Protein AF-0000000074982663 (afdb_homodimer)

Organism: Psilocybe cubensis (NCBI:txid181762)

Nearest PDB structures (foldseek):
  6h2f-assembly1_A  TM=2.227E-01  e=6.567E-01  Aeromonas hydrophila subsp. hydrophila AL09-71
  6h2f-assembly1_I  TM=1.699E-01  e=4.456E-01  Aeromonas hydrophila subsp. hydrophila AL09-71
  6h2f-assembly1_G  TM=1.799E-01  e=5.771E-01  Aeromonas hydrophila subsp. hydrophila AL09-71
  6grj-assembly1_H  TM=1.481E-01  e=6.290E-01  Aeromonas hydrophila
  6grj-assembly1_E  TM=1.460E-01  e=1.055E+00  Aeromonas hydrophila

Structure (mmCIF, N/CA/C/O backbone):
data_AF-0000000074982663-model_v1
#
loop_
_entity.id
_entity.type
_entity.pdbx_description
1 polymer 'Integral membrane protein'
#
loop_
_atom_site.group_PDB
_atom_site.id
_atom_site.type_symbol
_atom_site.label_atom_id
_atom_site.label_alt_id
_atom_site.label_comp_id
_atom_site.label_asym_id
_atom_site.label_entity_id
_atom_site.label_seq_id
_atom_site.pdbx_PDB_ins_code
_atom_site.Cartn_x
_atom_site.Cartn_y
_atom_site.Cartn_z
_atom_site.occupancy
_atom_site.B_iso_or_equiv
_atom_site.auth_seq_id
_atom_site.auth_comp_id
_atom_site.auth_asym_id
_atom_site.auth_atom_id
_atom_site.pdbx_PDB_model_num
ATOM 1 N N . MET A 1 1 ? -7.805 -28.062 -18.875 1 59.38 1 MET A N 1
ATOM 2 C CA . MET A 1 1 ? -8.445 -27.25 -17.844 1 59.38 1 MET A CA 1
ATOM 3 C C . MET A 1 1 ? -9.547 -26.391 -18.453 1 59.38 1 MET A C 1
ATOM 5 O O . MET A 1 1 ? -9.391 -25.859 -19.562 1 59.38 1 MET A O 1
ATOM 9 N N . SER A 1 2 ? -10.812 -26.562 -17.922 1 70.38 2 SER A N 1
ATOM 10 C CA . SER A 1 2 ? -11.93 -25.781 -18.438 1 70.38 2 SER A CA 1
ATOM 11 C C . SER A 1 2 ? -11.656 -24.281 -18.344 1 70.38 2 SER A C 1
ATOM 13 O O . SER A 1 2 ? -10.914 -23.844 -17.469 1 70.38 2 SER A O 1
ATOM 15 N N . SER A 1 3 ? -11.961 -23.578 -19.375 1 78.56 3 SER A N 1
ATOM 16 C CA . SER A 1 3 ? -11.789 -22.141 -19.438 1 78.56 3 SER A CA 1
ATOM 17 C C . SER A 1 3 ? -12.328 -21.453 -18.188 1 78.56 3 SER A C 1
ATOM 19 O O . SER A 1 3 ? -11.758 -20.469 -17.719 1 78.56 3 SER A O 1
ATOM 21 N N . SER A 1 4 ? -13.305 -22.109 -17.609 1 78.31 4 SER A N 1
ATOM 22 C CA . SER A 1 4 ? -13.891 -21.531 -16.406 1 78.31 4 SER A CA 1
ATOM 23 C C . SER A 1 4 ? -12.969 -21.719 -15.203 1 78.31 4 SER A C 1
ATOM 25 O O . SER A 1 4 ? -12.867 -20.844 -14.352 1 78.31 4 SER A O 1
ATOM 27 N N . THR A 1 5 ? -12.273 -22.766 -15.234 1 79.44 5 THR A N 1
ATOM 28 C CA . THR A 1 5 ? -11.359 -23.062 -14.133 1 79.44 5 THR A CA 1
ATOM 29 C C . THR A 1 5 ? -10.133 -22.156 -14.195 1 79.44 5 THR A C 1
ATOM 31 O O . THR A 1 5 ? -9.641 -21.688 -13.172 1 79.44 5 THR A O 1
ATOM 34 N N . ILE A 1 6 ? -9.797 -21.922 -15.398 1 80.81 6 ILE A N 1
ATOM 35 C CA . ILE A 1 6 ? -8.633 -21.047 -15.578 1 80.81 6 ILE A CA 1
ATOM 36 C C . ILE A 1 6 ? -8.984 -19.625 -15.148 1 80.81 6 ILE A C 1
ATOM 38 O O . ILE A 1 6 ? -8.18 -18.953 -14.508 1 80.81 6 ILE A O 1
ATOM 42 N N . ARG A 1 7 ? -10.242 -19.25 -15.492 1 83.31 7 ARG A N 1
ATOM 43 C CA . ARG A 1 7 ? -10.672 -17.906 -15.125 1 83.31 7 ARG A CA 1
ATOM 44 C C . ARG A 1 7 ? -10.82 -17.766 -13.617 1 83.31 7 ARG A C 1
ATOM 46 O O . ARG A 1 7 ? -10.508 -16.719 -13.047 1 83.31 7 ARG A O 1
ATOM 53 N N . ALA A 1 8 ? -11.211 -18.781 -13.047 1 83.5 8 ALA A N 1
ATOM 54 C CA . ALA A 1 8 ? -11.359 -18.766 -11.594 1 83.5 8 ALA A CA 1
ATOM 55 C C . ALA A 1 8 ? -10 -18.703 -10.906 1 83.5 8 ALA A C 1
ATOM 57 O O . ALA A 1 8 ? -9.836 -18.016 -9.898 1 83.5 8 ALA A O 1
ATOM 58 N N . ASN A 1 9 ? -9.102 -19.375 -11.469 1 84.94 9 ASN A N 1
ATOM 59 C CA . ASN A 1 9 ? -7.754 -19.344 -10.906 1 84.94 9 ASN A CA 1
ATOM 60 C C . ASN A 1 9 ? -7.098 -17.984 -11.094 1 84.94 9 ASN A C 1
ATOM 62 O O . ASN A 1 9 ? -6.367 -17.516 -10.211 1 84.94 9 ASN A O 1
ATOM 66 N N . LYS A 1 10 ? -7.449 -17.391 -12.188 1 85.56 10 LYS A N 1
ATOM 67 C CA . LYS A 1 10 ? -6.938 -16.047 -12.43 1 85.56 10 LYS A CA 1
ATOM 68 C C . LYS A 1 10 ? -7.527 -15.055 -11.43 1 85.56 10 LYS A C 1
ATOM 70 O O . LYS A 1 10 ? -6.816 -14.18 -10.93 1 85.56 10 LYS A O 1
ATOM 75 N N . ALA A 1 11 ? -8.727 -15.227 -11.211 1 88.19 11 ALA A N 1
ATOM 76 C CA . ALA A 1 11 ? -9.406 -14.328 -10.273 1 88.19 11 ALA A CA 1
ATOM 77 C C . ALA A 1 11 ? -8.844 -14.484 -8.867 1 88.19 11 ALA A C 1
ATOM 79 O O . ALA A 1 11 ? -8.703 -13.508 -8.133 1 88.19 11 ALA A O 1
ATOM 80 N N . CYS A 1 12 ? -8.5 -15.656 -8.57 1 87.5 12 CYS A N 1
ATOM 81 C CA . CYS A 1 12 ? -7.922 -15.906 -7.25 1 87.5 12 CYS A CA 1
ATOM 82 C C . CYS A 1 12 ? -6.539 -15.273 -7.133 1 87.5 12 CYS A C 1
ATOM 84 O O . CYS A 1 12 ? -6.195 -14.711 -6.094 1 87.5 12 CYS A O 1
ATOM 86 N N . PHE A 1 13 ? -5.84 -15.359 -8.164 1 88.06 13 PHE A N 1
ATOM 87 C CA . PHE A 1 13 ? -4.504 -14.773 -8.172 1 88.06 13 PHE A CA 1
ATOM 88 C C . PHE A 1 13 ? -4.586 -13.25 -8.117 1 88.06 13 PHE A C 1
ATOM 90 O O . PHE A 1 13 ? -3.871 -12.617 -7.336 1 88.06 13 PHE A O 1
ATOM 97 N N . GLU A 1 14 ? -5.477 -12.734 -8.891 1 89.25 14 GLU A N 1
ATOM 98 C CA .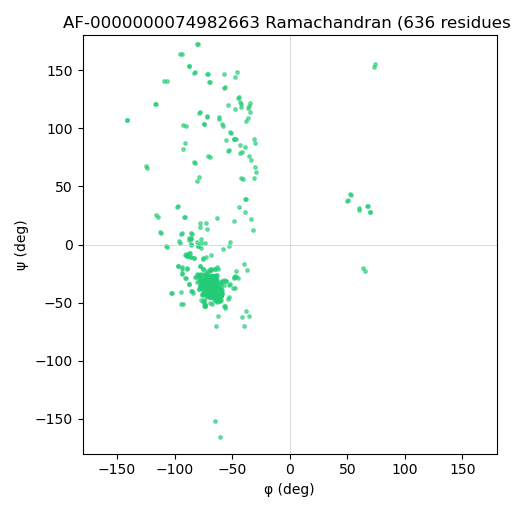 GLU A 1 14 ? -5.652 -11.289 -8.891 1 89.25 14 GLU A CA 1
ATOM 99 C C . GLU A 1 14 ? -6.18 -10.797 -7.551 1 89.25 14 GLU A C 1
ATOM 101 O O . GLU A 1 14 ? -5.832 -9.695 -7.102 1 89.25 14 GLU A O 1
ATOM 106 N N . GLY A 1 15 ? -6.973 -11.578 -6.973 1 91.06 15 GLY A N 1
ATOM 107 C CA . GLY A 1 15 ? -7.473 -11.234 -5.648 1 91.06 15 GLY A CA 1
ATOM 108 C C . GLY A 1 15 ? -6.375 -11.148 -4.602 1 91.06 15 GLY A C 1
ATOM 109 O O . GLY A 1 15 ? -6.395 -10.266 -3.744 1 91.06 15 GLY A O 1
ATOM 110 N N . LEU A 1 16 ? -5.438 -12.016 -4.723 1 91.25 16 LEU A N 1
ATOM 111 C CA . LEU A 1 16 ? -4.32 -12 -3.783 1 91.25 16 LEU A CA 1
ATOM 112 C C . LEU A 1 16 ? -3.465 -10.75 -3.971 1 91.25 16 LEU A C 1
ATOM 114 O O . LEU A 1 16 ? -3.037 -10.133 -2.994 1 91.25 16 LEU A O 1
ATOM 118 N N . VAL A 1 17 ? -3.225 -10.414 -5.164 1 92.56 17 VAL A N 1
ATOM 119 C CA . VAL A 1 17 ? -2.404 -9.242 -5.453 1 92.56 17 VAL A CA 1
ATOM 120 C C . VAL A 1 17 ? -3.111 -7.984 -4.961 1 92.56 17 VAL A C 1
ATOM 122 O O . VAL A 1 17 ? -2.479 -7.094 -4.387 1 92.56 17 VAL A O 1
ATOM 125 N N . LEU A 1 18 ? -4.367 -7.965 -5.129 1 93.12 18 LEU A N 1
ATOM 126 C CA . LEU A 1 18 ? -5.137 -6.816 -4.66 1 93.12 18 LEU A CA 1
ATOM 127 C C . LEU A 1 18 ? -5.145 -6.758 -3.135 1 93.12 18 LEU A C 1
ATOM 129 O O . LEU A 1 18 ? -5.137 -5.672 -2.553 1 93.12 18 LEU A O 1
ATOM 133 N N . GLN A 1 19 ? -5.18 -7.875 -2.566 1 95.31 19 GLN A N 1
ATOM 134 C CA . GLN A 1 19 ? -5.09 -7.934 -1.111 1 95.31 19 GLN A CA 1
ATOM 135 C C . GLN A 1 19 ? -3.744 -7.402 -0.623 1 95.31 19 GLN A C 1
ATOM 137 O O . GLN A 1 19 ? -3.684 -6.68 0.376 1 95.31 19 GLN A O 1
ATOM 142 N N . ALA A 1 20 ? -2.738 -7.762 -1.319 1 94.31 20 ALA A N 1
ATOM 143 C CA . ALA A 1 20 ? -1.412 -7.258 -0.969 1 94.31 20 ALA A CA 1
ATOM 144 C C . ALA A 1 20 ? -1.33 -5.746 -1.157 1 94.31 20 ALA A C 1
ATOM 146 O O . ALA A 1 20 ? -0.737 -5.043 -0.336 1 94.31 20 ALA A O 1
ATOM 147 N N . LEU A 1 21 ? -1.951 -5.316 -2.211 1 93.94 21 LEU A N 1
ATOM 148 C CA . LEU A 1 21 ? -2.006 -3.881 -2.467 1 93.94 21 LEU A CA 1
ATOM 149 C C . LEU A 1 21 ? -2.727 -3.154 -1.334 1 93.94 21 LEU A C 1
ATOM 151 O O . LEU A 1 21 ? -2.244 -2.133 -0.841 1 93.94 21 LEU A O 1
ATOM 155 N N . ALA A 1 22 ? -3.814 -3.703 -0.958 1 94.62 22 ALA A N 1
ATOM 156 C CA . ALA A 1 22 ? -4.609 -3.09 0.103 1 94.62 22 ALA A CA 1
ATOM 157 C C . ALA A 1 22 ? -3.857 -3.105 1.431 1 94.62 22 ALA A C 1
ATOM 159 O O . ALA A 1 22 ? -3.914 -2.141 2.195 1 94.62 22 ALA A O 1
ATOM 160 N N . TYR A 1 23 ? -3.193 -4.199 1.655 1 94.94 23 TYR A N 1
ATOM 161 C CA . TYR A 1 23 ? -2.408 -4.285 2.881 1 94.94 23 TYR A CA 1
ATOM 162 C C . TYR A 1 23 ? -1.269 -3.271 2.869 1 94.94 23 TYR A C 1
ATOM 164 O O . TYR A 1 23 ? -0.942 -2.682 3.902 1 94.94 23 TYR A O 1
ATOM 172 N N . GLY A 1 24 ? -0.625 -3.094 1.716 1 92.56 24 GLY A N 1
ATOM 173 C CA . GLY A 1 24 ? 0.398 -2.064 1.615 1 92.56 24 GLY A CA 1
ATOM 174 C C . GLY A 1 24 ? -0.121 -0.673 1.92 1 92.56 24 GLY A C 1
ATOM 175 O O . GLY A 1 24 ? 0.534 0.1 2.623 1 92.56 24 GLY A O 1
ATOM 176 N N . ALA A 1 25 ? -1.238 -0.422 1.434 1 91.88 25 ALA A N 1
ATOM 177 C CA . ALA A 1 25 ? -1.872 0.862 1.719 1 91.88 25 ALA A CA 1
ATOM 178 C C . ALA A 1 25 ? -2.201 0.994 3.203 1 91.88 25 ALA A C 1
ATOM 180 O O . ALA A 1 25 ? -2.07 2.076 3.781 1 91.88 25 ALA A O 1
ATOM 181 N N . LEU A 1 26 ? -2.596 -0.102 3.783 1 93.69 26 LEU A N 1
ATOM 182 C CA . LEU A 1 26 ? -2.945 -0.11 5.199 1 93.69 26 LEU A CA 1
ATOM 183 C C . LEU A 1 26 ? -1.72 0.165 6.062 1 93.69 26 LEU A C 1
ATOM 185 O O . LEU A 1 26 ? -1.811 0.872 7.07 1 93.69 26 LEU A O 1
ATOM 189 N N . VAL A 1 27 ? -0.642 -0.377 5.629 1 90.62 27 VAL A N 1
ATOM 190 C CA . VAL A 1 27 ? 0.592 -0.161 6.375 1 90.62 27 VAL A CA 1
ATOM 191 C C . VAL A 1 27 ? 0.956 1.322 6.355 1 90.62 27 VAL A C 1
ATOM 193 O O . VAL A 1 27 ? 1.296 1.898 7.391 1 90.62 27 VAL A O 1
ATOM 196 N N . MET A 1 28 ? 0.811 1.913 5.242 1 89.25 28 MET A N 1
ATOM 197 C CA . MET A 1 28 ? 1.126 3.334 5.121 1 89.25 28 MET A CA 1
ATOM 198 C C . MET A 1 28 ? 0.155 4.176 5.941 1 89.25 28 MET A C 1
ATOM 200 O O . MET A 1 28 ? 0.557 5.156 6.57 1 89.25 28 MET A O 1
ATOM 204 N N . LEU A 1 29 ? -1.037 3.781 5.953 1 88.75 29 LEU A N 1
ATOM 205 C CA . LEU A 1 29 ? -2.033 4.523 6.719 1 88.75 29 LEU A CA 1
ATOM 206 C C . LEU A 1 29 ? -1.766 4.398 8.219 1 88.75 29 LEU A C 1
ATOM 208 O O . LEU A 1 29 ? -1.933 5.367 8.961 1 88.75 29 LEU A O 1
ATOM 212 N N . TYR A 1 30 ? -1.376 3.256 8.617 1 90 30 TYR A N 1
ATOM 213 C CA . TYR A 1 30 ? -1.065 3.051 10.023 1 90 30 TYR A CA 1
ATOM 214 C C . TYR A 1 30 ? 0.12 3.908 10.453 1 90 30 TYR A C 1
ATOM 216 O O . TYR A 1 30 ? 0.123 4.473 11.547 1 90 30 TYR A O 1
ATOM 224 N N . ILE A 1 31 ? 1.067 3.98 9.578 1 83.25 31 ILE A N 1
ATOM 225 C CA . ILE A 1 31 ? 2.23 4.809 9.875 1 83.25 31 ILE A CA 1
ATOM 226 C C . ILE A 1 31 ? 1.809 6.273 9.977 1 83.25 31 ILE A C 1
ATOM 228 O O . ILE A 1 31 ? 2.258 6.996 10.867 1 83.25 31 ILE A O 1
ATOM 232 N N . GLN A 1 32 ? 0.963 6.688 9.164 1 82.56 32 GLN A N 1
ATOM 233 C CA . GLN A 1 32 ? 0.488 8.062 9.188 1 82.56 32 GLN A CA 1
ATOM 234 C C . GLN A 1 32 ? -0.303 8.352 10.461 1 82.56 32 GLN A C 1
ATOM 236 O O . GLN A 1 32 ? -0.144 9.414 11.07 1 82.56 32 GLN A O 1
ATOM 241 N N . ILE A 1 33 ? -1.122 7.484 10.812 1 85.25 33 ILE A N 1
ATOM 242 C CA . ILE A 1 33 ? -1.927 7.656 12.023 1 85.25 33 ILE A CA 1
ATOM 243 C C . ILE A 1 33 ? -1.016 7.73 13.242 1 85.25 33 ILE A C 1
ATOM 245 O O . ILE A 1 33 ? -1.233 8.555 14.133 1 85.25 33 ILE A O 1
ATOM 249 N N . THR A 1 34 ? -0.033 6.883 13.258 1 82.44 34 THR A N 1
ATOM 250 C CA . THR A 1 34 ? 0.898 6.875 14.375 1 82.44 34 THR A CA 1
ATOM 251 C C . THR A 1 34 ? 1.683 8.18 14.438 1 82.44 34 THR A C 1
ATOM 253 O O . THR A 1 34 ? 1.94 8.711 15.523 1 82.44 34 THR A O 1
ATOM 256 N N . GLN A 1 35 ? 1.971 8.734 13.344 1 76.06 35 GLN A N 1
ATOM 257 C CA . GLN A 1 35 ? 2.688 10.008 13.305 1 76.06 35 GLN A CA 1
ATOM 258 C C . GLN A 1 35 ? 1.818 11.141 13.828 1 76.06 35 GLN A C 1
ATOM 260 O O . GLN A 1 35 ? 2.299 12.016 14.562 1 76.06 35 GLN A O 1
ATOM 265 N N . VAL A 1 36 ? 0.633 11.125 13.461 1 76.5 36 VAL A N 1
ATOM 266 C CA . VAL A 1 36 ? -0.28 12.18 13.891 1 76.5 36 VAL A CA 1
ATOM 267 C C . VAL A 1 36 ? -0.563 12.039 15.383 1 76.5 36 VAL A C 1
ATOM 269 O O . VAL A 1 36 ? -0.645 13.031 16.109 1 76.5 36 VAL A O 1
ATOM 272 N N . LEU A 1 37 ? -0.657 10.844 15.828 1 80.44 37 LEU A N 1
ATOM 273 C CA . LEU A 1 37 ? -0.973 10.594 17.234 1 80.44 37 LEU A CA 1
ATOM 274 C C . LEU A 1 37 ? 0.21 10.953 18.125 1 80.44 37 LEU A C 1
ATOM 276 O O . LEU A 1 37 ? 0.024 11.438 19.25 1 80.44 37 LEU A O 1
ATOM 280 N N . VAL A 1 38 ? 1.355 10.703 17.625 1 73.75 38 VAL A N 1
ATOM 281 C CA . VAL A 1 38 ? 2.547 11 18.422 1 73.75 38 VAL A CA 1
ATOM 282 C C . VAL A 1 38 ? 2.744 12.508 18.5 1 73.75 38 VAL A C 1
ATOM 284 O O . VAL A 1 38 ? 3.25 13.016 19.516 1 73.75 38 VAL A O 1
ATOM 287 N N . ARG A 1 39 ? 2.297 13.266 17.578 1 68 39 ARG A N 1
ATOM 288 C CA . ARG A 1 39 ? 2.484 14.711 17.547 1 68 39 ARG A CA 1
ATOM 289 C C . ARG A 1 39 ? 1.359 15.43 18.281 1 68 39 ARG A C 1
ATOM 291 O O . ARG A 1 39 ? 1.449 16.625 18.547 1 68 39 ARG A O 1
ATOM 298 N N . ARG A 1 40 ? 0.429 14.664 18.578 1 69.38 40 ARG A N 1
ATOM 299 C CA . ARG A 1 40 ? -0.7 15.289 19.25 1 69.38 40 ARG A CA 1
ATOM 300 C C . ARG A 1 40 ? -0.393 15.523 20.719 1 69.38 40 ARG A C 1
ATOM 302 O O . ARG A 1 40 ? 0.013 14.594 21.438 1 69.38 40 ARG A O 1
ATOM 309 N N . PRO A 1 41 ? -0.304 16.734 21.078 1 62.31 41 PRO A N 1
ATOM 310 C CA . PRO A 1 41 ? 0.017 17.062 22.469 1 62.31 41 PRO A CA 1
ATOM 311 C C . PRO A 1 41 ? -1.063 16.594 23.453 1 62.31 41 PRO A C 1
ATOM 313 O O . PRO A 1 41 ? -0.751 16.188 24.562 1 62.31 41 PRO A O 1
ATOM 316 N N . LYS A 1 42 ? -2.357 16.766 23.109 1 64.19 42 LYS A N 1
ATOM 317 C CA . LYS A 1 42 ? -3.422 16.484 24.078 1 64.19 42 LYS A CA 1
ATOM 318 C C . LYS A 1 42 ? -3.877 15.031 23.984 1 64.19 42 LYS A C 1
ATOM 320 O O . LYS A 1 42 ? -4.273 14.562 22.922 1 64.19 42 LYS A O 1
ATOM 325 N N . ARG A 1 43 ? -3.42 14.172 24.938 1 68.19 43 ARG A N 1
ATOM 326 C CA . ARG A 1 43 ? -3.795 12.758 24.984 1 68.19 43 ARG A CA 1
ATOM 327 C C . ARG A 1 43 ? -5.145 12.578 25.672 1 68.19 43 ARG A C 1
ATOM 329 O O . ARG A 1 43 ? -5.207 12.352 26.891 1 68.19 43 ARG A O 1
ATOM 336 N N . ASN A 1 44 ? -6.207 13.016 25.016 1 72.44 44 ASN A N 1
ATOM 337 C CA . ASN A 1 44 ? -7.559 12.875 25.547 1 72.44 44 ASN A CA 1
ATOM 338 C C . ASN A 1 44 ? -8.102 11.469 25.312 1 72.44 44 ASN A C 1
ATOM 340 O O . ASN A 1 44 ? -7.391 10.586 24.828 1 72.44 44 ASN A O 1
ATOM 344 N N . ARG A 1 45 ? -9.273 11.172 25.891 1 72.81 45 ARG A N 1
ATOM 345 C CA . ARG A 1 45 ? -9.953 9.891 25.766 1 72.81 45 ARG A CA 1
ATOM 346 C C . ARG A 1 45 ? -10.023 9.43 24.312 1 72.81 45 ARG A C 1
ATOM 348 O O . ARG A 1 45 ? -9.859 8.25 24.031 1 72.81 45 ARG A O 1
ATOM 355 N N . MET A 1 46 ? -10.211 10.375 23.453 1 74.94 46 MET A N 1
ATOM 356 C CA . MET A 1 46 ? -10.312 10.055 22.047 1 74.94 46 MET A CA 1
ATOM 357 C C . MET A 1 46 ? -8.977 9.539 21.5 1 74.94 46 MET A C 1
ATOM 359 O O . MET A 1 46 ? -8.953 8.641 20.656 1 74.94 46 MET A O 1
ATOM 363 N N . PHE A 1 47 ? -8 9.961 22.125 1 76.81 47 PHE A N 1
ATOM 364 C CA . PHE A 1 47 ? -6.66 9.516 21.766 1 76.81 47 PHE A CA 1
ATOM 365 C C . PHE A 1 47 ? -6.492 8.023 22.031 1 76.81 47 PHE A C 1
ATOM 367 O O . PHE A 1 47 ? -6.004 7.281 21.172 1 76.81 47 PHE A O 1
ATOM 374 N N . TRP A 1 48 ? -7.008 7.625 23.094 1 79.75 48 TRP A N 1
ATOM 375 C CA . TRP A 1 48 ? -6.828 6.23 23.484 1 79.75 48 TRP A CA 1
ATOM 376 C C . TRP A 1 48 ? -7.738 5.316 22.672 1 79.75 48 TRP A C 1
ATOM 378 O O . TRP A 1 48 ? -7.363 4.184 22.359 1 79.75 48 TRP A O 1
ATOM 388 N N . LEU A 1 49 ? -8.82 5.77 22.344 1 79.25 49 LEU A N 1
ATOM 389 C CA . LEU A 1 49 ? -9.734 4.973 21.516 1 79.25 49 LEU A CA 1
ATOM 390 C C . LEU A 1 49 ? -9.156 4.762 20.125 1 79.25 49 LEU A C 1
ATOM 392 O O . LEU A 1 49 ? -9.18 3.646 19.594 1 79.25 49 LEU A O 1
ATOM 396 N N . ILE A 1 50 ? -8.609 5.859 19.625 1 82 50 ILE A N 1
ATOM 397 C CA . ILE A 1 50 ? -8.039 5.805 18.297 1 82 50 ILE A CA 1
ATOM 398 C C . ILE A 1 50 ? -6.797 4.91 18.297 1 82 50 ILE A C 1
ATOM 400 O O . ILE A 1 50 ? -6.602 4.109 17.375 1 82 50 ILE A O 1
ATOM 404 N N . THR A 1 51 ? -6.07 5.031 19.344 1 84.44 51 THR A N 1
ATOM 405 C CA . THR A 1 51 ? -4.852 4.238 19.438 1 84.44 51 THR A CA 1
ATOM 406 C C . THR A 1 51 ? -5.18 2.758 19.625 1 84.44 51 THR A C 1
ATOM 408 O O . THR A 1 51 ? -4.562 1.897 18.984 1 84.44 51 THR A O 1
ATOM 411 N N . PHE A 1 52 ? -6.152 2.514 20.391 1 83.75 52 PHE A N 1
ATOM 412 C CA . PHE A 1 52 ? -6.547 1.132 20.641 1 83.75 52 PHE A CA 1
ATOM 413 C C . PHE A 1 52 ? -7.117 0.502 19.375 1 83.75 52 PHE A C 1
ATOM 415 O O . PHE A 1 52 ? -6.77 -0.628 19.016 1 83.75 52 PHE A O 1
ATOM 422 N N . TYR A 1 53 ? -7.91 1.188 18.75 1 87.44 53 TYR A N 1
ATOM 423 C CA . TYR A 1 53 ? -8.539 0.68 17.531 1 87.44 53 TYR A CA 1
ATOM 424 C C . TYR A 1 53 ? -7.5 0.414 16.453 1 87.44 53 TYR A C 1
ATOM 426 O O . TYR A 1 53 ? -7.504 -0.648 15.82 1 87.44 53 TYR A O 1
ATOM 434 N N . SER A 1 54 ? -6.613 1.355 16.281 1 86.44 54 SER A N 1
ATOM 435 C CA . SER A 1 54 ? -5.602 1.206 15.234 1 86.44 54 SER A CA 1
ATOM 436 C C . SER A 1 54 ? -4.625 0.086 15.57 1 86.44 54 SER A C 1
ATOM 438 O O . SER A 1 54 ? -4.199 -0.66 14.688 1 86.44 54 SER A O 1
ATOM 440 N N . THR A 1 55 ? -4.312 -0.081 16.812 1 86.56 55 THR A N 1
ATOM 441 C CA . THR A 1 55 ? -3.357 -1.101 17.234 1 86.56 55 THR A CA 1
ATOM 442 C C . THR A 1 55 ? -4.012 -2.48 17.25 1 86.56 55 THR A C 1
ATOM 444 O O . THR A 1 55 ? -3.322 -3.5 17.172 1 86.56 55 THR A O 1
ATOM 447 N N . ALA A 1 56 ? -5.266 -2.523 17.266 1 89.19 56 ALA A N 1
ATOM 448 C CA . ALA A 1 56 ? -5.961 -3.807 17.203 1 89.19 56 ALA A CA 1
ATOM 449 C C . ALA A 1 56 ? -6.148 -4.254 15.758 1 89.19 56 ALA A C 1
ATOM 451 O O . ALA A 1 56 ? -5.934 -5.426 15.43 1 89.19 56 ALA A O 1
ATOM 452 N N . LEU A 1 57 ? -6.449 -3.32 14.953 1 91.5 57 LEU A N 1
ATOM 453 C CA . LEU A 1 57 ? -6.789 -3.645 13.578 1 91.5 57 LEU A CA 1
ATOM 454 C C . LEU A 1 57 ? -5.535 -3.973 12.773 1 91.5 57 LEU A C 1
ATOM 456 O O . LEU A 1 57 ? -5.555 -4.867 11.922 1 91.5 57 LEU A O 1
ATOM 460 N N . PHE A 1 58 ? -4.434 -3.379 13.039 1 91.88 58 PHE A N 1
ATOM 461 C CA . PHE A 1 58 ? -3.244 -3.521 12.211 1 91.88 58 PHE A CA 1
ATOM 462 C C . PHE A 1 58 ? -2.602 -4.891 12.414 1 91.88 58 PHE A C 1
ATOM 464 O O . PHE A 1 58 ? -2.324 -5.602 11.445 1 91.88 58 PHE A O 1
ATOM 471 N N . PRO A 1 59 ? -2.336 -5.293 13.609 1 92 59 PRO A N 1
ATOM 472 C CA . PRO A 1 59 ? -1.771 -6.633 13.773 1 92 59 PRO A CA 1
ATOM 473 C C . PRO A 1 59 ? -2.695 -7.73 13.258 1 92 59 PRO A C 1
ATOM 475 O O . PRO A 1 59 ? -2.223 -8.734 12.711 1 92 59 PRO A O 1
ATOM 478 N N . LEU A 1 60 ? -3.973 -7.543 13.484 1 94.06 60 LEU A N 1
ATOM 479 C CA . LEU A 1 60 ? -4.914 -8.523 12.969 1 94.06 60 LEU A CA 1
ATOM 480 C C . LEU A 1 60 ? -4.82 -8.617 11.445 1 94.06 60 LEU A C 1
ATOM 482 O O . LEU A 1 60 ? -4.828 -9.719 10.891 1 94.06 60 LEU A O 1
ATOM 486 N N . ALA A 1 61 ? -4.762 -7.484 10.812 1 94.31 61 ALA A N 1
ATOM 487 C CA . ALA A 1 61 ? -4.637 -7.465 9.359 1 94.31 61 ALA A CA 1
ATOM 488 C C . ALA A 1 61 ? -3.301 -8.055 8.914 1 94.31 61 ALA A C 1
ATOM 490 O O . ALA A 1 61 ? -3.223 -8.719 7.879 1 94.31 61 ALA A O 1
ATOM 491 N N . THR A 1 62 ? -2.289 -7.918 9.734 1 94.5 62 THR A N 1
ATOM 492 C CA . THR A 1 62 ? -0.97 -8.445 9.406 1 94.5 62 THR A CA 1
ATOM 493 C C . THR A 1 62 ? -0.956 -9.969 9.5 1 94.5 62 THR A C 1
ATOM 495 O O . THR A 1 62 ? -0.442 -10.648 8.609 1 94.5 62 THR A O 1
ATOM 498 N N . PHE A 1 63 ? -1.568 -10.406 10.516 1 94.5 63 PHE A N 1
ATOM 499 C CA . PHE A 1 63 ? -1.627 -11.859 10.664 1 94.5 63 PHE A CA 1
ATOM 500 C C . PHE A 1 63 ? -2.5 -12.477 9.578 1 94.5 63 PHE A C 1
ATOM 502 O O . PHE A 1 63 ? -2.209 -13.57 9.094 1 94.5 63 PHE A O 1
ATOM 509 N N . ALA A 1 64 ? -3.502 -11.82 9.289 1 95.06 64 ALA A N 1
ATOM 510 C CA . ALA A 1 64 ? -4.363 -12.312 8.211 1 95.06 64 ALA A CA 1
ATOM 511 C C . ALA A 1 64 ? -3.605 -12.367 6.891 1 95.06 64 ALA A C 1
ATOM 513 O O . ALA A 1 64 ? -3.736 -13.336 6.133 1 95.06 64 ALA A O 1
ATOM 514 N N . PHE A 1 65 ? -2.789 -11.383 6.664 1 95.31 65 PHE A N 1
ATOM 515 C CA . PHE A 1 65 ? -2.053 -11.312 5.406 1 95.31 65 PHE A CA 1
ATOM 516 C C . PHE A 1 65 ? -0.958 -12.367 5.359 1 95.31 65 PHE A C 1
ATOM 518 O O . PHE A 1 65 ? -0.787 -13.047 4.344 1 95.31 65 PHE A O 1
ATOM 525 N N . ILE A 1 66 ? -0.253 -12.531 6.445 1 93.38 66 ILE A N 1
ATOM 526 C CA . ILE A 1 66 ? 0.833 -13.5 6.496 1 93.38 66 ILE A CA 1
ATOM 527 C C . ILE A 1 66 ? 0.272 -14.914 6.336 1 93.38 66 ILE A C 1
ATOM 529 O O . ILE A 1 66 ? 0.833 -15.734 5.602 1 93.38 66 ILE A O 1
ATOM 533 N N . GLY A 1 67 ? -0.797 -15.172 7.047 1 92.19 67 GLY A N 1
ATOM 534 C CA . GLY A 1 67 ? -1.419 -16.484 6.914 1 92.19 67 GLY A CA 1
ATOM 535 C C . GLY A 1 67 ? -1.879 -16.781 5.5 1 92.19 67 GLY A C 1
ATOM 536 O O . GLY A 1 67 ? -1.646 -17.875 4.984 1 92.19 67 GLY A O 1
ATOM 537 N N . LYS A 1 68 ? -2.445 -15.82 4.852 1 92.62 68 LYS A N 1
ATOM 538 C CA . LYS A 1 68 ? -2.922 -16.016 3.484 1 92.62 68 LYS A CA 1
ATOM 539 C C . LYS A 1 68 ? -1.755 -16.141 2.51 1 92.62 68 LYS A C 1
ATOM 541 O O . LYS A 1 68 ? -1.829 -16.906 1.546 1 92.62 68 LYS A O 1
ATOM 546 N N . LEU A 1 69 ? -0.754 -15.43 2.727 1 91.31 69 LEU A N 1
ATOM 547 C CA . LEU A 1 69 ? 0.417 -15.484 1.858 1 91.31 69 LEU A CA 1
ATOM 548 C C . LEU A 1 69 ? 1.056 -16.859 1.896 1 91.31 69 LEU A C 1
ATOM 550 O O . LEU A 1 69 ? 1.361 -17.438 0.848 1 91.31 69 LEU A O 1
ATOM 554 N N . ILE A 1 70 ? 1.199 -17.391 3.088 1 90.56 70 ILE A N 1
ATOM 555 C CA . ILE A 1 70 ? 1.821 -18.703 3.24 1 90.56 70 ILE A CA 1
ATOM 556 C C . ILE A 1 70 ? 0.943 -19.766 2.592 1 90.56 70 ILE A C 1
ATOM 558 O O . ILE A 1 70 ? 1.447 -20.688 1.937 1 90.56 70 ILE A O 1
ATOM 562 N N . PHE A 1 71 ? -0.279 -19.594 2.721 1 88.12 71 PHE A N 1
ATOM 563 C CA . PHE A 1 71 ? -1.212 -20.562 2.15 1 88.12 71 PHE A CA 1
ATOM 564 C C . PHE A 1 71 ? -1.189 -20.5 0.628 1 88.12 71 PHE A C 1
ATOM 566 O O . PHE A 1 71 ? -1.141 -21.531 -0.037 1 88.12 71 PHE A O 1
ATOM 573 N N . MET A 1 72 ? -1.212 -19.344 0.095 1 86.88 72 MET A N 1
ATOM 574 C CA . MET A 1 72 ? -1.262 -19.203 -1.356 1 86.88 72 MET A CA 1
ATOM 575 C C . MET A 1 72 ? 0.084 -19.547 -1.985 1 86.88 72 MET A C 1
ATOM 577 O O . MET A 1 72 ? 0.139 -20.031 -3.119 1 86.88 72 MET A O 1
ATOM 581 N N . GLU A 1 73 ? 1.096 -19.297 -1.243 1 85.75 73 GLU A N 1
ATOM 582 C CA . GLU A 1 73 ? 2.412 -19.719 -1.719 1 85.75 73 GLU A CA 1
ATOM 583 C C . GLU A 1 73 ? 2.49 -21.234 -1.867 1 85.75 73 GLU A C 1
ATOM 585 O O . GLU A 1 73 ? 3.023 -21.734 -2.857 1 85.75 73 GLU A O 1
ATOM 590 N N . LYS A 1 74 ? 1.973 -21.922 -0.889 1 84.12 74 LYS A N 1
ATOM 591 C CA . LYS A 1 74 ? 1.961 -23.375 -0.957 1 84.12 74 LYS A CA 1
ATOM 592 C C . LYS A 1 74 ? 1.069 -23.875 -2.094 1 84.12 74 LYS A C 1
ATOM 594 O O . LYS A 1 74 ? 1.354 -24.891 -2.715 1 84.12 74 LYS A O 1
ATOM 599 N N . MET A 1 75 ? 0.119 -23.141 -2.373 1 80.75 75 MET A N 1
ATOM 600 C CA . MET A 1 75 ? -0.828 -23.531 -3.412 1 80.75 75 MET A CA 1
ATOM 601 C C . MET A 1 75 ? -0.219 -23.359 -4.801 1 80.75 75 MET A C 1
ATOM 603 O O . MET A 1 75 ? -0.294 -24.25 -5.637 1 80.75 75 MET A O 1
ATOM 607 N N . TYR A 1 76 ? 0.386 -22.234 -5.066 1 78.69 76 TYR A N 1
ATOM 608 C CA . TYR A 1 76 ? 0.844 -21.922 -6.418 1 78.69 76 TYR A CA 1
ATOM 609 C C . TYR A 1 76 ? 2.248 -22.469 -6.656 1 78.69 76 TYR A C 1
ATOM 611 O O . TYR A 1 76 ? 2.59 -22.859 -7.777 1 78.69 76 TYR A O 1
ATOM 619 N N . VAL A 1 77 ? 3.094 -22.5 -5.656 1 77.5 77 VAL A N 1
ATOM 620 C CA . VAL A 1 77 ? 4.484 -22.906 -5.848 1 77.5 77 VAL A CA 1
ATOM 621 C C . VAL A 1 77 ? 4.684 -24.328 -5.344 1 77.5 77 VAL A C 1
ATOM 623 O O . VAL A 1 77 ? 5.426 -25.109 -5.949 1 77.5 77 VAL A O 1
ATOM 626 N N . GLY A 1 78 ? 4.125 -24.672 -4.23 1 72.69 78 GLY A N 1
ATOM 627 C CA . GLY A 1 78 ? 4.371 -25.969 -3.615 1 72.69 78 GLY A CA 1
ATOM 628 C C . GLY A 1 78 ? 3.764 -27.125 -4.391 1 72.69 78 GLY A C 1
ATOM 629 O O . GLY A 1 78 ? 4.379 -28.188 -4.52 1 72.69 78 GLY A O 1
ATOM 630 N N . SER A 1 79 ? 2.574 -26.938 -4.816 1 66.94 79 SER A N 1
ATOM 631 C CA . SER A 1 79 ? 1.917 -28.062 -5.477 1 66.94 79 SER A CA 1
ATOM 632 C C . SER A 1 79 ? 1.431 -27.672 -6.867 1 66.94 79 SER A C 1
ATOM 634 O O . SER A 1 79 ? 0.224 -27.609 -7.113 1 66.94 79 SER A O 1
ATOM 636 N N . PRO A 1 80 ? 2.459 -27.422 -7.75 1 61.66 80 PRO A N 1
ATOM 637 C CA . PRO A 1 80 ? 2.021 -26.969 -9.07 1 61.66 80 PRO A CA 1
ATOM 638 C C . PRO A 1 80 ? 1.108 -27.984 -9.766 1 61.66 80 PRO A C 1
ATOM 640 O O . PRO A 1 80 ? 0.236 -27.594 -10.547 1 61.66 80 PRO A O 1
ATOM 643 N N . GLY A 1 81 ? 1.319 -29.141 -9.5 1 59.5 81 GLY A N 1
ATOM 644 C CA . GLY A 1 81 ? 0.524 -30.188 -10.141 1 59.5 81 GLY A CA 1
ATOM 645 C C . GLY A 1 81 ? -0.912 -30.219 -9.656 1 59.5 81 GLY A C 1
ATOM 646 O O . GLY A 1 81 ? -1.802 -30.688 -10.367 1 59.5 81 GLY A O 1
ATOM 647 N N . GLU A 1 82 ? -1.021 -29.828 -8.453 1 56.31 82 GLU A N 1
ATOM 648 C CA . GLU A 1 82 ? -2.359 -29.938 -7.883 1 56.31 82 GLU A CA 1
ATOM 649 C C . GLU A 1 82 ? -3.191 -28.688 -8.172 1 56.31 82 GLU A C 1
ATOM 651 O O . GLU A 1 82 ? -4.402 -28.672 -7.945 1 56.31 82 GLU A O 1
ATOM 656 N N . ILE A 1 83 ? -2.477 -27.672 -8.75 1 59.34 83 ILE A N 1
ATOM 657 C CA . ILE A 1 83 ? -3.119 -26.375 -8.883 1 59.34 83 ILE A CA 1
ATOM 658 C C . ILE A 1 83 ? -4.18 -26.422 -9.977 1 59.34 83 ILE A C 1
ATOM 660 O O . ILE A 1 83 ? -4.688 -25.391 -10.414 1 59.34 83 ILE A O 1
ATOM 664 N N . ILE A 1 84 ? -4.633 -27.484 -10.359 1 57.84 84 ILE A N 1
ATOM 665 C CA . ILE A 1 84 ? -5.617 -27.469 -11.438 1 57.84 84 ILE A CA 1
ATOM 666 C C . ILE A 1 84 ? -6.832 -26.641 -11.016 1 57.84 84 ILE A C 1
ATOM 668 O O . ILE A 1 84 ? -7.367 -25.875 -11.82 1 57.84 84 ILE A O 1
ATOM 672 N N . ASP A 1 85 ? -7.16 -26.734 -9.75 1 65.75 85 ASP A N 1
ATOM 673 C CA . ASP A 1 85 ? -8.375 -26.031 -9.359 1 65.75 85 ASP A CA 1
ATOM 674 C C . ASP A 1 85 ? -8.211 -25.391 -7.98 1 65.75 85 ASP A C 1
ATOM 676 O O . ASP A 1 85 ? -8.023 -26.078 -6.98 1 65.75 85 ASP A O 1
ATOM 680 N N . SER A 1 86 ? -8.086 -24.078 -7.957 1 72.38 86 SER A N 1
ATOM 681 C CA . SER A 1 86 ? -7.914 -23.328 -6.715 1 72.38 86 SER A CA 1
ATOM 682 C C . SER A 1 86 ? -8.992 -23.688 -5.703 1 72.38 86 SER A C 1
ATOM 684 O O . SER A 1 86 ? -8.711 -23.812 -4.508 1 72.38 86 SER A O 1
ATOM 686 N N . LYS A 1 87 ? -10.203 -23.984 -6.164 1 73.38 87 LYS A N 1
ATOM 687 C CA . LYS A 1 87 ? -11.305 -24.328 -5.262 1 73.38 87 LYS A CA 1
ATOM 688 C C . LYS A 1 87 ? -11.109 -25.703 -4.648 1 73.38 87 LYS A C 1
ATOM 690 O O . LYS A 1 87 ? -11.398 -25.922 -3.471 1 73.38 87 LYS A O 1
ATOM 695 N N . ALA A 1 88 ? -10.578 -26.531 -5.449 1 75.12 88 ALA A N 1
ATOM 696 C CA . ALA A 1 88 ? -10.328 -27.891 -4.965 1 75.12 88 ALA A CA 1
ATOM 697 C C . ALA A 1 88 ? -9.188 -27.922 -3.955 1 75.12 88 ALA A C 1
ATOM 699 O O . ALA A 1 88 ? -9.234 -28.656 -2.971 1 75.12 88 ALA A O 1
ATOM 700 N N . TYR A 1 89 ? -8.273 -27.062 -4.215 1 77.06 89 TYR A N 1
ATOM 701 C CA . TYR A 1 89 ? -7.145 -27 -3.293 1 77.06 89 TYR A CA 1
ATOM 702 C C . TYR A 1 89 ? -7.582 -26.469 -1.936 1 77.06 89 TYR A C 1
ATOM 704 O O . TYR A 1 89 ? -7.168 -26.984 -0.894 1 77.06 89 TYR A O 1
ATOM 712 N N . TYR A 1 90 ? -8.477 -25.5 -1.937 1 77.12 90 TYR A N 1
ATOM 713 C CA . TYR A 1 90 ? -8.977 -24.938 -0.692 1 77.12 90 TYR A CA 1
ATOM 714 C C . TYR A 1 90 ? -9.789 -25.953 0.087 1 77.12 90 TYR A C 1
ATOM 716 O O . TYR A 1 90 ? -9.75 -25.984 1.319 1 77.12 90 TYR A O 1
ATOM 724 N N . GLY A 1 91 ? -10.469 -26.797 -0.623 1 76.19 91 GLY A N 1
ATOM 725 C CA . GLY A 1 91 ? -11.281 -27.812 0.028 1 76.19 91 GLY A CA 1
ATOM 726 C C . GLY A 1 91 ? -10.461 -28.875 0.725 1 76.19 91 GLY A C 1
ATOM 727 O O . GLY A 1 91 ? -10.82 -29.328 1.812 1 76.19 91 GLY A O 1
ATOM 728 N N . VAL A 1 92 ? -9.281 -29.141 0.19 1 77.88 92 VAL A N 1
ATOM 729 C CA . VAL A 1 92 ? -8.461 -30.219 0.722 1 77.88 92 VAL A CA 1
ATOM 730 C C . VAL A 1 92 ? -7.535 -29.672 1.811 1 77.88 92 VAL A C 1
ATOM 732 O O . VAL A 1 92 ? -7.273 -30.359 2.805 1 77.88 92 VAL A O 1
ATOM 735 N N . HIS A 1 93 ? -7.16 -28.422 1.741 1 80.81 93 HIS A N 1
ATOM 736 C CA . HIS A 1 93 ? -6.16 -27.875 2.656 1 80.81 93 HIS A CA 1
ATOM 737 C C . HIS A 1 93 ? -6.754 -26.797 3.543 1 80.81 93 HIS A C 1
ATOM 739 O O . HIS A 1 93 ? -6.031 -25.922 4.02 1 80.81 93 HIS A O 1
ATOM 745 N N . CYS A 1 94 ? -8.008 -26.859 3.748 1 79.75 94 CYS A N 1
ATOM 746 C CA . CYS A 1 94 ? -8.688 -25.828 4.516 1 79.75 94 CYS A CA 1
ATOM 747 C C . CYS A 1 94 ? -8.281 -25.891 5.984 1 79.75 94 CYS A C 1
ATOM 749 O O . CYS A 1 94 ? -8.336 -24.875 6.691 1 79.75 94 CYS A O 1
ATOM 751 N N . GLY A 1 95 ? -7.785 -27.031 6.445 1 80.94 95 GLY A N 1
ATOM 752 C CA . GLY A 1 95 ? -7.473 -27.188 7.855 1 80.94 95 GLY A CA 1
ATOM 753 C C . GLY A 1 95 ? -6.027 -26.875 8.188 1 80.94 95 GLY A C 1
ATOM 754 O O . GLY A 1 95 ? -5.594 -27.047 9.328 1 80.94 95 GLY A O 1
ATOM 755 N N . GLU A 1 96 ? -5.309 -26.344 7.293 1 87.19 96 GLU A N 1
ATOM 756 C CA . GLU A 1 96 ? -3.918 -25.984 7.562 1 87.19 96 GLU A CA 1
ATOM 757 C C . GLU A 1 96 ? -3.83 -24.781 8.492 1 87.19 96 GLU A C 1
ATOM 759 O O . GLU A 1 96 ? -4.703 -23.906 8.469 1 87.19 96 GLU A O 1
ATOM 764 N N . TRP A 1 97 ? -2.879 -24.688 9.32 1 90 97 TRP A N 1
ATOM 765 C CA . TRP A 1 97 ? -2.744 -23.656 10.344 1 90 97 TRP A CA 1
ATOM 766 C C . TRP A 1 97 ? -2.693 -22.266 9.719 1 90 97 TRP A C 1
ATOM 768 O O . TRP A 1 97 ? -3.258 -21.312 10.258 1 90 97 TRP A O 1
ATOM 778 N N . ALA A 1 98 ? -2.027 -22.203 8.602 1 89.19 98 ALA A N 1
ATOM 779 C CA . ALA A 1 98 ? -1.891 -20.891 7.957 1 89.19 98 ALA A CA 1
ATOM 780 C C . ALA A 1 98 ? -3.244 -20.375 7.48 1 89.19 98 ALA A C 1
ATOM 782 O O . ALA A 1 98 ? -3.541 -19.188 7.617 1 89.19 98 ALA A O 1
ATOM 783 N N . ASN A 1 99 ? -4.051 -21.25 7.02 1 89.5 99 ASN A N 1
ATOM 784 C CA . ASN A 1 99 ? -5.383 -20.859 6.562 1 89.5 99 ASN A CA 1
ATOM 785 C C . ASN A 1 99 ? -6.312 -20.547 7.734 1 89.5 99 ASN A C 1
ATOM 787 O O . ASN A 1 99 ? -7.113 -19.625 7.668 1 89.5 99 ASN A O 1
ATOM 791 N N . VAL A 1 100 ? -6.164 -21.281 8.805 1 90.25 100 VAL A N 1
ATOM 792 C CA . VAL A 1 100 ? -7.023 -21.109 9.969 1 90.25 100 VAL A CA 1
ATOM 793 C C . VAL A 1 100 ? -6.75 -19.734 10.602 1 90.25 100 VAL A C 1
ATOM 795 O O . VAL A 1 100 ? -7.68 -18.984 10.906 1 90.25 100 VAL A O 1
ATOM 798 N N . ILE A 1 101 ? -5.492 -19.406 10.727 1 91.5 101 ILE A N 1
ATOM 799 C CA . ILE A 1 101 ? -5.145 -18.141 11.344 1 91.5 101 ILE A CA 1
ATOM 800 C C . ILE A 1 101 ? -5.633 -16.984 10.453 1 91.5 101 ILE A C 1
ATOM 802 O O . ILE A 1 101 ? -6.145 -15.984 10.953 1 91.5 101 ILE A O 1
ATOM 806 N N . SER A 1 102 ? -5.457 -17.172 9.242 1 92.44 102 SER A N 1
ATOM 807 C CA . SER A 1 102 ? -5.871 -16.141 8.312 1 92.44 102 SER A CA 1
ATOM 808 C C . SER A 1 102 ? -7.383 -15.945 8.328 1 92.44 102 SER A C 1
ATOM 810 O O . SER A 1 102 ? -7.871 -14.812 8.391 1 92.44 102 SER A O 1
ATOM 812 N N . GLN A 1 103 ? -8.117 -17 8.391 1 90.75 103 GLN A N 1
ATOM 813 C CA . GLN A 1 103 ? -9.57 -16.922 8.359 1 90.75 103 GLN A CA 1
ATOM 814 C C . GLN A 1 103 ? -10.117 -16.328 9.656 1 90.75 103 GLN A C 1
ATOM 816 O O . GLN A 1 103 ? -11.07 -15.555 9.641 1 90.75 103 GLN A O 1
ATOM 821 N N . VAL A 1 104 ? -9.539 -16.672 10.688 1 91.19 104 VAL A N 1
ATOM 822 C CA . VAL A 1 104 ? -9.977 -16.141 11.977 1 91.19 104 VAL A CA 1
ATOM 823 C C . VAL A 1 104 ? -9.742 -14.633 12.016 1 91.19 104 VAL A C 1
ATOM 825 O O . VAL A 1 104 ? -10.625 -13.867 12.414 1 91.19 104 VAL A O 1
ATOM 828 N N . CYS A 1 105 ? -8.609 -14.25 11.555 1 92.69 105 CYS A N 1
ATOM 829 C CA . CYS A 1 105 ? -8.281 -12.828 11.578 1 92.69 105 CYS A CA 1
ATOM 830 C C . CYS A 1 105 ? -9.133 -12.055 10.578 1 92.69 105 CYS A C 1
ATOM 832 O O . CYS A 1 105 ? -9.594 -10.945 10.875 1 92.69 105 CYS A O 1
ATOM 834 N N . ILE A 1 106 ? -9.383 -12.617 9.469 1 91.69 106 ILE A N 1
ATOM 835 C CA . ILE A 1 106 ? -10.188 -11.969 8.438 1 91.69 106 ILE A CA 1
ATOM 836 C C . ILE A 1 106 ? -11.625 -11.789 8.945 1 91.69 106 ILE A C 1
ATOM 838 O O . ILE A 1 106 ? -12.289 -10.82 8.594 1 91.69 106 ILE A O 1
ATOM 842 N N . THR A 1 107 ? -12.008 -12.672 9.797 1 90.38 107 THR A N 1
ATOM 843 C CA . THR A 1 107 ? -13.359 -12.602 10.344 1 90.38 107 THR A CA 1
ATOM 844 C C . THR A 1 107 ? -13.422 -11.602 11.5 1 90.38 107 THR A C 1
ATOM 846 O O . THR A 1 107 ? -14.445 -10.953 11.711 1 90.38 107 THR A O 1
ATOM 849 N N . MET A 1 108 ? -12.336 -11.414 12.172 1 90.81 108 MET A N 1
ATOM 850 C CA . MET A 1 108 ? -12.305 -10.523 13.328 1 90.81 108 MET A CA 1
ATOM 851 C C . MET A 1 108 ? -12.195 -9.062 12.883 1 90.81 108 MET A C 1
ATOM 853 O O . MET A 1 108 ? -12.68 -8.164 13.57 1 90.81 108 MET A O 1
ATOM 857 N N . ILE A 1 109 ? -11.664 -8.82 11.742 1 91.88 109 ILE A N 1
ATOM 858 C CA . ILE A 1 109 ? -11.438 -7.461 11.258 1 91.88 109 ILE A CA 1
ATOM 859 C C . ILE A 1 109 ? -12.781 -6.746 11.078 1 91.88 109 ILE A C 1
ATOM 861 O O . ILE A 1 109 ? -12.969 -5.641 11.594 1 91.88 109 ILE A O 1
ATOM 865 N N . PRO A 1 110 ? -13.695 -7.359 10.453 1 90.06 110 PRO A N 1
ATOM 866 C CA . PRO A 1 110 ? -14.984 -6.676 10.312 1 90.06 110 PRO A CA 1
ATOM 867 C C . PRO A 1 110 ? -15.695 -6.477 11.648 1 90.06 110 PRO A C 1
ATOM 869 O O . PRO A 1 110 ? -16.453 -5.512 11.82 1 90.06 110 PRO A O 1
ATOM 872 N N . TRP A 1 111 ? -15.445 -7.32 12.586 1 89.88 111 TRP A N 1
ATOM 873 C CA . TRP A 1 111 ? -16.047 -7.164 13.898 1 89.88 111 TRP A CA 1
ATOM 874 C C . TRP A 1 111 ? -15.578 -5.879 14.57 1 89.88 111 TRP A C 1
ATOM 876 O O . TRP A 1 111 ? -16.391 -5.098 15.078 1 89.88 111 TRP A O 1
ATOM 886 N N . ILE A 1 112 ? -14.383 -5.727 14.469 1 88.5 112 ILE A N 1
ATOM 887 C CA . ILE A 1 112 ? -13.812 -4.531 15.078 1 88.5 112 ILE A CA 1
ATOM 888 C C . ILE A 1 112 ? -14.148 -3.309 14.227 1 88.5 112 ILE A C 1
ATOM 890 O O . ILE A 1 112 ? -14.461 -2.24 14.758 1 88.5 112 ILE A O 1
ATOM 894 N N . GLY A 1 113 ? -14.086 -3.531 12.977 1 88.75 113 GLY A N 1
ATOM 895 C CA . GLY A 1 113 ? -14.375 -2.428 12.07 1 88.75 113 GLY A CA 1
ATOM 896 C C . GLY A 1 113 ? -15.797 -1.911 12.195 1 88.75 113 GLY A C 1
ATOM 897 O O . GLY A 1 113 ? -16.031 -0.702 12.141 1 88.75 113 GLY A O 1
ATOM 898 N N . ASP A 1 114 ? -16.719 -2.773 12.398 1 90.62 114 ASP A N 1
ATOM 899 C CA . ASP A 1 114 ? -18.125 -2.391 12.461 1 90.62 114 ASP A CA 1
ATOM 900 C C . ASP A 1 114 ? -18.422 -1.645 13.758 1 90.62 114 ASP A C 1
ATOM 902 O O . ASP A 1 114 ? -19.344 -0.819 13.805 1 90.62 114 ASP A O 1
ATOM 906 N N . LEU A 1 115 ? -17.656 -1.898 14.75 1 88.12 115 LEU A N 1
ATOM 907 C CA . LEU A 1 115 ? -17.844 -1.172 16 1 88.12 115 LEU A CA 1
ATOM 908 C C . LEU A 1 115 ? -17.547 0.314 15.812 1 88.12 115 LEU A C 1
ATOM 910 O O . LEU A 1 115 ? -18.234 1.161 16.406 1 88.12 115 LEU A O 1
ATOM 914 N N . LEU A 1 116 ? -16.594 0.541 15.047 1 88.31 116 LEU A N 1
ATOM 915 C CA . LEU A 1 116 ? -16.266 1.937 14.773 1 88.31 116 LEU A CA 1
ATOM 916 C C . LEU A 1 116 ? -17.391 2.625 14.016 1 88.31 116 LEU A C 1
ATOM 918 O O . LEU A 1 116 ? -17.688 3.797 14.258 1 88.31 116 LEU A O 1
ATOM 922 N N . MET A 1 117 ? -17.969 1.91 13.172 1 89.56 117 MET A N 1
ATOM 923 C CA . MET A 1 117 ? -19.047 2.498 12.375 1 89.56 117 MET A CA 1
ATOM 924 C C . MET A 1 117 ? -20.281 2.779 13.25 1 89.56 117 MET A C 1
ATOM 926 O O . MET A 1 117 ? -20.953 3.793 13.062 1 89.56 117 MET A O 1
ATOM 930 N N . LEU A 1 118 ? -20.5 1.912 14.133 1 89.69 118 LEU A N 1
ATOM 931 C CA . LEU A 1 118 ? -21.609 2.125 15.055 1 89.69 118 LEU A CA 1
ATOM 932 C C . LEU A 1 118 ? -21.344 3.312 15.969 1 89.69 118 LEU A C 1
ATOM 934 O O . LEU A 1 118 ? -22.25 4.09 16.266 1 89.69 118 LEU A O 1
ATOM 938 N N . TYR A 1 119 ? -20.125 3.445 16.344 1 86.12 119 TYR A N 1
ATOM 939 C CA . TYR A 1 119 ? -19.75 4.59 17.172 1 86.12 119 TYR A CA 1
ATOM 940 C C . TYR A 1 119 ? -19.906 5.891 16.391 1 86.12 119 TYR A C 1
ATOM 942 O O . TYR A 1 119 ? -20.406 6.887 16.922 1 86.12 119 TYR A O 1
ATOM 950 N N . ARG A 1 120 ? -19.469 5.859 15.203 1 85.75 120 ARG A N 1
ATOM 951 C CA . ARG A 1 120 ? -19.578 7.059 14.375 1 85.75 120 ARG A CA 1
ATOM 952 C C . ARG A 1 120 ? -21.031 7.438 14.148 1 85.75 120 ARG A C 1
ATOM 954 O O . ARG A 1 120 ? -21.375 8.625 14.102 1 85.75 120 ARG A O 1
ATOM 961 N N . LEU A 1 121 ? -21.812 6.449 14 1 87.56 121 LEU A N 1
ATOM 962 C CA . LEU A 1 121 ? -23.234 6.699 13.836 1 87.56 121 LEU A CA 1
ATOM 963 C C . LEU A 1 121 ? -23.828 7.379 15.062 1 87.56 121 LEU A C 1
ATOM 965 O O . LEU A 1 121 ? -24.625 8.305 14.945 1 87.56 121 LEU A O 1
ATOM 969 N N . MET A 1 122 ? -23.391 6.996 16.188 1 86.25 122 MET A N 1
ATOM 970 C CA . MET A 1 122 ? -23.859 7.59 17.438 1 86.25 122 MET A CA 1
ATOM 971 C C . MET A 1 122 ? -23.391 9.031 17.578 1 86.25 122 MET A C 1
ATOM 973 O O . MET A 1 122 ? -24.125 9.898 18.031 1 86.25 122 MET A O 1
ATOM 977 N N . VAL A 1 123 ? -22.203 9.242 17.094 1 82.06 123 VAL A N 1
ATOM 978 C CA . VAL A 1 123 ? -21.625 10.578 17.219 1 82.06 123 VAL A CA 1
ATOM 979 C C . VAL A 1 123 ? -22.281 11.523 16.234 1 82.06 123 VAL A C 1
ATOM 981 O O . VAL A 1 123 ? -22.594 12.672 16.562 1 82.06 123 VAL A O 1
ATOM 984 N N . VAL A 1 124 ? -22.5 11.078 15.062 1 82 124 VAL A N 1
ATOM 985 C CA . VAL A 1 124 ? -23.047 11.922 14.008 1 82 124 VAL A CA 1
ATOM 986 C C . VAL A 1 124 ? -24.5 12.25 14.305 1 82 124 VAL A C 1
ATOM 988 O O . VAL A 1 124 ? -24.969 13.352 14 1 82 124 VAL A O 1
ATOM 991 N N . TRP A 1 125 ? -25.25 11.273 14.883 1 83.56 125 TRP A N 1
ATOM 992 C CA . TRP A 1 125 ? -26.656 11.508 15.188 1 83.56 125 TRP A CA 1
ATOM 993 C C . TRP A 1 125 ? -26.844 11.922 16.641 1 83.56 125 TRP A C 1
ATOM 995 O O . TRP A 1 125 ? -27.891 11.664 17.234 1 83.56 125 TRP A O 1
ATOM 1005 N N . ASN A 1 126 ? -25.938 12.586 17.156 1 79.38 126 ASN A N 1
ATOM 1006 C CA . ASN A 1 126 ? -26.016 13.203 18.469 1 79.38 126 ASN A CA 1
ATOM 1007 C C . ASN A 1 126 ? -26.5 12.211 19.531 1 79.38 126 ASN A C 1
ATOM 1009 O O . ASN A 1 126 ? -27.391 12.531 20.312 1 79.38 126 ASN A O 1
ATOM 1013 N N . TYR A 1 127 ? -26.109 10.922 19.5 1 79.25 127 TYR A N 1
ATOM 1014 C CA . TYR A 1 127 ? -26.297 9.891 20.516 1 79.25 127 TYR A CA 1
ATOM 1015 C C . TYR A 1 127 ? -27.766 9.531 20.656 1 79.25 127 TYR A C 1
ATOM 1017 O O . TYR A 1 127 ? -28.266 9.367 21.766 1 79.25 127 TYR A O 1
ATOM 1025 N N . LYS A 1 128 ? -28.453 9.602 19.531 1 80.38 128 LYS A N 1
ATOM 1026 C CA . LYS A 1 128 ? -29.797 9.039 19.531 1 80.38 128 LYS A CA 1
ATOM 1027 C C . LYS A 1 128 ? -29.75 7.516 19.516 1 80.38 128 LYS A C 1
ATOM 1029 O O . LYS A 1 128 ? -29.547 6.906 18.469 1 80.38 128 LYS A O 1
ATOM 1034 N N . TRP A 1 129 ? -29.984 6.848 20.578 1 84.19 129 TRP A N 1
ATOM 1035 C CA . TRP A 1 129 ? -29.812 5.418 20.797 1 84.19 129 TRP A CA 1
ATOM 1036 C C . TRP A 1 129 ? -30.812 4.609 19.984 1 84.19 129 TRP A C 1
ATOM 1038 O O . TRP A 1 129 ? -30.578 3.439 19.688 1 84.19 129 TRP A O 1
ATOM 1048 N N . VAL A 1 130 ? -31.875 5.289 19.641 1 85.12 130 VAL A N 1
ATOM 1049 C CA . VAL A 1 130 ? -32.938 4.562 18.938 1 85.12 130 VAL A CA 1
ATOM 1050 C C . VAL A 1 130 ? -32.438 4.168 17.547 1 85.12 130 VAL A C 1
ATOM 1052 O O . VAL A 1 130 ? -32.812 3.107 17.031 1 85.12 130 VAL A O 1
ATOM 1055 N N . LEU A 1 131 ? -31.625 4.953 17 1 86.88 131 LEU A N 1
ATOM 1056 C CA . LEU A 1 131 ? -31.141 4.676 15.648 1 86.88 131 LEU A CA 1
ATOM 1057 C C . LEU A 1 131 ? -30.109 3.553 15.664 1 86.88 131 LEU A C 1
ATOM 1059 O O . LEU A 1 131 ? -29.828 2.951 14.633 1 86.88 131 LEU A O 1
ATOM 1063 N N . LEU A 1 132 ? -29.609 3.156 16.828 1 88.56 132 LEU A N 1
ATOM 1064 C CA . LEU A 1 132 ? -28.578 2.131 16.969 1 88.56 132 LEU A CA 1
ATOM 1065 C C . LEU A 1 132 ? -29.219 0.754 17.141 1 88.56 132 LEU A C 1
ATOM 1067 O O . LEU A 1 132 ? -28.547 -0.266 16.969 1 88.56 132 LEU A O 1
ATOM 1071 N N . ILE A 1 133 ? -30.484 0.693 17.312 1 88.81 133 ILE A N 1
ATOM 1072 C CA . ILE A 1 133 ? -31.141 -0.567 17.641 1 88.81 133 ILE A CA 1
ATOM 1073 C C . ILE A 1 133 ? -31.094 -1.508 16.438 1 88.81 133 ILE A C 1
ATOM 1075 O O . ILE A 1 133 ? -30.734 -2.678 16.578 1 88.81 133 ILE A O 1
ATOM 1079 N N . VAL A 1 134 ? -31.375 -1.027 15.297 1 90.12 134 VAL A N 1
ATOM 1080 C CA . VAL A 1 134 ? -31.438 -1.884 14.117 1 90.12 134 VAL A CA 1
ATOM 1081 C C . VAL A 1 134 ? -30.031 -2.279 13.695 1 90.12 134 VAL A C 1
ATOM 1083 O O . VAL A 1 134 ? -29.703 -3.467 13.602 1 90.12 134 VAL A O 1
ATOM 1086 N N . PRO A 1 135 ? -29.188 -1.293 13.516 1 90.94 135 PRO A N 1
ATOM 1087 C CA . PRO A 1 135 ? -27.812 -1.683 13.164 1 90.94 135 PRO A CA 1
ATOM 1088 C C . PRO A 1 135 ? -27.109 -2.461 14.273 1 90.94 135 PRO A C 1
ATOM 1090 O O . PRO A 1 135 ? -26.312 -3.35 13.992 1 90.94 135 PRO A O 1
ATOM 1093 N N . GLY A 1 136 ? -27.391 -2.195 15.453 1 91.38 136 GLY A N 1
ATOM 1094 C CA . GLY A 1 136 ? -26.844 -2.953 16.562 1 91.38 136 GLY A CA 1
ATOM 1095 C C . GLY A 1 136 ? -27.312 -4.395 16.594 1 91.38 136 GLY A C 1
ATOM 1096 O O . GLY A 1 136 ? -26.531 -5.305 16.891 1 91.38 136 GLY A O 1
ATOM 1097 N N . GLY A 1 137 ? -28.578 -4.562 16.312 1 92.56 137 GLY A N 1
ATOM 1098 C CA . GLY A 1 137 ? -29.109 -5.914 16.203 1 92.56 137 GLY A CA 1
ATOM 1099 C C . GLY A 1 137 ? -28.469 -6.723 15.094 1 92.56 137 GLY A C 1
ATOM 1100 O O . GLY A 1 137 ? -28.172 -7.906 15.266 1 92.56 137 GLY A O 1
ATOM 1101 N N . LEU A 1 138 ? -28.281 -6.082 13.992 1 93.62 138 LEU A N 1
ATOM 1102 C CA . LEU A 1 138 ? -27.625 -6.734 12.867 1 93.62 138 LEU A CA 1
ATOM 1103 C C . LEU A 1 138 ? -26.188 -7.109 13.211 1 93.62 138 LEU A C 1
ATOM 1105 O O . LEU A 1 138 ? -25.703 -8.172 12.812 1 93.62 138 LEU A O 1
ATOM 1109 N N . TYR A 1 139 ? -25.578 -6.266 13.938 1 93.31 139 TYR A N 1
ATOM 1110 C CA . TYR A 1 139 ? -24.203 -6.516 14.359 1 93.31 139 TYR A CA 1
ATOM 1111 C C . TYR A 1 139 ? -24.125 -7.73 15.273 1 93.31 139 TYR A C 1
ATOM 1113 O O . TYR A 1 139 ? -23.266 -8.594 15.102 1 93.31 139 TYR A O 1
ATOM 1121 N N . ILE A 1 140 ? -25.031 -7.859 16.203 1 93.12 140 ILE A N 1
ATOM 1122 C CA . ILE A 1 140 ? -25.047 -8.969 17.141 1 93.12 140 ILE A CA 1
ATOM 1123 C C . ILE A 1 140 ? -25.359 -10.273 16.406 1 93.12 140 ILE A C 1
ATOM 1125 O O . ILE A 1 140 ? -24.766 -11.312 16.688 1 93.12 140 ILE A O 1
ATOM 1129 N N . THR A 1 141 ? -26.266 -10.203 15.508 1 92.69 141 THR A N 1
ATOM 1130 C CA . THR A 1 141 ? -26.609 -11.375 14.719 1 92.69 141 THR A CA 1
ATOM 1131 C C . THR A 1 141 ? -25.406 -11.828 13.875 1 92.69 141 THR A C 1
ATOM 1133 O O . THR A 1 141 ? -25.141 -13.023 13.758 1 92.69 141 THR A O 1
ATOM 1136 N N . ARG A 1 142 ? -24.719 -10.906 13.367 1 92.12 142 ARG A N 1
ATOM 1137 C CA . ARG A 1 142 ? -23.547 -11.219 12.562 1 92.12 142 ARG A CA 1
ATOM 1138 C C . ARG A 1 142 ? -22.438 -11.828 13.422 1 92.12 142 ARG A C 1
ATOM 1140 O O . ARG A 1 142 ? -21.734 -12.734 12.984 1 92.12 142 ARG A O 1
ATOM 1147 N N . PHE A 1 143 ? -22.328 -11.336 14.586 1 90.12 143 PHE A N 1
ATOM 1148 C CA . PHE A 1 143 ? -21.344 -11.883 15.516 1 90.12 143 PHE A CA 1
ATOM 1149 C C . PHE A 1 143 ? -21.656 -13.344 15.844 1 90.12 143 PHE A C 1
ATOM 1151 O O . PHE A 1 143 ? -20.75 -14.18 15.891 1 90.12 143 PHE A O 1
ATOM 1158 N N . GLY A 1 144 ? -22.875 -13.609 15.984 1 89 144 GLY A N 1
ATOM 1159 C CA . GLY A 1 144 ? -23.297 -14.977 16.25 1 89 144 GLY A CA 1
ATOM 1160 C C . GLY A 1 144 ? -23.078 -15.898 15.055 1 89 144 GLY A C 1
ATOM 1161 O O . GLY A 1 144 ? -22.672 -17.047 15.219 1 89 144 GLY A O 1
ATOM 1162 N N . MET A 1 145 ? -23.25 -15.375 13.875 1 90.81 145 MET A N 1
ATOM 1163 C CA . MET A 1 145 ? -23.141 -16.172 12.656 1 90.81 145 MET A CA 1
ATOM 1164 C C . MET A 1 145 ? -21.688 -16.312 12.234 1 90.81 145 MET A C 1
ATOM 1166 O O . MET A 1 145 ? -21.375 -17.125 11.352 1 90.81 145 MET A O 1
ATOM 1170 N N . ALA A 1 146 ? -20.812 -15.57 12.805 1 89.25 146 ALA A N 1
ATOM 1171 C CA . ALA A 1 146 ? -19.406 -15.641 12.461 1 89.25 146 ALA A CA 1
ATOM 1172 C C . ALA A 1 146 ? -18.797 -16.969 12.898 1 89.25 146 ALA A C 1
ATOM 1174 O O . ALA A 1 146 ? -17.906 -17.5 12.227 1 89.25 146 ALA A O 1
ATOM 1175 N N . PHE A 1 147 ? -19.312 -17.594 13.898 1 87.94 147 PHE A N 1
ATOM 1176 C CA . PHE A 1 147 ? -18.766 -18.828 14.43 1 87.94 147 PHE A CA 1
ATOM 1177 C C . PHE A 1 147 ? -19.062 -20 13.5 1 87.94 147 PHE A C 1
ATOM 1179 O O . PHE A 1 147 ? -18.156 -20.703 13.062 1 87.94 147 PHE A O 1
ATOM 1186 N N . PRO A 1 148 ? -20.328 -20.172 13.156 1 88.31 148 PRO A N 1
ATOM 1187 C CA . PRO A 1 148 ? -20.594 -21.25 12.195 1 88.31 148 PRO A CA 1
ATOM 1188 C C . PRO A 1 148 ? -19.891 -21.031 10.852 1 88.31 148 PRO A C 1
ATOM 1190 O O . PRO A 1 148 ? -19.484 -21.984 10.195 1 88.31 148 PRO A O 1
ATOM 1193 N N . HIS A 1 149 ? -19.797 -19.812 10.469 1 88.31 149 HIS A N 1
ATOM 1194 C CA . HIS A 1 149 ? -19.109 -19.484 9.219 1 88.31 149 HIS A CA 1
ATOM 1195 C C . HIS A 1 149 ? -17.641 -19.875 9.273 1 88.31 149 HIS A C 1
ATOM 1197 O O . HIS A 1 149 ? -17.109 -20.484 8.336 1 88.31 149 HIS A O 1
ATOM 1203 N N . LEU A 1 150 ? -17 -19.609 10.359 1 88 150 LEU A N 1
ATOM 1204 C CA . LEU A 1 150 ? -15.594 -19.953 10.531 1 88 150 LEU A CA 1
ATOM 1205 C C . LEU A 1 150 ? -15.406 -21.453 10.578 1 88 150 LEU A C 1
ATOM 1207 O O . LEU A 1 150 ? -14.453 -21.984 10 1 88 150 LEU A O 1
ATOM 1211 N N . LEU A 1 151 ? -16.359 -22.125 11.219 1 86.31 151 LEU A N 1
ATOM 1212 C CA . LEU A 1 151 ? -16.25 -23.578 11.336 1 86.31 151 LEU A CA 1
ATOM 1213 C C . LEU A 1 151 ? -16.422 -24.25 9.977 1 86.31 151 LEU A C 1
ATOM 1215 O O . LEU A 1 151 ? -15.758 -25.25 9.695 1 86.31 151 LEU A O 1
ATOM 1219 N N . THR A 1 152 ? -17.203 -23.656 9.156 1 85.06 152 THR A N 1
ATOM 1220 C CA . THR A 1 152 ? -17.406 -24.25 7.836 1 85.06 152 THR A CA 1
ATOM 1221 C C . THR A 1 152 ? -16.219 -23.969 6.922 1 85.06 152 THR A C 1
ATOM 1223 O O . THR A 1 152 ? -15.953 -24.75 5.992 1 85.06 152 THR A O 1
ATOM 1226 N N . MET A 1 153 ? -15.523 -22.969 7.148 1 82.62 153 MET A N 1
ATOM 1227 C CA . MET A 1 153 ? -14.367 -22.609 6.332 1 82.62 153 MET A CA 1
ATOM 1228 C C . MET A 1 153 ? -13.156 -23.469 6.703 1 82.62 153 MET A C 1
ATOM 1230 O O . MET A 1 153 ? -12.297 -23.734 5.863 1 82.62 153 MET A O 1
ATOM 1234 N N . ILE A 1 154 ? -13.141 -23.891 7.941 1 81.75 154 ILE A N 1
ATOM 1235 C CA . ILE A 1 154 ? -11.992 -24.641 8.422 1 81.75 154 ILE A CA 1
ATOM 1236 C C . ILE A 1 154 ? -12.266 -26.141 8.258 1 81.75 154 ILE A C 1
ATOM 1238 O O . ILE A 1 154 ? -11.328 -26.938 8.086 1 81.75 154 ILE A O 1
ATOM 1242 N N . ARG A 1 155 ? -13.633 -26.375 8.258 1 80.5 155 ARG A N 1
ATOM 1243 C CA . ARG A 1 155 ? -13.992 -27.781 8.094 1 80.5 155 ARG A CA 1
ATOM 1244 C C . ARG A 1 155 ? -14.766 -28 6.805 1 80.5 155 ARG A C 1
ATOM 1246 O O . ARG A 1 155 ? -15.531 -27.125 6.375 1 80.5 155 ARG A O 1
ATOM 1253 N N . THR A 1 156 ? -14.305 -28.812 5.918 1 71.31 156 THR A N 1
ATOM 1254 C CA . THR A 1 156 ? -14.945 -29.062 4.637 1 71.31 156 THR A CA 1
ATOM 1255 C C . THR A 1 156 ? -16.406 -29.469 4.836 1 71.31 156 THR A C 1
ATOM 1257 O O . THR A 1 156 ? -16.688 -30.609 5.207 1 71.31 156 THR A O 1
ATOM 1260 N N . ASN A 1 157 ? -17.25 -28.391 5.059 1 72.94 157 ASN A N 1
ATOM 1261 C CA . ASN A 1 157 ? -18.688 -28.656 5.184 1 72.94 157 ASN A CA 1
ATOM 1262 C C . ASN A 1 157 ? -19.453 -28.203 3.949 1 72.94 157 ASN A C 1
ATOM 1264 O O . ASN A 1 157 ? -19.078 -27.219 3.307 1 72.94 157 ASN A O 1
ATOM 1268 N N . PRO A 1 158 ? -20.438 -29 3.549 1 75.56 158 PRO A N 1
ATOM 1269 C CA . PRO A 1 158 ? -21.234 -28.656 2.359 1 75.56 158 PRO A CA 1
ATOM 1270 C C . PRO A 1 158 ? -22.016 -27.359 2.516 1 75.56 158 PRO A C 1
ATOM 1272 O O . PRO A 1 158 ? -22.375 -26.734 1.518 1 75.56 158 PRO A O 1
ATOM 1275 N N . ASP A 1 159 ? -22.234 -26.906 3.738 1 78.94 159 ASP A N 1
ATOM 1276 C CA . ASP A 1 159 ? -23.062 -25.719 3.922 1 78.94 159 ASP A CA 1
ATOM 1277 C C . ASP A 1 159 ? -22.203 -24.453 3.941 1 78.94 159 ASP A C 1
ATOM 1279 O O . ASP A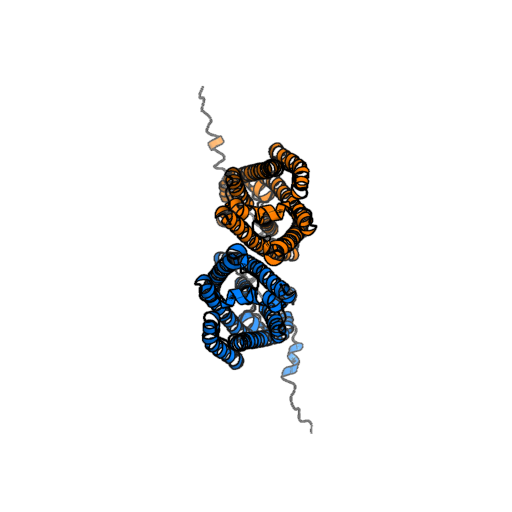 1 159 ? -22.609 -23.422 4.469 1 78.94 159 ASP A O 1
ATOM 1283 N N . LYS A 1 160 ? -21.109 -24.5 3.389 1 80.25 160 LYS A N 1
ATOM 1284 C CA . LYS A 1 160 ? -20.172 -23.375 3.398 1 80.25 160 LYS A CA 1
ATOM 1285 C C . LYS A 1 160 ? -20.734 -22.188 2.619 1 80.25 160 LYS A C 1
ATOM 1287 O O . LYS A 1 160 ? -20.609 -21.047 3.057 1 80.25 160 LYS A O 1
ATOM 1292 N N . ASP A 1 161 ? -21.422 -22.5 1.612 1 80.25 161 ASP A N 1
ATOM 1293 C CA . ASP A 1 161 ? -21.922 -21.422 0.755 1 80.25 161 ASP A CA 1
ATOM 1294 C C . ASP A 1 161 ? -23.094 -20.703 1.404 1 80.25 161 ASP A C 1
ATOM 1296 O O . ASP A 1 161 ? -23.203 -19.469 1.311 1 80.25 161 ASP A O 1
ATOM 1300 N N . LEU A 1 162 ? -23.891 -21.438 2.109 1 85.69 162 LEU A N 1
ATOM 1301 C CA . LEU A 1 162 ? -25.062 -20.844 2.75 1 85.69 162 LEU A CA 1
ATOM 1302 C C . LEU A 1 162 ? -24.641 -19.922 3.896 1 85.69 162 LEU A C 1
ATOM 1304 O O . LEU A 1 162 ? -25.078 -18.781 3.98 1 85.69 162 LEU A O 1
ATOM 1308 N N . TYR A 1 163 ? -23.828 -20.406 4.75 1 85.94 163 TYR A N 1
ATOM 1309 C CA . TYR A 1 163 ? -23.359 -19.609 5.887 1 85.94 163 TYR A CA 1
ATOM 1310 C C . TYR A 1 163 ? -22.547 -18.406 5.418 1 85.94 163 TYR A C 1
ATOM 1312 O O . TYR A 1 163 ? -22.609 -17.328 6.02 1 85.94 163 TYR A O 1
ATOM 1320 N N . GLY A 1 164 ? -21.859 -18.609 4.297 1 84.88 164 GLY A N 1
ATOM 1321 C CA . GLY A 1 164 ? -21.125 -17.5 3.734 1 84.88 164 GLY A CA 1
ATOM 1322 C C . GLY A 1 164 ? -22.016 -16.406 3.184 1 84.88 164 GLY A C 1
ATOM 1323 O O . GLY A 1 164 ? -21.766 -15.211 3.41 1 84.88 164 GLY A O 1
ATOM 1324 N N . PHE A 1 165 ? -23.031 -16.828 2.648 1 88.5 165 PHE A N 1
ATOM 1325 C CA . PHE A 1 165 ? -23.969 -15.883 2.068 1 88.5 165 PHE A CA 1
ATOM 1326 C C . PHE A 1 165 ? -24.688 -15.094 3.158 1 88.5 165 PHE A C 1
ATOM 1328 O O . PHE A 1 165 ? -24.891 -13.883 3.025 1 88.5 165 PHE A O 1
ATOM 1335 N N . ILE A 1 166 ? -24.969 -15.734 4.195 1 89.25 166 ILE A N 1
ATOM 1336 C CA . ILE A 1 166 ? -25.656 -15.078 5.297 1 89.25 166 ILE A CA 1
ATOM 1337 C C . ILE A 1 166 ? -24.719 -14.109 5.996 1 89.25 166 ILE A C 1
ATOM 1339 O O . ILE A 1 166 ? -25.078 -12.969 6.277 1 89.25 166 ILE A O 1
ATOM 1343 N N . PHE A 1 167 ? -23.531 -14.555 6.238 1 89.5 167 PHE A N 1
ATOM 1344 C CA . PHE A 1 167 ? -22.562 -13.734 6.941 1 89.5 167 PHE A CA 1
ATOM 1345 C C . PHE A 1 167 ? -22.234 -12.477 6.145 1 89.5 167 PHE A C 1
ATOM 1347 O O . PHE A 1 167 ? -22.25 -11.367 6.688 1 89.5 167 PHE A O 1
ATOM 1354 N N . TYR A 1 168 ? -22 -12.602 4.883 1 90.69 168 TYR A N 1
ATOM 1355 C CA . TYR A 1 168 ? -21.641 -11.453 4.059 1 90.69 168 TYR A CA 1
ATOM 1356 C C . TYR A 1 168 ? -22.875 -10.609 3.732 1 90.69 168 TYR A C 1
ATOM 1358 O O . TYR A 1 168 ? -22.766 -9.391 3.58 1 90.69 168 TYR A O 1
ATOM 1366 N N . GLY A 1 169 ? -23.984 -11.266 3.682 1 92 169 GLY A N 1
ATOM 1367 C CA . GLY A 1 169 ? -25.219 -10.516 3.492 1 92 169 GLY A CA 1
ATOM 1368 C C . GLY A 1 169 ? -25.547 -9.594 4.652 1 92 169 GLY A C 1
ATOM 1369 O O . GLY A 1 169 ? -25.938 -8.445 4.445 1 92 169 GLY A O 1
ATOM 1370 N N . LEU A 1 170 ? -25.328 -10.07 5.816 1 92.94 170 LEU A N 1
ATOM 1371 C CA . LEU A 1 170 ? -25.562 -9.258 7.008 1 92.94 170 LEU A CA 1
ATOM 1372 C C . LEU A 1 170 ? -24.547 -8.109 7.082 1 92.94 170 LEU A C 1
ATOM 1374 O O . LEU A 1 170 ? -24.891 -7.004 7.512 1 92.94 170 LEU A O 1
ATOM 1378 N N . CYS A 1 171 ? -23.359 -8.375 6.652 1 92.31 171 CYS A N 1
ATOM 1379 C CA . CYS A 1 171 ? -22.328 -7.344 6.66 1 92.31 171 CYS A CA 1
ATOM 1380 C C . CYS A 1 171 ? -22.672 -6.223 5.691 1 92.31 171 CYS A C 1
ATOM 1382 O O . CYS A 1 171 ? -22.562 -5.043 6.031 1 92.31 171 CYS A O 1
ATOM 1384 N N . VAL A 1 172 ? -23.125 -6.625 4.566 1 93.12 172 VAL A N 1
ATOM 1385 C CA . VAL A 1 172 ? -23.484 -5.637 3.549 1 93.12 172 VAL A CA 1
ATOM 1386 C C . VAL A 1 172 ? -24.703 -4.848 4.004 1 93.12 172 VAL A C 1
ATOM 1388 O O . VAL A 1 172 ? -24.75 -3.625 3.844 1 93.12 172 VAL A O 1
ATOM 1391 N N . GLY A 1 173 ? -25.609 -5.559 4.543 1 93.12 173 GLY A N 1
ATOM 1392 C CA . GLY A 1 173 ? -26.797 -4.883 5.047 1 93.12 173 GLY A CA 1
ATOM 1393 C C . GLY A 1 173 ? -26.484 -3.873 6.137 1 93.12 173 GLY A C 1
ATOM 1394 O O . GLY A 1 173 ? -27.016 -2.754 6.121 1 93.12 173 GLY A O 1
ATOM 1395 N N . LEU A 1 174 ? -25.672 -4.219 7.051 1 93.69 174 LEU A N 1
ATOM 1396 C CA . LEU A 1 174 ? -25.297 -3.344 8.156 1 93.69 174 LEU A CA 1
ATOM 1397 C C . LEU A 1 174 ? -24.547 -2.123 7.641 1 93.69 174 LEU A C 1
ATOM 1399 O O . LEU A 1 174 ? -24.891 -0.988 7.977 1 93.69 174 LEU A O 1
ATOM 1403 N N . ASN A 1 175 ? -23.578 -2.316 6.824 1 94.12 175 ASN A N 1
ATOM 1404 C CA . ASN A 1 175 ? -22.734 -1.229 6.359 1 94.12 175 ASN A CA 1
ATOM 1405 C C . ASN A 1 175 ? -23.469 -0.305 5.398 1 94.12 175 ASN A C 1
ATOM 1407 O O . ASN A 1 175 ? -23.281 0.912 5.43 1 94.12 175 ASN A O 1
ATOM 1411 N N . THR A 1 176 ? -24.266 -0.919 4.613 1 93.38 176 THR A N 1
ATOM 1412 C CA . THR A 1 176 ? -25.047 -0.094 3.703 1 93.38 176 THR A CA 1
ATOM 1413 C C . THR A 1 176 ? -26.031 0.774 4.473 1 93.38 176 THR A C 1
ATOM 1415 O O . THR A 1 176 ? -26.188 1.964 4.184 1 93.38 176 THR A O 1
ATOM 1418 N N . MET A 1 177 ? -26.641 0.237 5.434 1 93.69 177 MET A N 1
ATOM 1419 C CA . MET A 1 177 ? -27.594 0.976 6.25 1 93.69 177 MET A CA 1
ATOM 1420 C C . MET A 1 177 ? -26.906 2.105 7.008 1 93.69 177 MET A C 1
ATOM 1422 O O . MET A 1 177 ? -27.359 3.246 6.992 1 93.69 177 MET A O 1
ATOM 1426 N N . VAL A 1 178 ? -25.828 1.77 7.602 1 92.62 178 VAL A N 1
ATOM 1427 C CA . VAL A 1 178 ? -25.094 2.76 8.391 1 92.62 178 VAL A CA 1
ATOM 1428 C C . VAL A 1 178 ? -24.562 3.854 7.469 1 92.62 178 VAL A C 1
ATOM 1430 O O . VAL A 1 178 ? -24.609 5.039 7.805 1 92.62 178 VAL A O 1
ATOM 1433 N N . THR A 1 179 ? -24.078 3.426 6.348 1 92.38 179 THR A N 1
ATOM 1434 C CA . THR A 1 179 ? -23.531 4.383 5.387 1 92.38 179 THR A CA 1
ATOM 1435 C C . THR A 1 179 ? -24.625 5.355 4.93 1 92.38 179 THR A C 1
ATOM 1437 O O . THR A 1 179 ? -24.391 6.566 4.875 1 92.38 179 THR A O 1
ATOM 1440 N N . ILE A 1 180 ? -25.734 4.824 4.641 1 90.81 180 ILE A N 1
ATOM 1441 C CA . ILE A 1 180 ? -26.844 5.656 4.176 1 90.81 180 ILE A CA 1
ATOM 1442 C C . ILE A 1 180 ? -27.266 6.609 5.289 1 90.81 180 ILE A C 1
ATOM 1444 O O . ILE A 1 180 ? -27.5 7.797 5.047 1 90.81 180 ILE A O 1
ATOM 1448 N N . MET A 1 181 ? -27.375 6.195 6.488 1 91.31 181 MET A N 1
ATOM 1449 C CA . MET A 1 181 ? -27.797 7.016 7.621 1 91.31 181 MET A CA 1
ATOM 1450 C C . MET A 1 181 ? -26.797 8.133 7.895 1 91.31 181 MET A C 1
ATOM 1452 O O . MET A 1 181 ? -27.188 9.266 8.172 1 91.31 181 MET A O 1
ATOM 1456 N N . ILE A 1 182 ? -25.531 7.812 7.777 1 88.75 182 ILE A N 1
ATOM 1457 C CA . ILE A 1 182 ? -24.5 8.82 8.023 1 88.75 182 ILE A CA 1
ATOM 1458 C C . ILE A 1 182 ? -24.5 9.836 6.883 1 88.75 182 ILE A C 1
ATOM 1460 O O . ILE A 1 182 ? -24.422 11.047 7.125 1 88.75 182 ILE A O 1
ATOM 1464 N N . CYS A 1 183 ? -24.688 9.352 5.703 1 86.25 183 CYS A N 1
ATOM 1465 C CA . CYS A 1 183 ? -24.688 10.234 4.547 1 86.25 183 CYS A CA 1
ATOM 1466 C C . CYS A 1 183 ? -25.875 11.195 4.586 1 86.25 183 CYS A C 1
ATOM 1468 O O . CYS A 1 183 ? -25.719 12.383 4.285 1 86.25 183 CYS A O 1
ATOM 1470 N N . VAL A 1 184 ? -26.969 10.711 4.883 1 84.5 184 VAL A N 1
ATOM 1471 C CA . VAL A 1 184 ? -28.172 11.531 4.93 1 84.5 184 VAL A CA 1
ATOM 1472 C C . VAL A 1 184 ? -28.016 12.617 5.988 1 84.5 184 VAL A C 1
ATOM 1474 O O . VAL A 1 184 ? -28.359 13.781 5.75 1 84.5 184 VAL A O 1
ATOM 1477 N N . ARG A 1 185 ? -27.469 12.312 7.094 1 84.38 185 ARG A N 1
ATOM 1478 C CA . ARG A 1 185 ? -27.281 13.289 8.164 1 84.38 185 ARG A CA 1
ATOM 1479 C C . ARG A 1 185 ? -26.25 14.336 7.781 1 84.38 185 ARG A C 1
ATOM 1481 O O . ARG A 1 185 ? -26.438 15.531 8.047 1 84.38 185 ARG A O 1
ATOM 1488 N N . LEU A 1 186 ? -25.219 13.883 7.258 1 81.12 186 LEU A N 1
ATOM 1489 C CA . LEU A 1 186 ? -24.172 14.828 6.863 1 81.12 186 LEU A CA 1
ATOM 1490 C C . LEU A 1 186 ? -24.672 15.766 5.766 1 81.12 186 LEU A C 1
ATOM 1492 O O . LEU A 1 186 ? -24.312 16.938 5.738 1 81.12 186 LEU A O 1
ATOM 1496 N N . PHE A 1 187 ? -25.531 15.148 4.898 1 77.75 187 PHE A N 1
ATOM 1497 C CA . PHE A 1 187 ? -26.094 15.969 3.834 1 77.75 187 PHE A CA 1
ATOM 1498 C C . PHE A 1 187 ? -27.078 16.984 4.395 1 77.75 187 PHE A C 1
ATOM 1500 O O . PHE A 1 187 ? -27.125 18.125 3.928 1 77.75 187 PHE A O 1
ATOM 1507 N N . MET A 1 188 ? -27.734 16.672 5.363 1 78 188 MET A N 1
ATOM 1508 C CA . MET A 1 188 ? -28.688 17.578 5.996 1 78 188 MET A CA 1
ATOM 1509 C C . MET A 1 188 ? -27.969 18.672 6.766 1 78 188 MET A C 1
ATOM 1511 O O . MET A 1 188 ? -28.453 19.812 6.832 1 78 188 MET A O 1
ATOM 1515 N N . MET A 1 189 ? -26.828 18.344 7.258 1 75.69 189 MET A N 1
ATOM 1516 C CA . MET A 1 189 ? -26.094 19.297 8.086 1 75.69 189 MET A CA 1
ATOM 1517 C C . MET A 1 189 ? -25.188 20.172 7.23 1 75.69 189 MET A C 1
ATOM 1519 O O . MET A 1 189 ? -24.703 21.203 7.691 1 75.69 189 MET A O 1
ATOM 1523 N N . ARG A 1 190 ? -24.891 19.719 6.07 1 72.75 190 ARG A N 1
ATOM 1524 C CA . ARG A 1 190 ? -23.984 20.469 5.199 1 72.75 190 ARG A CA 1
ATOM 1525 C C . ARG A 1 190 ? -24.469 21.906 5.035 1 72.75 190 ARG A C 1
ATOM 1527 O O . ARG A 1 190 ? -23.672 22.844 5.117 1 72.75 190 ARG A O 1
ATOM 1534 N N . HIS A 1 191 ? -25.672 22.094 4.785 1 67.88 191 HIS A N 1
ATOM 1535 C CA . HIS A 1 191 ? -26.219 23.438 4.57 1 67.88 191 HIS A CA 1
ATOM 1536 C C . HIS A 1 191 ? -26.172 24.266 5.852 1 67.88 191 HIS A C 1
ATOM 1538 O O . HIS A 1 191 ? -25.891 25.453 5.816 1 67.88 191 HIS A O 1
ATOM 1544 N N . LYS A 1 192 ? -26.344 23.578 6.887 1 65.25 192 LYS A N 1
ATOM 1545 C CA . LYS A 1 192 ? -26.328 24.297 8.164 1 65.25 192 LYS A CA 1
ATOM 1546 C C . LYS A 1 192 ? -24.906 24.641 8.586 1 65.25 192 LYS A C 1
ATOM 1548 O O . LYS A 1 192 ? -24.672 25.719 9.156 1 65.25 192 LYS A O 1
ATOM 1553 N N . ALA A 1 193 ? -24.047 23.734 8.289 1 64.69 193 ALA A N 1
ATOM 1554 C CA . ALA A 1 193 ? -22.656 23.953 8.656 1 64.69 193 ALA A CA 1
ATOM 1555 C C . ALA A 1 193 ? -22.047 25.078 7.824 1 64.69 193 ALA A C 1
ATOM 1557 O O . ALA A 1 193 ? -21.219 25.844 8.32 1 64.69 193 ALA A O 1
ATOM 1558 N N . GLU A 1 194 ? -22.375 25.094 6.57 1 63.66 194 GLU A N 1
ATOM 1559 C CA . GLU A 1 194 ? -21.891 26.172 5.715 1 63.66 194 GLU A CA 1
ATOM 1560 C C . GLU A 1 194 ? -22.344 27.531 6.227 1 63.66 194 GLU A C 1
ATOM 1562 O O . GLU A 1 194 ? -21.609 28.516 6.137 1 63.66 194 GLU A O 1
ATOM 1567 N N . MET A 1 195 ? -23.438 27.578 6.797 1 60.41 195 MET A N 1
ATOM 1568 C CA . MET A 1 195 ? -23.984 28.828 7.32 1 60.41 195 MET A CA 1
ATOM 1569 C C . MET A 1 195 ? -23.266 29.234 8.602 1 60.41 195 MET A C 1
ATOM 1571 O O . MET A 1 195 ? -23.016 30.422 8.836 1 60.41 195 MET A O 1
ATOM 1575 N N . VAL A 1 196 ? -22.875 28.203 9.305 1 57.66 196 VAL A N 1
ATOM 1576 C CA . VAL A 1 196 ? -22.312 28.5 10.625 1 57.66 196 VAL A CA 1
ATOM 1577 C C . VAL A 1 196 ? -20.797 28.641 10.523 1 57.66 196 VAL A C 1
ATOM 1579 O O . VAL A 1 196 ? -20.219 29.531 11.133 1 57.66 196 VAL A O 1
ATOM 1582 N N . LEU A 1 197 ? -20.078 27.672 9.914 1 58.62 197 LEU A N 1
ATOM 1583 C CA . LEU A 1 197 ? -18.625 27.609 9.945 1 58.62 197 LEU A CA 1
ATOM 1584 C C . LEU A 1 197 ? -18.016 28.469 8.836 1 58.62 197 LEU A C 1
ATOM 1586 O O . LEU A 1 197 ? -16.875 28.922 8.938 1 58.62 197 LEU A O 1
ATOM 1590 N N . GLY A 1 198 ? -18.672 29.078 8.078 1 54.47 198 GLY A N 1
ATOM 1591 C CA . GLY A 1 198 ? -18.141 29.797 6.93 1 54.47 198 GLY A CA 1
ATOM 1592 C C . GLY A 1 198 ? -17.703 28.875 5.805 1 54.47 198 GLY A C 1
ATOM 1593 O O . GLY A 1 198 ? -17.469 27.688 6.023 1 54.47 198 GLY A O 1
ATOM 1594 N N . ASN A 1 199 ? -17.703 29.266 4.602 1 51.5 199 ASN A N 1
ATOM 1595 C CA . ASN A 1 199 ? -17.547 28.516 3.363 1 51.5 199 ASN A CA 1
ATOM 1596 C C . ASN A 1 199 ? -16.219 27.766 3.326 1 51.5 199 ASN A C 1
ATOM 1598 O O . ASN A 1 199 ? -16.141 26.641 2.826 1 51.5 199 ASN A O 1
ATOM 1602 N N . LEU A 1 200 ? -15.227 28.438 3.822 1 49.25 200 LEU A N 1
ATOM 1603 C CA . LEU A 1 200 ? -13.898 27.875 3.572 1 49.25 200 LEU A CA 1
ATOM 1604 C C . LEU A 1 200 ? -13.625 26.688 4.48 1 49.25 200 LEU A C 1
ATOM 1606 O O . LEU A 1 2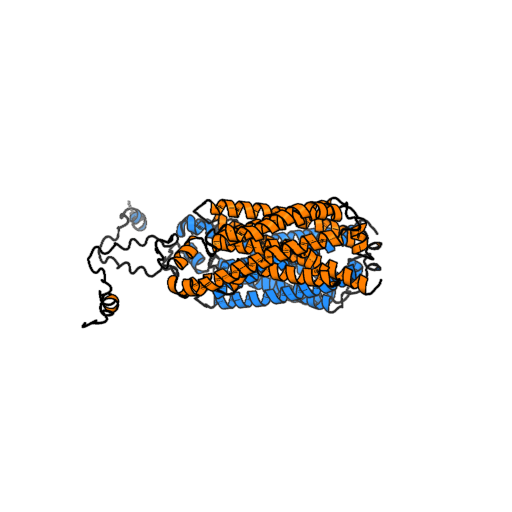00 ? -13.109 25.656 4.027 1 49.25 200 LEU A O 1
ATOM 1610 N N . GLN A 1 201 ? -13.938 26.953 5.812 1 50.59 201 GLN A N 1
ATOM 1611 C CA . GLN A 1 201 ? -13.672 25.859 6.758 1 50.59 201 GLN A CA 1
ATOM 1612 C C . GLN A 1 201 ? -14.664 24.719 6.578 1 50.59 201 GLN A C 1
ATOM 1614 O O . GLN A 1 201 ? -14.312 23.562 6.773 1 50.59 201 GLN A O 1
ATOM 1619 N N . ALA A 1 202 ? -15.758 25.109 6.016 1 52.72 202 ALA A N 1
ATOM 1620 C CA . ALA A 1 202 ? -16.828 24.141 5.781 1 52.72 202 ALA A CA 1
ATOM 1621 C C . ALA A 1 202 ? -16.484 23.203 4.625 1 52.72 202 ALA A C 1
ATOM 1623 O O . ALA A 1 202 ? -16.906 22.047 4.598 1 52.72 202 ALA A O 1
ATOM 1624 N N . SER A 1 203 ? -15.68 23.734 3.715 1 53.12 203 SER A N 1
ATOM 1625 C CA . SER A 1 203 ? -15.336 22.938 2.551 1 53.12 203 SER A CA 1
ATOM 1626 C C . SER A 1 203 ? -14.461 21.75 2.943 1 53.12 203 SER A C 1
ATOM 1628 O O . SER A 1 203 ? -14.508 20.688 2.303 1 53.12 203 SER A O 1
ATOM 1630 N N . LEU A 1 204 ? -13.75 21.922 4 1 56.16 204 LEU A N 1
ATOM 1631 C CA . LEU A 1 204 ? -12.891 20.828 4.457 1 56.16 204 LEU A CA 1
ATOM 1632 C C . LEU A 1 204 ? -13.719 19.703 5.051 1 56.16 204 LEU A C 1
ATOM 1634 O O . LEU A 1 204 ? -13.352 18.531 4.938 1 56.16 204 LEU A O 1
ATOM 1638 N N . TYR A 1 205 ? -14.844 20.203 5.613 1 53.88 205 TYR A N 1
ATOM 1639 C CA . TYR A 1 205 ? -15.711 19.234 6.266 1 53.88 205 TYR A CA 1
ATOM 1640 C C . TYR A 1 205 ? -16.797 18.734 5.312 1 53.88 205 TYR A C 1
ATOM 1642 O O . TYR A 1 205 ? -17.281 17.625 5.449 1 53.88 205 TYR A O 1
ATOM 1650 N N . ASN A 1 206 ? -16.969 19.578 4.277 1 58.47 206 ASN A N 1
ATOM 1651 C CA . ASN A 1 206 ? -18.156 19.297 3.482 1 58.47 206 ASN A CA 1
ATOM 1652 C C . ASN A 1 206 ? -17.797 18.812 2.08 1 58.47 206 ASN A C 1
ATOM 1654 O O . ASN A 1 206 ? -18.672 18.594 1.247 1 58.47 206 ASN A O 1
ATOM 1658 N N . SER A 1 207 ? -16.625 18.547 1.921 1 67.56 207 SER A N 1
ATOM 1659 C CA . SER A 1 207 ? -16.312 18.078 0.577 1 67.56 207 SER A CA 1
ATOM 1660 C C . SER A 1 207 ? -16.891 16.688 0.329 1 67.56 207 SER A C 1
ATOM 1662 O O . SER A 1 207 ? -17.062 15.906 1.267 1 67.56 207 SER A O 1
ATOM 1664 N N . CYS A 1 208 ? -17.406 16.5 -0.882 1 71.44 208 CYS A N 1
ATOM 1665 C CA . CYS A 1 208 ? -17.969 15.211 -1.297 1 71.44 208 CYS A CA 1
ATOM 1666 C C . CYS A 1 208 ? -17.031 14.07 -0.961 1 71.44 208 CYS A C 1
ATOM 1668 O O . CYS A 1 208 ? -17.469 12.992 -0.555 1 71.44 208 CYS A O 1
ATOM 1670 N N . ILE A 1 209 ? -15.789 14.398 -0.944 1 72 209 ILE A N 1
ATOM 1671 C CA . ILE A 1 209 ? -14.805 13.359 -0.68 1 72 209 ILE A CA 1
ATOM 1672 C C . ILE A 1 209 ? -14.758 13.062 0.817 1 72 209 ILE A C 1
ATOM 1674 O O . ILE A 1 209 ? -14.609 11.906 1.221 1 72 209 ILE A O 1
ATOM 1678 N N . SER A 1 210 ? -15.023 14.102 1.535 1 76.25 210 SER A N 1
ATOM 1679 C CA . SER A 1 210 ? -15.008 13.906 2.98 1 76.25 210 SER A CA 1
ATOM 1680 C C . SER A 1 210 ? -16.219 13.102 3.443 1 76.25 210 SER A C 1
ATOM 1682 O O . SER A 1 210 ? -16.094 12.211 4.289 1 76.25 210 SER A O 1
ATOM 1684 N N . ILE A 1 211 ? -17.312 13.391 2.793 1 79.06 211 ILE A N 1
ATOM 1685 C CA . ILE A 1 211 ? -18.516 12.656 3.143 1 79.06 211 ILE A CA 1
ATOM 1686 C C . ILE A 1 211 ? -18.375 11.195 2.715 1 79.06 211 ILE A C 1
ATOM 1688 O O . ILE A 1 211 ? -18.781 10.289 3.443 1 79.06 211 ILE A O 1
ATOM 1692 N N . PHE A 1 212 ? -17.797 11.047 1.605 1 83.88 212 PHE A N 1
ATOM 1693 C CA . PHE A 1 212 ? -17.594 9.711 1.067 1 83.88 212 PHE A CA 1
ATOM 1694 C C . PHE A 1 212 ? -16.688 8.891 1.979 1 83.88 212 PHE A C 1
ATOM 1696 O O . PHE A 1 212 ? -16.953 7.719 2.246 1 83.88 212 PHE A O 1
ATOM 1703 N N . VAL A 1 213 ? -15.727 9.469 2.502 1 82.06 213 VAL A N 1
ATOM 1704 C CA . VAL A 1 213 ? -14.758 8.773 3.348 1 82.06 213 VAL A CA 1
ATOM 1705 C C . VAL A 1 213 ? -15.336 8.578 4.746 1 82.06 213 VAL A C 1
ATOM 1707 O O . VAL A 1 213 ? -15.219 7.504 5.328 1 82.06 213 VAL A O 1
ATOM 1710 N N . GLU A 1 214 ? -16.062 9.578 5.223 1 82.25 214 GLU A N 1
ATOM 1711 C CA . GLU A 1 214 ? -16.562 9.539 6.59 1 82.25 214 GLU A CA 1
ATOM 1712 C C . GLU A 1 214 ? -17.75 8.57 6.719 1 82.25 214 GLU A C 1
ATOM 1714 O O . GLU A 1 214 ? -18 8.031 7.797 1 82.25 214 GLU A O 1
ATOM 1719 N N . SER A 1 215 ? -18.406 8.383 5.656 1 86.62 215 SER A N 1
ATOM 1720 C CA . SER A 1 215 ? -19.531 7.473 5.703 1 86.62 215 SER A CA 1
ATOM 1721 C C . SER A 1 215 ? -19.094 6.031 5.465 1 86.62 215 SER A C 1
ATOM 1723 O O . SER A 1 215 ? -19.875 5.098 5.676 1 86.62 215 SER A O 1
ATOM 1725 N N . GLY A 1 216 ? -17.875 5.805 5.047 1 88 216 GLY A N 1
ATOM 1726 C CA . GLY A 1 216 ? -17.438 4.461 4.707 1 88 216 GLY A CA 1
ATOM 1727 C C . GLY A 1 216 ? -18.094 3.928 3.443 1 88 216 GLY A C 1
ATOM 1728 O O . GLY A 1 216 ? -18.281 2.717 3.301 1 88 216 GLY A O 1
ATOM 1729 N N . ALA A 1 217 ? -18.453 4.805 2.562 1 90.19 217 ALA A N 1
ATOM 1730 C CA . ALA A 1 217 ? -19.156 4.441 1.34 1 90.19 217 ALA A CA 1
ATOM 1731 C C . ALA A 1 217 ? -18.297 3.557 0.445 1 90.19 217 ALA A C 1
ATOM 1733 O O . ALA A 1 217 ? -18.812 2.699 -0.275 1 90.19 217 ALA A O 1
ATOM 1734 N N . PHE A 1 218 ? -17.094 3.742 0.572 1 90.19 218 PHE A N 1
ATOM 1735 C CA . PHE A 1 218 ? -16.203 2.961 -0.275 1 90.19 218 PHE A CA 1
ATOM 1736 C C . PHE A 1 218 ? -16.359 1.471 0.001 1 90.19 218 PHE A C 1
ATOM 1738 O O . PHE A 1 218 ? -16.516 0.676 -0.927 1 90.19 218 PHE A O 1
ATOM 1745 N N . PHE A 1 219 ? -16.328 1.115 1.242 1 94.06 219 PHE A N 1
ATOM 1746 C CA . PHE A 1 219 ? -16.469 -0.296 1.585 1 94.06 219 PHE A CA 1
ATOM 1747 C C . PHE A 1 219 ? -17.875 -0.794 1.285 1 94.06 219 PHE A C 1
ATOM 1749 O O . PHE A 1 219 ? -18.047 -1.936 0.854 1 94.06 219 PHE A O 1
ATOM 1756 N N . SER A 1 220 ? -18.844 0.023 1.545 1 94.06 220 SER A N 1
ATOM 1757 C CA . SER A 1 220 ? -20.219 -0.392 1.274 1 94.06 220 SER A CA 1
ATOM 1758 C C . SER A 1 220 ? -20.422 -0.695 -0.206 1 94.06 220 SER A C 1
ATOM 1760 O O . SER A 1 220 ? -21.078 -1.676 -0.559 1 94.06 220 SER A O 1
ATOM 1762 N N . LEU A 1 221 ? -19.828 0.14 -1.008 1 93 221 LEU A N 1
ATOM 1763 C CA . LEU A 1 221 ? -19.922 -0.109 -2.443 1 93 221 LEU A CA 1
ATOM 1764 C C . LEU A 1 221 ? -19.172 -1.38 -2.82 1 93 221 LEU A C 1
ATOM 1766 O O . LEU A 1 221 ? -19.656 -2.178 -3.627 1 93 221 LEU A O 1
ATOM 1770 N N . TRP A 1 222 ? -17.984 -1.557 -2.242 1 94.44 222 TRP A N 1
ATOM 1771 C CA . TRP A 1 222 ? -17.188 -2.75 -2.492 1 94.44 222 TRP A CA 1
ATOM 1772 C C . TRP A 1 222 ? -17.938 -4.008 -2.086 1 94.44 222 TRP A C 1
ATOM 1774 O O . TRP A 1 222 ? -17.969 -4.992 -2.832 1 94.44 222 TRP A O 1
ATOM 1784 N N . SER A 1 223 ? -18.547 -3.939 -0.928 1 94.62 223 SER A N 1
ATOM 1785 C CA . SER A 1 223 ? -19.25 -5.102 -0.398 1 94.62 223 SER A CA 1
ATOM 1786 C C . SER A 1 223 ? -20.516 -5.402 -1.208 1 94.62 223 SER A C 1
ATOM 1788 O O . SER A 1 223 ? -20.859 -6.566 -1.406 1 94.62 223 SER A O 1
ATOM 1790 N N . LEU A 1 224 ? -21.125 -4.391 -1.719 1 94.19 224 LEU A N 1
ATOM 1791 C CA . LEU A 1 224 ? -22.312 -4.586 -2.549 1 94.19 224 LEU A CA 1
ATOM 1792 C C . LEU A 1 224 ? -21.938 -5.246 -3.871 1 94.19 224 LEU A C 1
ATOM 1794 O O . LEU A 1 224 ? -22.656 -6.137 -4.344 1 94.19 224 LEU A O 1
ATOM 1798 N N . VAL A 1 225 ? -20.844 -4.82 -4.43 1 93.25 225 VAL A N 1
ATOM 1799 C CA . VAL A 1 225 ? -20.375 -5.41 -5.68 1 93.25 225 VAL A CA 1
ATOM 1800 C C . VAL A 1 225 ? -20.016 -6.879 -5.453 1 93.25 225 VAL A C 1
ATOM 1802 O O . VAL A 1 225 ? -20.375 -7.742 -6.262 1 93.25 225 VAL A O 1
ATOM 1805 N N . TYR A 1 226 ? -19.391 -7.16 -4.387 1 94.56 226 TYR A N 1
ATOM 1806 C CA . TYR A 1 226 ? -19.016 -8.539 -4.074 1 94.56 226 TYR A CA 1
ATOM 1807 C C . TYR A 1 226 ? -20.25 -9.414 -3.914 1 94.56 226 TYR A C 1
ATOM 1809 O O . TYR A 1 226 ? -20.328 -10.5 -4.484 1 94.56 226 TYR A O 1
ATOM 1817 N N . LEU A 1 227 ? -21.219 -8.914 -3.141 1 93.69 227 LEU A N 1
ATOM 1818 C CA . LEU A 1 227 ? -22.422 -9.703 -2.891 1 93.69 227 LEU A CA 1
ATOM 1819 C C . LEU A 1 227 ? -23.203 -9.93 -4.18 1 93.69 227 LEU A C 1
ATOM 1821 O O . LEU A 1 227 ? -23.75 -11.008 -4.395 1 93.69 227 LEU A O 1
ATOM 1825 N N . SER A 1 228 ? -23.219 -8.898 -5.035 1 93.62 228 SER A N 1
ATOM 1826 C CA . SER A 1 228 ? -23.891 -9.039 -6.316 1 93.62 228 SER A CA 1
ATOM 1827 C C . SER A 1 228 ? -23.203 -10.07 -7.199 1 93.62 228 SER A C 1
ATOM 1829 O O . SER A 1 228 ? -23.859 -10.883 -7.848 1 93.62 228 SER A O 1
ATOM 1831 N N . LEU A 1 229 ? -21.906 -10.109 -7.18 1 92.75 229 LEU A N 1
ATOM 1832 C CA . LEU A 1 229 ? -21.156 -11.07 -7.977 1 92.75 229 LEU A CA 1
ATOM 1833 C C . LEU A 1 229 ? -21.297 -12.477 -7.402 1 92.75 229 LEU A C 1
ATOM 1835 O O . LEU A 1 229 ? -21.359 -13.453 -8.156 1 92.75 229 LEU A O 1
ATOM 1839 N N . ARG A 1 230 ? -21.297 -12.562 -6.141 1 90.94 230 ARG A N 1
ATOM 1840 C CA . ARG A 1 230 ? -21.453 -13.859 -5.492 1 90.94 230 ARG A CA 1
ATOM 1841 C C . ARG A 1 230 ? -22.844 -14.438 -5.762 1 90.94 230 ARG A C 1
ATOM 1843 O O . ARG A 1 230 ? -22.984 -15.641 -5.984 1 90.94 230 ARG A O 1
ATOM 1850 N N . ALA A 1 231 ? -23.828 -13.633 -5.723 1 90.56 231 ALA A N 1
ATOM 1851 C CA . ALA A 1 231 ? -25.203 -14.07 -5.984 1 90.56 231 ALA A CA 1
ATOM 1852 C C . ALA A 1 231 ? -25.344 -14.586 -7.414 1 90.56 231 ALA A C 1
ATOM 1854 O O . ALA A 1 231 ? -26.125 -15.508 -7.672 1 90.56 231 ALA A O 1
ATOM 1855 N N . LYS A 1 232 ? -24.484 -14.102 -8.344 1 91.44 232 LYS A N 1
ATOM 1856 C CA . LYS A 1 232 ? -24.531 -14.523 -9.742 1 91.44 232 LYS A CA 1
ATOM 1857 C C . LYS A 1 232 ? -23.531 -15.641 -10.008 1 91.44 232 LYS A C 1
ATOM 1859 O O . LYS A 1 232 ? -23.406 -16.109 -11.148 1 91.44 232 LYS A O 1
ATOM 1864 N N . ASN A 1 233 ? -22.891 -16.062 -9.062 1 86.75 233 ASN A N 1
ATOM 1865 C CA . ASN A 1 233 ? -21.875 -17.109 -9.18 1 86.75 233 ASN A CA 1
ATOM 1866 C C . ASN A 1 233 ? -20.859 -16.781 -10.258 1 86.75 233 ASN A C 1
ATOM 1868 O O . ASN A 1 233 ? -20.516 -17.641 -11.078 1 86.75 233 ASN A O 1
ATOM 1872 N N . SER A 1 234 ? -20.484 -15.57 -10.234 1 89.38 234 SER A N 1
ATOM 1873 C CA . SER A 1 234 ? -19.5 -15.133 -11.227 1 89.38 234 SER A CA 1
ATOM 1874 C C . SER A 1 234 ? -18.078 -15.477 -10.789 1 89.38 234 SER A C 1
ATOM 1876 O O . SER A 1 234 ? -17.797 -15.562 -9.594 1 89.38 234 SER A O 1
ATOM 1878 N N . TRP A 1 235 ? -17.25 -15.742 -11.742 1 85.62 235 TRP A N 1
ATOM 1879 C CA . TRP A 1 235 ? -15.852 -16.062 -11.477 1 85.62 235 TRP A CA 1
ATOM 1880 C C . TRP A 1 235 ? -15.125 -14.867 -10.875 1 85.62 235 TRP A C 1
ATOM 1882 O O . TRP A 1 235 ? -14.102 -15.023 -10.203 1 85.62 235 TRP A O 1
ATOM 1892 N N . ALA A 1 236 ? -15.648 -13.633 -11.055 1 87.12 236 ALA A N 1
ATOM 1893 C CA . ALA A 1 236 ? -14.992 -12.406 -10.625 1 87.12 236 ALA A CA 1
ATOM 1894 C C . ALA A 1 236 ? -15.195 -12.164 -9.133 1 87.12 236 ALA A C 1
ATOM 1896 O O . ALA A 1 236 ? -14.633 -11.227 -8.562 1 87.12 236 ALA A O 1
ATOM 1897 N N . GLN A 1 237 ? -15.906 -13.023 -8.477 1 89.12 237 GLN A N 1
ATOM 1898 C CA . GLN A 1 237 ? -16.203 -12.82 -7.059 1 89.12 237 GLN A CA 1
ATOM 1899 C C . GLN A 1 237 ? -14.945 -12.914 -6.211 1 89.12 237 GLN A C 1
ATOM 1901 O O . GLN A 1 237 ? -14.82 -12.227 -5.195 1 89.12 237 GLN A O 1
ATOM 1906 N N . ASP A 1 238 ? -13.914 -13.703 -6.66 1 88.19 238 ASP A N 1
ATOM 1907 C CA . ASP A 1 238 ? -12.711 -13.914 -5.863 1 88.19 238 ASP A CA 1
ATOM 1908 C C . ASP A 1 238 ? -11.805 -12.688 -5.902 1 88.19 238 ASP A C 1
ATOM 1910 O O . ASP A 1 238 ? -11.016 -12.461 -4.98 1 88.19 238 ASP A O 1
ATOM 1914 N N . ILE A 1 239 ? -11.977 -11.891 -6.875 1 90.75 239 ILE A N 1
ATOM 1915 C CA . ILE A 1 239 ? -11.195 -10.664 -6.973 1 90.75 239 ILE A CA 1
ATOM 1916 C C . ILE A 1 239 ? -11.602 -9.703 -5.863 1 90.75 239 ILE A C 1
ATOM 1918 O O . ILE A 1 239 ? -10.766 -8.977 -5.316 1 90.75 239 ILE A O 1
ATOM 1922 N N . PHE A 1 240 ? -12.852 -9.781 -5.562 1 91.88 240 PHE A N 1
ATOM 1923 C CA . PHE A 1 240 ? -13.367 -8.844 -4.574 1 91.88 240 PHE A CA 1
ATOM 1924 C C . PHE A 1 240 ? -13.414 -9.484 -3.191 1 91.88 240 PHE A C 1
ATOM 1926 O O . PHE A 1 240 ? -13.469 -8.781 -2.18 1 91.88 240 PHE A O 1
ATOM 1933 N N . PHE A 1 241 ? -13.375 -10.742 -3.15 1 90.31 241 PHE A N 1
ATOM 1934 C CA . PHE A 1 241 ? -13.5 -11.461 -1.89 1 90.31 241 PHE A CA 1
ATOM 1935 C C . PHE A 1 241 ? -12.203 -11.391 -1.092 1 90.31 241 PHE A C 1
ATOM 1937 O O . PHE A 1 241 ? -12.219 -11.086 0.104 1 90.31 241 PHE A O 1
ATOM 1944 N N . GLN A 1 242 ? -11.117 -11.555 -1.712 1 90.69 242 GLN A N 1
ATOM 1945 C CA . GLN A 1 242 ? -9.844 -11.68 -1.009 1 90.69 242 GLN A CA 1
ATOM 1946 C C . GLN A 1 242 ? -9.453 -10.367 -0.337 1 90.69 242 GLN A C 1
ATOM 1948 O O . GLN A 1 242 ? -9.07 -10.359 0.833 1 90.69 242 GLN A O 1
ATOM 1953 N N . PRO A 1 243 ? -9.594 -9.289 -1.038 1 93.19 243 PRO A N 1
ATOM 1954 C CA . PRO A 1 243 ? -9.227 -8.039 -0.374 1 93.19 243 PRO A CA 1
ATOM 1955 C C . PRO A 1 243 ? -10.367 -7.461 0.462 1 93.19 243 PRO A C 1
ATOM 1957 O O . PRO A 1 243 ? -10.25 -6.355 0.995 1 93.19 243 PRO A O 1
ATOM 1960 N N . TYR A 1 244 ? -11.461 -8.148 0.689 1 93.31 244 TYR A N 1
ATOM 1961 C CA . TYR A 1 244 ? -12.688 -7.676 1.331 1 93.31 244 TYR A CA 1
ATOM 1962 C C . TYR A 1 244 ? -12.391 -7.109 2.715 1 93.31 244 TYR A C 1
ATOM 1964 O O . TYR A 1 244 ? -12.711 -5.953 2.998 1 93.31 244 TYR A O 1
ATOM 1972 N N . SER A 1 245 ? -11.734 -7.875 3.516 1 92.69 245 SER A N 1
ATOM 1973 C CA . SER A 1 245 ? -11.477 -7.465 4.891 1 92.69 245 SER A CA 1
ATOM 1974 C C . SER A 1 245 ? -10.43 -6.355 4.949 1 92.69 245 SER A C 1
ATOM 1976 O O . SER A 1 245 ? -10.477 -5.496 5.836 1 92.69 245 SER A O 1
ATOM 1978 N N . PHE A 1 246 ? -9.547 -6.297 4.004 1 94.56 246 PHE A N 1
ATOM 1979 C CA . PHE A 1 246 ? -8.5 -5.281 3.996 1 94.56 246 PHE A CA 1
ATOM 1980 C C . PHE A 1 246 ? -9.055 -3.941 3.525 1 94.56 246 PHE A C 1
ATOM 1982 O O . PHE A 1 246 ? -8.641 -2.889 4.016 1 94.56 246 PHE A O 1
ATOM 1989 N N . ILE A 1 247 ? -9.977 -4.047 2.605 1 93.94 247 ILE A N 1
ATOM 1990 C CA . ILE A 1 247 ? -10.617 -2.818 2.152 1 93.94 247 ILE A CA 1
ATOM 1991 C C . ILE A 1 247 ? -11.469 -2.234 3.277 1 93.94 247 ILE A C 1
ATOM 1993 O O . ILE A 1 247 ? -11.531 -1.016 3.449 1 93.94 247 ILE A O 1
ATOM 1997 N N . LEU A 1 248 ? -12.086 -3.125 3.992 1 94.56 248 LEU A N 1
ATOM 1998 C CA . LEU A 1 248 ? -12.836 -2.674 5.16 1 94.56 248 LEU A CA 1
ATOM 1999 C C . LEU A 1 248 ? -11.914 -1.973 6.156 1 94.56 248 LEU A C 1
ATOM 2001 O O . LEU A 1 248 ? -12.234 -0.885 6.641 1 94.56 248 LEU A O 1
ATOM 2005 N N . ALA A 1 249 ? -10.828 -2.615 6.414 1 93.38 249 ALA A N 1
ATOM 2006 C CA . ALA A 1 249 ? -9.867 -2.045 7.355 1 93.38 249 ALA A CA 1
ATOM 2007 C C . ALA A 1 249 ? -9.328 -0.708 6.852 1 93.38 249 ALA A C 1
ATOM 2009 O O . ALA A 1 249 ? -9.148 0.23 7.629 1 93.38 249 ALA A O 1
ATOM 2010 N N . LEU A 1 250 ? -9.109 -0.678 5.594 1 92.44 250 LEU A N 1
ATOM 2011 C CA . LEU A 1 250 ? -8.609 0.546 4.98 1 92.44 250 LEU A CA 1
ATOM 2012 C C . LEU A 1 250 ? -9.609 1.688 5.152 1 92.44 250 LEU A C 1
ATOM 2014 O O . LEU A 1 250 ? -9.227 2.797 5.535 1 92.44 250 LEU A O 1
ATOM 2018 N N . THR A 1 251 ? -10.828 1.419 4.918 1 91.69 251 THR A N 1
ATOM 2019 C CA . THR A 1 251 ? -11.867 2.438 5.008 1 91.69 251 THR A CA 1
ATOM 2020 C C . THR A 1 251 ? -12.031 2.914 6.449 1 91.69 251 THR A C 1
ATOM 2022 O O . THR A 1 251 ? -12.172 4.113 6.699 1 91.69 251 THR A O 1
ATOM 2025 N N . ARG A 1 252 ? -11.938 2.037 7.316 1 92.31 252 ARG A N 1
ATOM 2026 C CA . ARG A 1 252 ? -12.078 2.398 8.727 1 92.31 252 ARG A CA 1
ATOM 2027 C C . ARG A 1 252 ? -10.867 3.189 9.211 1 92.31 252 ARG A C 1
ATOM 2029 O O . ARG A 1 252 ? -11.008 4.133 9.992 1 92.31 252 ARG A O 1
ATOM 2036 N N . MET A 1 253 ? -9.758 2.799 8.727 1 90.5 253 MET A N 1
ATOM 2037 C CA . MET A 1 253 ? -8.547 3.516 9.117 1 90.5 253 MET A CA 1
ATOM 2038 C C . MET A 1 253 ? -8.547 4.93 8.547 1 90.5 253 MET A C 1
ATOM 2040 O O . MET A 1 253 ? -8.016 5.852 9.172 1 90.5 253 MET A O 1
ATOM 2044 N N . LEU A 1 254 ? -9.086 5.066 7.445 1 88.31 254 LEU A N 1
ATOM 2045 C CA . LEU A 1 254 ? -9.195 6.402 6.867 1 88.31 254 LEU A CA 1
ATOM 2046 C C . LEU A 1 254 ? -10.078 7.301 7.73 1 88.31 254 LEU A C 1
ATOM 2048 O O . LEU A 1 254 ? -9.781 8.484 7.898 1 88.31 254 LEU A O 1
ATOM 2052 N N . ILE A 1 255 ? -11.102 6.719 8.242 1 87.44 255 ILE A N 1
ATOM 2053 C CA . ILE A 1 255 ? -11.984 7.465 9.133 1 87.44 255 ILE A CA 1
ATOM 2054 C C . ILE A 1 255 ? -11.227 7.863 10.398 1 87.44 255 ILE A C 1
ATOM 2056 O O . ILE A 1 255 ? -11.328 9 10.859 1 87.44 255 ILE A O 1
ATOM 2060 N N . ILE A 1 256 ? -10.453 6.961 10.898 1 87.56 256 ILE A N 1
ATOM 2061 C CA . ILE A 1 256 ? -9.68 7.203 12.109 1 87.56 256 ILE A CA 1
ATOM 2062 C C . ILE A 1 256 ? -8.648 8.297 11.852 1 87.56 256 ILE A C 1
ATOM 2064 O O . ILE A 1 256 ? -8.383 9.125 12.727 1 87.56 256 ILE A O 1
ATOM 2068 N N . LEU A 1 257 ? -8.102 8.289 10.742 1 84.75 257 LEU A N 1
ATOM 2069 C CA . LEU A 1 257 ? -7.117 9.312 10.406 1 84.75 257 LEU A CA 1
ATOM 2070 C C . LEU A 1 257 ? -7.754 10.695 10.406 1 84.75 257 LEU A C 1
ATOM 2072 O O . LEU A 1 257 ? -7.16 11.656 10.898 1 84.75 257 LEU A O 1
ATOM 2076 N N . ARG A 1 258 ? -8.898 10.773 9.953 1 81.62 258 ARG A N 1
ATOM 2077 C CA . ARG A 1 258 ? -9.594 12.055 9.93 1 81.62 258 ARG A CA 1
ATOM 2078 C C . ARG A 1 258 ? -9.969 12.492 11.344 1 81.62 258 ARG A C 1
ATOM 2080 O O . ARG A 1 258 ? -9.922 13.688 11.664 1 81.62 258 ARG A O 1
ATOM 2087 N N . MET A 1 259 ? -10.352 11.586 12.078 1 82.44 259 MET A N 1
ATOM 2088 C CA . MET A 1 259 ? -10.664 11.891 13.469 1 82.44 259 MET A CA 1
ATOM 2089 C C . MET A 1 259 ? -9.422 12.367 14.211 1 82.44 259 MET A C 1
ATOM 2091 O O . MET A 1 259 ? -9.5 13.273 15.047 1 82.44 259 MET A O 1
ATOM 2095 N N . ALA A 1 260 ? -8.375 11.703 13.898 1 77.12 260 ALA A N 1
ATOM 2096 C CA . ALA A 1 260 ? -7.117 12.055 14.555 1 77.12 260 ALA A CA 1
ATOM 2097 C C . ALA A 1 260 ? -6.648 13.445 14.133 1 77.12 260 ALA A C 1
ATOM 2099 O O . ALA A 1 260 ? -6.004 14.148 14.914 1 77.12 260 ALA A O 1
ATOM 2100 N N . GLN A 1 261 ? -6.934 13.836 12.938 1 75.19 261 GLN A N 1
ATOM 2101 C CA . GLN A 1 261 ? -6.547 15.148 12.445 1 75.19 261 GLN A CA 1
ATOM 2102 C C . GLN A 1 261 ? -7.586 16.203 12.812 1 75.19 261 GLN A C 1
ATOM 2104 O O . GLN A 1 261 ? -7.453 17.375 12.438 1 75.19 261 GLN A O 1
ATOM 2109 N N . ASP A 1 262 ? -8.562 15.82 13.57 1 66.12 262 ASP A N 1
ATOM 2110 C CA . ASP A 1 262 ? -9.625 16.703 14.039 1 66.12 262 ASP A CA 1
ATOM 2111 C C . ASP A 1 262 ? -10.406 17.297 12.867 1 66.12 262 ASP A C 1
ATOM 2113 O O . ASP A 1 262 ? -10.781 18.469 12.898 1 66.12 262 ASP A O 1
ATOM 2117 N N . ARG A 1 263 ? -10.438 16.531 11.859 1 66.06 263 ARG A N 1
ATOM 2118 C CA . ARG A 1 263 ? -11.164 16.984 10.68 1 66.06 263 ARG A CA 1
ATOM 2119 C C . ARG A 1 263 ? -12.484 16.234 10.523 1 66.06 263 ARG A C 1
ATOM 2121 O O . ARG A 1 263 ? -13.266 16.531 9.609 1 66.06 263 ARG A O 1
ATOM 2128 N N . ALA A 1 264 ? -12.57 15.352 11.469 1 67.06 264 ALA A N 1
ATOM 2129 C CA . ALA A 1 264 ? -13.82 14.594 11.43 1 67.06 264 ALA A CA 1
ATOM 2130 C C . ALA A 1 264 ? -14.922 15.312 12.203 1 67.06 264 ALA A C 1
ATOM 2132 O O . ALA A 1 264 ? -14.648 16.203 13.016 1 67.06 264 ALA A O 1
ATOM 2133 N N . TRP A 1 265 ? -16.094 15.055 11.82 1 64.25 265 TRP A N 1
ATOM 2134 C CA . TRP A 1 265 ? -17.234 15.633 12.508 1 64.25 265 TRP A CA 1
ATOM 2135 C C . TRP A 1 265 ? -17.281 15.188 13.969 1 64.25 265 TRP A C 1
ATOM 2137 O O . TRP A 1 265 ? -17.234 13.992 14.258 1 64.25 265 TRP A O 1
ATOM 2147 N N . THR A 1 266 ? -16.984 16.125 14.758 1 62.66 266 THR A N 1
ATOM 2148 C CA . THR A 1 266 ? -17.078 15.844 16.188 1 62.66 266 THR A CA 1
ATOM 2149 C C . THR A 1 266 ? -18.438 16.266 16.734 1 62.66 266 THR A C 1
ATOM 2151 O O . THR A 1 266 ? -19.203 16.938 16.047 1 62.66 266 THR A O 1
ATOM 2154 N N . ARG A 1 267 ? -18.766 15.773 17.906 1 66.62 267 ARG A N 1
ATOM 2155 C CA . ARG A 1 267 ? -20.031 16.109 18.562 1 66.62 267 ARG A CA 1
ATOM 2156 C C . ARG A 1 267 ? -20.188 17.609 18.703 1 66.62 267 ARG A C 1
ATOM 2158 O O . ARG A 1 267 ? -21.297 18.141 18.547 1 66.62 267 ARG A O 1
ATOM 2165 N N . GLU A 1 268 ? -19.047 18.172 18.844 1 62.72 268 GLU A N 1
ATOM 2166 C CA . GLU A 1 268 ? -19.094 19.609 19.078 1 62.72 268 GLU A CA 1
ATOM 2167 C C . GLU A 1 268 ? -19.484 20.375 17.812 1 62.72 268 GLU A C 1
ATOM 2169 O O . GLU A 1 268 ? -20.266 21.328 17.875 1 62.72 268 GLU A O 1
ATOM 2174 N N . ILE A 1 269 ? -18.984 19.828 16.766 1 64.06 269 ILE A N 1
ATOM 2175 C CA . ILE A 1 269 ? -19.266 20.5 15.492 1 64.06 269 ILE A CA 1
ATOM 2176 C C . ILE A 1 269 ? -20.719 20.266 15.102 1 64.06 269 ILE A C 1
ATOM 2178 O O . ILE A 1 269 ? -21.391 21.172 14.602 1 64.06 269 ILE A O 1
ATOM 2182 N N . ILE A 1 270 ? -21.172 19.125 15.453 1 65.56 270 ILE A N 1
ATOM 2183 C CA . ILE A 1 270 ? -22.531 18.781 15.094 1 65.56 270 ILE A CA 1
ATOM 2184 C C . ILE A 1 270 ? -23.516 19.562 15.977 1 65.56 270 ILE A C 1
ATOM 2186 O O . ILE A 1 270 ? -24.516 20.078 15.492 1 65.56 270 ILE A O 1
ATOM 2190 N N . THR A 1 271 ? -23.188 19.625 17.234 1 65.88 271 THR A N 1
ATOM 2191 C CA . THR A 1 271 ? -24.047 20.375 18.156 1 65.88 271 THR A CA 1
ATOM 2192 C C . THR A 1 271 ? -24.047 21.859 17.797 1 65.88 271 THR A C 1
ATOM 2194 O O . THR A 1 271 ? -25.094 22.516 17.891 1 65.88 271 THR A O 1
ATOM 2197 N N . ALA A 1 272 ? -22.844 22.281 17.391 1 64.5 272 ALA A N 1
ATOM 2198 C CA . ALA A 1 272 ? -22.766 23.688 16.984 1 64.5 272 ALA A CA 1
ATOM 2199 C C . ALA A 1 272 ? -23.578 23.938 15.719 1 64.5 272 ALA A C 1
ATOM 2201 O O . ALA A 1 272 ? -24.234 24.984 15.594 1 64.5 272 ALA A O 1
ATOM 2202 N N . ALA A 1 273 ? -23.469 23.078 14.922 1 63.5 273 ALA A N 1
ATOM 2203 C CA . ALA A 1 273 ? -24.203 23.219 13.672 1 63.5 273 ALA A CA 1
ATOM 2204 C C . ALA A 1 273 ? -25.719 23.109 13.906 1 63.5 273 ALA A C 1
ATOM 2206 O O . ALA A 1 273 ? -26.5 23.781 13.234 1 63.5 273 ALA A O 1
ATOM 2207 N N . ASP A 1 274 ? -25.984 22.188 14.82 1 63.56 274 ASP A N 1
ATOM 2208 C CA . ASP A 1 274 ? -27.391 22.031 15.125 1 63.56 274 ASP A CA 1
ATOM 2209 C C . ASP A 1 274 ? -27.953 23.25 15.859 1 63.56 274 ASP A C 1
ATOM 2211 O O . ASP A 1 274 ? -29.078 23.672 15.617 1 63.56 274 ASP A O 1
ATOM 2215 N N . ASN A 1 275 ? -27.047 23.734 16.891 1 59.28 275 ASN A N 1
ATOM 2216 C CA . ASN A 1 275 ? -27.516 24.844 17.703 1 59.28 275 ASN A CA 1
ATOM 2217 C C . ASN A 1 275 ? -27.188 26.188 17.062 1 59.28 275 ASN A C 1
ATOM 2219 O O . ASN A 1 275 ? -27.75 27.219 17.453 1 59.28 275 ASN A O 1
ATOM 2223 N N . GLY A 1 276 ? -26.672 26.391 15.914 1 50.44 276 GLY A N 1
ATOM 2224 C CA . GLY A 1 276 ? -26.344 27.656 15.258 1 50.44 276 GLY A CA 1
ATOM 2225 C C . GLY A 1 276 ? -25.281 28.453 15.977 1 50.44 276 GLY A C 1
ATOM 2226 O O . GLY A 1 276 ? -24.953 29.578 15.578 1 50.44 276 GLY A O 1
ATOM 2227 N N . ILE A 1 277 ? -24.891 28.328 17.344 1 44.09 277 ILE A N 1
ATOM 2228 C CA . ILE A 1 277 ? -24.047 29.188 18.156 1 44.09 277 ILE A CA 1
ATOM 2229 C C . ILE A 1 277 ? -22.594 28.703 18.094 1 44.09 277 ILE A C 1
ATOM 2231 O O . ILE A 1 277 ? -22.297 27.578 18.531 1 44.09 277 ILE A O 1
ATOM 2235 N N . LEU A 1 278 ? -21.859 28.938 17.266 1 43.31 278 LEU A N 1
ATOM 2236 C CA . LEU A 1 278 ? -20.484 28.469 17.297 1 43.31 278 LEU A CA 1
ATOM 2237 C C . LEU A 1 278 ? -19.688 29.172 18.391 1 43.31 278 LEU A C 1
ATOM 2239 O O . LEU A 1 278 ? -19.531 30.406 18.344 1 43.31 278 LEU A O 1
ATOM 2243 N N . ASP A 1 279 ? -19.766 28.938 19.734 1 34.72 279 ASP A N 1
ATOM 2244 C CA . ASP A 1 279 ? -18.734 29.516 20.578 1 34.72 279 ASP A CA 1
ATOM 2245 C C . ASP A 1 279 ? -17.328 29.234 20.031 1 34.72 279 ASP A C 1
ATOM 2247 O O . ASP A 1 279 ? -16.984 28.078 19.797 1 34.72 279 ASP A O 1
ATOM 2251 N N . TRP A 1 280 ? -16.797 30.062 19.234 1 37 280 TRP A N 1
ATOM 2252 C CA . TRP A 1 280 ? -15.477 30.125 18.625 1 37 280 TRP A CA 1
ATOM 2253 C C . TRP A 1 280 ? -14.398 29.703 19.609 1 37 280 TRP A C 1
ATOM 2255 O O . TRP A 1 280 ? -13.203 29.875 19.344 1 37 280 TRP A O 1
ATOM 2265 N N . GLU A 1 281 ? -14.586 29.641 20.906 1 32.56 281 GLU A N 1
ATOM 2266 C CA . GLU A 1 281 ? -13.375 29.266 21.641 1 32.56 281 GLU A CA 1
ATOM 2267 C C . GLU A 1 281 ? -12.758 28 21.078 1 32.56 281 GLU A C 1
ATOM 2269 O O . GLU A 1 281 ? -12.836 26.938 21.688 1 32.56 281 GLU A O 1
ATOM 2274 N N . VAL A 1 282 ? -13.336 27.594 20.156 1 34.69 282 VAL A N 1
ATOM 2275 C CA . VAL A 1 282 ? -12.75 26.344 19.656 1 34.69 282 VAL A CA 1
ATOM 2276 C C . VAL A 1 282 ? -11.227 26.469 19.656 1 34.69 282 VAL A C 1
ATOM 2278 O O . VAL A 1 282 ? -10.68 27.484 19.25 1 34.69 282 VAL A O 1
ATOM 2281 N N . SER A 1 283 ? -10.5 25.578 20.406 1 30.8 283 SER A N 1
ATOM 2282 C CA . SER A 1 283 ? -9.094 25.562 20.766 1 30.8 283 SER A CA 1
ATOM 2283 C C . SER A 1 283 ? -8.211 25.969 19.594 1 30.8 283 SER A C 1
ATOM 2285 O O . SER A 1 283 ? -8.242 25.328 18.531 1 30.8 283 SER A O 1
ATOM 2287 N N . SER A 1 284 ? -8.086 27.234 19.328 1 30.72 284 SER A N 1
ATOM 2288 C CA . SER A 1 284 ? -6.902 27.844 18.719 1 30.72 284 SER A CA 1
ATOM 2289 C C . SER A 1 284 ? -5.629 27.141 19.156 1 30.72 284 SER A C 1
ATOM 2291 O O . SER A 1 284 ? -4.992 27.516 20.141 1 30.72 284 SER A O 1
ATOM 2293 N N . VAL A 1 285 ? -5.656 25.969 19.578 1 30.62 285 VAL A N 1
ATOM 2294 C CA . VAL A 1 285 ? -4.398 25.406 20.047 1 30.62 285 VAL A CA 1
ATOM 2295 C C . VAL A 1 285 ? -3.244 25.922 19.188 1 30.62 285 VAL A C 1
ATOM 2297 O O . VAL A 1 285 ? -2.178 26.25 19.703 1 30.62 285 VAL A O 1
ATOM 2300 N N . ASN A 1 286 ? -3.086 25.75 17.953 1 27.84 286 ASN A N 1
ATOM 2301 C CA . ASN A 1 286 ? -1.789 26.25 17.516 1 27.84 286 ASN A CA 1
ATOM 2302 C C . ASN A 1 286 ? -1.784 27.766 17.406 1 27.84 286 ASN A C 1
ATOM 2304 O O . ASN A 1 286 ? -0.993 28.344 16.656 1 27.84 286 ASN A O 1
ATOM 2308 N N . SER A 1 287 ? -2.83 28.531 17.781 1 27.25 287 SER A N 1
ATOM 2309 C CA . SER A 1 287 ? -2.506 29.953 17.734 1 27.25 287 SER A CA 1
ATOM 2310 C C . SER A 1 287 ? -1.545 30.328 18.859 1 27.25 287 SER A C 1
ATOM 2312 O O . SER A 1 287 ? -1.722 29.906 20 1 27.25 287 SER A O 1
ATOM 2314 N N . LEU A 1 288 ? -0.336 30.641 18.656 1 27.83 288 LEU A N 1
ATOM 2315 C CA . LEU A 1 288 ? 0.504 31.375 19.578 1 27.83 288 LEU A CA 1
ATOM 2316 C C . LEU A 1 288 ? -0.313 32.438 20.328 1 27.83 288 LEU A C 1
ATOM 2318 O O . LEU A 1 288 ? -1.191 33.062 19.75 1 27.83 288 LEU A O 1
ATOM 2322 N N . PRO A 1 289 ? -0.419 32.406 21.641 1 29.02 289 PRO A N 1
ATOM 2323 C CA . PRO A 1 289 ? -0.975 33.438 22.5 1 29.02 289 PRO A CA 1
ATOM 2324 C C . PRO A 1 289 ? -0.574 34.844 22.062 1 29.02 289 PRO A C 1
ATOM 2326 O O . PRO A 1 289 ? 0.602 35.219 22.141 1 29.02 289 PRO A O 1
ATOM 2329 N N . THR A 1 290 ? -0.811 35.344 20.828 1 27.81 290 THR A N 1
ATOM 2330 C CA . THR A 1 290 ? -0.619 36.781 20.766 1 27.81 290 THR A CA 1
ATOM 2331 C C . THR A 1 290 ? -1.397 37.469 21.891 1 27.81 290 THR A C 1
ATOM 2333 O O . THR A 1 290 ? -2.613 37.312 22 1 27.81 290 THR A O 1
ATOM 2336 N N . ASN A 1 291 ? -0.804 37.781 23.016 1 27.16 291 ASN A N 1
ATOM 2337 C CA . ASN A 1 291 ? -1.217 38.719 24.031 1 27.16 291 ASN A CA 1
ATOM 2338 C C . ASN A 1 291 ? -1.848 39.969 23.422 1 27.16 291 ASN A C 1
ATOM 2340 O O . ASN A 1 291 ? -1.154 40.969 23.156 1 27.16 291 ASN A O 1
ATOM 2344 N N . VAL A 1 292 ? -2.68 39.844 22.328 1 30.23 292 VAL A N 1
ATOM 2345 C CA . VAL A 1 292 ? -3.371 41.094 22.047 1 30.23 292 VAL A CA 1
ATOM 2346 C C . VAL A 1 292 ? -4.184 41.531 23.266 1 30.23 292 VAL A C 1
ATOM 2348 O O . VAL A 1 292 ? -4.996 40.75 23.781 1 30.23 292 VAL A O 1
ATOM 2351 N N . SER A 1 293 ? -3.754 42.438 24.016 1 28.94 293 SER A N 1
ATOM 2352 C CA . SER A 1 293 ? -4.457 43.188 25.047 1 28.94 293 SER A CA 1
ATOM 2353 C C . SER A 1 293 ? -5.902 43.469 24.641 1 28.94 293 SER A C 1
ATOM 2355 O O . SER A 1 293 ? -6.172 43.875 23.516 1 28.94 293 SER A O 1
ATOM 2357 N N . LYS A 1 294 ? -6.848 42.812 25.281 1 34.91 294 LYS A N 1
ATOM 2358 C CA . LYS A 1 294 ? -8.273 43.125 25.25 1 34.91 294 LYS A CA 1
ATOM 2359 C C . LYS A 1 294 ? -8.523 44.625 25.047 1 34.91 294 LYS A C 1
ATOM 2361 O O . LYS A 1 294 ? -8.062 45.438 25.844 1 34.91 294 LYS A O 1
ATOM 2366 N N . PRO A 1 295 ? -8.594 45.156 23.812 1 29 295 PRO A N 1
ATOM 2367 C CA . PRO A 1 295 ? -9.039 46.531 24.031 1 29 295 PRO A CA 1
ATOM 2368 C C . PRO A 1 295 ? -10.141 46.656 25.078 1 29 295 PRO A C 1
ATOM 2370 O O . PRO A 1 295 ? -10.914 45.719 25.266 1 29 295 PRO A O 1
ATOM 2373 N N . THR A 1 296 ? -10.062 47.281 26.125 1 27.25 296 THR A N 1
ATOM 2374 C CA . THR A 1 296 ? -11.047 47.625 27.141 1 27.25 296 THR A CA 1
ATOM 2375 C C . THR A 1 296 ? -12.375 48 26.5 1 27.25 296 THR A C 1
ATOM 2377 O O . THR A 1 296 ? -13.445 47.688 27.031 1 27.25 296 THR A O 1
ATOM 2380 N N . ASP A 1 297 ? -12.391 49.188 25.828 1 23.98 297 ASP A N 1
ATOM 2381 C CA . ASP A 1 297 ? -13.625 49.938 25.828 1 23.98 297 ASP A CA 1
ATOM 2382 C C . ASP A 1 297 ? -14.734 49.188 25.094 1 23.98 297 ASP A C 1
ATOM 2384 O O . ASP A 1 297 ? -14.477 48.188 24.406 1 23.98 297 ASP A O 1
ATOM 2388 N N . GLU A 1 298 ? -15.812 50.031 24.438 1 26.45 298 GLU A N 1
ATOM 2389 C CA . GLU A 1 298 ? -17.156 50.469 24.078 1 26.45 298 GLU A CA 1
ATOM 2390 C C . GLU A 1 298 ? -17.594 49.875 22.75 1 26.45 298 GLU A C 1
ATOM 2392 O O . GLU A 1 298 ? -18.797 49.781 22.469 1 26.45 298 GLU A O 1
ATOM 2397 N N . MET A 1 299 ? -16.703 49.781 21.688 1 26.58 299 MET A N 1
ATOM 2398 C CA . MET A 1 299 ? -17.484 49.844 20.453 1 26.58 299 MET A CA 1
ATOM 2399 C C . MET A 1 299 ? -18.109 48.5 20.125 1 26.58 299 MET A C 1
ATOM 2401 O O . MET A 1 299 ? -17.422 47.594 19.656 1 26.58 299 MET A O 1
ATOM 2405 N N . THR A 1 300 ? -18.953 47.781 21.094 1 29.47 300 THR A N 1
ATOM 2406 C CA . THR A 1 300 ? -20.047 46.812 20.859 1 29.47 300 THR A CA 1
ATOM 2407 C C . THR A 1 300 ? -20.734 47.094 19.531 1 29.47 300 THR A C 1
ATOM 2409 O O . THR A 1 300 ? -21.422 48.125 19.375 1 29.47 300 THR A O 1
ATOM 2412 N N . GLN A 1 301 ? -20.031 47 18.422 1 28.14 301 GLN A N 1
ATOM 2413 C CA . GLN A 1 301 ? -20.844 47.375 17.25 1 28.14 301 GLN A CA 1
ATOM 2414 C C . GLN A 1 301 ? -22.203 46.688 17.312 1 28.14 301 GLN A C 1
ATOM 2416 O O . GLN A 1 301 ? -22.312 45.469 17.312 1 28.14 301 GLN A O 1
ATOM 2421 N N . LYS A 1 302 ? -23.266 47.375 17.969 1 29.98 302 LYS A N 1
ATOM 2422 C CA . LYS A 1 302 ? -24.719 47.25 18.047 1 29.98 302 LYS A CA 1
ATOM 2423 C C . LYS A 1 302 ? -25.312 46.875 16.688 1 29.98 302 LYS A C 1
ATOM 2425 O O . LYS A 1 302 ? -25.156 47.625 15.719 1 29.98 302 LYS A O 1
ATOM 2430 N N . LEU A 1 303 ? -25.375 45.625 16.266 1 26.88 303 LEU A N 1
ATOM 2431 C CA . LEU A 1 303 ? -26.25 45.344 15.141 1 26.88 303 LEU A CA 1
ATOM 2432 C C . LEU A 1 303 ? -27.516 46.188 15.18 1 26.88 303 LEU A C 1
ATOM 2434 O O . LEU A 1 303 ? -28.016 46.5 16.266 1 26.88 303 LEU A O 1
ATOM 2438 N N . PRO A 1 304 ? -27.891 47.094 14.258 1 24.98 304 PRO A N 1
ATOM 2439 C CA . PRO A 1 304 ? -29.062 47.938 14.359 1 24.98 304 PRO A CA 1
ATOM 2440 C C . PRO A 1 304 ? -30.312 47.188 14.789 1 24.98 304 PRO A C 1
ATOM 2442 O O . PRO A 1 304 ? -30.359 45.938 14.664 1 24.98 304 PRO A O 1
ATOM 2445 N N . ASN A 1 305 ? -31.375 47.75 15.57 1 24.94 305 ASN A N 1
ATOM 2446 C CA . ASN A 1 305 ? -32.656 47.406 16.203 1 24.94 305 ASN A CA 1
ATOM 2447 C C . ASN A 1 305 ? -33.562 46.656 15.227 1 24.94 305 ASN A C 1
ATOM 2449 O O . ASN A 1 305 ? -34.625 46.156 15.625 1 24.94 305 ASN A O 1
ATOM 2453 N N . LYS A 1 306 ? -33.469 46.844 13.891 1 28.86 306 LYS A N 1
ATOM 2454 C CA . LYS A 1 306 ? -34.625 46.562 13.07 1 28.86 306 LYS A CA 1
ATOM 2455 C C . LYS A 1 306 ? -35 45.062 13.117 1 28.86 306 LYS A C 1
ATOM 2457 O O . LYS A 1 306 ? -36.156 44.688 12.898 1 28.86 306 LYS A O 1
ATOM 2462 N N . PHE A 1 307 ? -34.094 44.156 13.188 1 28.45 307 PHE A N 1
ATOM 2463 C CA . PHE A 1 307 ? -34.656 42.812 13.109 1 28.45 307 PHE A CA 1
ATOM 2464 C C . PHE A 1 307 ? -35.219 42.375 14.469 1 28.45 307 PHE A C 1
ATOM 2466 O O . PHE A 1 307 ? -35.5 41.219 14.68 1 28.45 307 PHE A O 1
ATOM 2473 N N . ARG A 1 308 ? -35.156 43.312 15.492 1 25.62 308 ARG A N 1
ATOM 2474 C CA . ARG A 1 308 ? -35.875 43.062 16.75 1 25.62 308 ARG A CA 1
ATOM 2475 C C . ARG A 1 308 ? -37.375 43 16.516 1 25.62 308 ARG A C 1
ATOM 2477 O O . ARG A 1 308 ? -38.125 42.5 17.375 1 25.62 308 ARG A O 1
ATOM 2484 N N . GLU A 1 309 ? -38.031 43.688 15.547 1 25.97 309 GLU A N 1
ATOM 2485 C CA . GLU A 1 309 ? -39.438 43.969 15.656 1 25.97 309 GLU A CA 1
ATOM 2486 C C . GLU A 1 309 ? -40.281 42.719 15.32 1 25.97 309 GLU A C 1
ATOM 2488 O O . GLU A 1 309 ? -41.5 42.781 15.281 1 25.97 309 GLU A O 1
ATOM 2493 N N . ASP A 1 310 ? -40.125 41.5 14.922 1 25.53 310 ASP A N 1
ATOM 2494 C CA . ASP A 1 310 ? -41.312 40.656 14.914 1 25.53 310 ASP A CA 1
ATOM 2495 C C . ASP A 1 310 ? -41.875 40.5 16.328 1 25.53 310 ASP A C 1
ATOM 2497 O O . ASP A 1 310 ? -43.031 40.125 16.5 1 25.53 310 ASP A O 1
ATOM 2501 N N . SER A 1 311 ? -41.094 40.219 17.375 1 26.7 311 SER A N 1
ATOM 2502 C CA . SER A 1 311 ? -41.719 39.281 18.281 1 26.7 311 SER A CA 1
ATOM 2503 C C . SER A 1 311 ? -43 39.844 18.875 1 26.7 311 SER A C 1
ATOM 2505 O O . SER A 1 311 ? -43.938 39.094 19.172 1 26.7 311 SER A O 1
ATOM 2507 N N . LEU A 1 312 ? -43.094 40.906 19.609 1 26.42 312 LEU A N 1
ATOM 2508 C CA . LEU A 1 312 ? -44.219 41.188 20.5 1 26.42 312 LEU A CA 1
ATOM 2509 C C . LEU A 1 312 ? -45.438 41.688 19.719 1 26.42 312 LEU A C 1
ATOM 2511 O O . LEU A 1 312 ? -46.562 41.656 20.219 1 26.42 312 LEU A O 1
ATOM 2515 N N . SER A 1 313 ? -45.312 42.5 18.656 1 23.12 313 SER A N 1
ATOM 2516 C CA . SER A 1 313 ? -46.531 43.188 18.281 1 23.12 313 SER A CA 1
ATOM 2517 C C . SER A 1 313 ? -47.469 42.281 17.516 1 23.12 313 SER A C 1
ATOM 2519 O O . SER A 1 313 ? -47.781 42.562 16.344 1 23.12 313 SER A O 1
ATOM 2521 N N . SER A 1 314 ? -47.375 40.906 17.531 1 24.52 314 SER A N 1
ATOM 2522 C CA . SER A 1 314 ? -48.594 40.219 17.125 1 24.52 314 SER A CA 1
ATOM 2523 C C . SER A 1 314 ? -49.719 40.531 18.094 1 24.52 314 SER A C 1
ATOM 2525 O O . SER A 1 314 ? -50.094 39.688 18.922 1 24.52 314 SER A O 1
ATOM 2527 N N . ARG A 1 315 ? -49.688 41.625 18.828 1 26.08 315 ARG A N 1
ATOM 2528 C CA . ARG A 1 315 ? -50.844 41.844 19.688 1 26.08 315 ARG A CA 1
ATOM 2529 C C . ARG A 1 315 ? -52.125 41.781 18.891 1 26.08 315 ARG A C 1
ATOM 2531 O O . ARG A 1 315 ? -52.219 42.375 17.812 1 26.08 315 ARG A O 1
ATOM 2538 N N . SER A 1 316 ? -53.156 40.812 19.172 1 26.62 316 SER A N 1
ATOM 2539 C CA . SER A 1 316 ? -54.594 40.625 18.969 1 26.62 316 SER A CA 1
ATOM 2540 C C . SER A 1 316 ? -55.375 41.906 19.156 1 26.62 316 SER A C 1
ATOM 2542 O O . SER A 1 316 ? -55.625 42.344 20.281 1 26.62 316 SER A O 1
ATOM 2544 N N . THR A 1 317 ? -54.781 43.125 18.906 1 22.48 317 THR A N 1
ATOM 2545 C CA . THR A 1 317 ? -55.781 44.219 19 1 22.48 317 THR A CA 1
ATOM 2546 C C . THR A 1 317 ? -57.031 43.844 18.203 1 22.48 317 THR A C 1
ATOM 2548 O O . THR A 1 317 ? -56.969 43.562 17.016 1 22.48 317 THR A O 1
ATOM 2551 N N . ILE A 1 318 ? -58.125 43.719 18.953 1 26.06 318 ILE A N 1
ATOM 2552 C CA . ILE A 1 318 ? -59.531 43.594 19.359 1 26.06 318 ILE A CA 1
ATOM 2553 C C . ILE A 1 318 ? -60.375 44.656 18.672 1 26.06 318 ILE A C 1
ATOM 2555 O O . ILE A 1 318 ? -61.469 44.969 19.109 1 26.06 318 ILE A O 1
ATOM 2559 N N . SER A 1 319 ? -59.875 45.25 17.516 1 24.88 319 SER A N 1
ATOM 2560 C CA . SER A 1 319 ? -60.906 46.219 17.172 1 24.88 319 SER A CA 1
ATOM 2561 C C . SER A 1 319 ? -62.281 45.562 16.984 1 24.88 319 SER A C 1
ATOM 2563 O O . SER A 1 319 ? -62.344 44.469 16.422 1 24.88 319 SER A O 1
ATOM 2565 N N . PRO A 1 320 ? -63.438 46.375 17.391 1 30.75 320 PRO A N 1
ATOM 2566 C CA . PRO A 1 320 ? -64.875 46.125 17.531 1 30.75 320 PRO A CA 1
ATOM 2567 C C . PRO A 1 320 ? -65.562 45.656 16.234 1 30.75 320 PRO A C 1
ATOM 2569 O O . PRO A 1 320 ? -65 45.938 15.148 1 30.75 320 PRO A O 1
ATOM 2572 N N . MET B 1 1 ? 11.078 -31.859 -8.688 1 59.16 1 MET B N 1
ATOM 2573 C CA . MET B 1 1 ? 11.586 -30.5 -8.695 1 59.16 1 MET B CA 1
ATOM 2574 C C . MET B 1 1 ? 12.633 -30.297 -7.609 1 59.16 1 MET B C 1
ATOM 2576 O O . MET B 1 1 ? 12.492 -30.812 -6.5 1 59.16 1 MET B O 1
ATOM 2580 N N . SER B 1 2 ? 13.883 -29.906 -8.039 1 69.38 2 SER B N 1
ATOM 2581 C CA . SER B 1 2 ? 14.953 -29.703 -7.07 1 69.38 2 SER B CA 1
ATOM 2582 C C . SER B 1 2 ? 14.547 -28.672 -6.012 1 69.38 2 SER B C 1
ATOM 2584 O O . SER B 1 2 ? 13.734 -27.797 -6.277 1 69.38 2 SER B O 1
ATOM 2586 N N . SER B 1 3 ? 14.82 -29 -4.781 1 78.38 3 SER B N 1
ATOM 2587 C CA . SER B 1 3 ? 14.531 -28.125 -3.648 1 78.38 3 SER B CA 1
ATOM 2588 C C . SER B 1 3 ? 14.961 -26.688 -3.934 1 78.38 3 SER B C 1
ATOM 2590 O O . SER B 1 3 ? 14.289 -25.734 -3.518 1 78.38 3 SER B O 1
ATOM 2592 N N . SER B 1 4 ? 15.969 -26.594 -4.754 1 78.06 4 SER B N 1
ATOM 2593 C CA . SER B 1 4 ? 16.469 -25.25 -5.086 1 78.06 4 SER B CA 1
ATOM 2594 C C . SER B 1 4 ? 15.516 -24.547 -6.047 1 78.06 4 SER B C 1
ATOM 2596 O O . SER B 1 4 ? 15.312 -23.328 -5.938 1 78.06 4 SER B O 1
ATOM 2598 N N . THR B 1 5 ? 14.914 -25.297 -6.855 1 79.25 5 THR B N 1
ATOM 2599 C CA . THR B 1 5 ? 13.992 -24.719 -7.824 1 79.25 5 THR B CA 1
ATOM 2600 C C . THR B 1 5 ? 12.695 -24.281 -7.148 1 79.25 5 THR B C 1
ATOM 2602 O O . THR B 1 5 ? 12.125 -23.234 -7.484 1 79.25 5 THR B O 1
ATOM 2605 N N . ILE B 1 6 ? 12.383 -25.062 -6.199 1 80.62 6 ILE B N 1
ATOM 2606 C CA . ILE B 1 6 ? 11.164 -24.734 -5.465 1 80.62 6 ILE B CA 1
ATOM 2607 C C . ILE B 1 6 ? 11.383 -23.453 -4.652 1 80.62 6 ILE B C 1
ATOM 2609 O O . ILE B 1 6 ? 10.5 -22.594 -4.59 1 80.62 6 ILE B O 1
ATOM 2613 N N . ARG B 1 7 ? 12.617 -23.359 -4.09 1 83.38 7 ARG B N 1
ATOM 2614 C CA . ARG B 1 7 ? 12.922 -22.188 -3.295 1 83.38 7 ARG B CA 1
ATOM 2615 C C . ARG B 1 7 ? 13 -20.938 -4.176 1 83.38 7 ARG B C 1
ATOM 2617 O O . ARG B 1 7 ? 12.586 -19.859 -3.764 1 83.38 7 ARG B O 1
ATOM 2624 N N . ALA B 1 8 ? 13.453 -21.125 -5.301 1 83.5 8 ALA B N 1
ATOM 2625 C CA . ALA B 1 8 ? 13.539 -20 -6.23 1 83.5 8 ALA B CA 1
ATOM 2626 C C . ALA B 1 8 ? 12.156 -19.562 -6.684 1 83.5 8 ALA B C 1
ATOM 2628 O O . ALA B 1 8 ? 11.898 -18.359 -6.82 1 83.5 8 ALA B O 1
ATOM 2629 N N . ASN B 1 9 ? 11.336 -20.484 -6.844 1 84.81 9 ASN B N 1
ATOM 2630 C CA . ASN B 1 9 ? 9.969 -20.156 -7.238 1 84.81 9 ASN B CA 1
ATOM 2631 C C . ASN B 1 9 ? 9.211 -19.469 -6.109 1 84.81 9 ASN B C 1
ATOM 2633 O O . ASN B 1 9 ? 8.414 -18.562 -6.355 1 84.81 9 ASN B O 1
ATOM 2637 N N . LYS B 1 10 ? 9.562 -19.891 -4.945 1 85.25 10 LYS B N 1
ATOM 2638 C CA . LYS B 1 10 ? 8.953 -19.25 -3.787 1 85.25 10 LYS B CA 1
ATOM 2639 C C . LYS B 1 10 ? 9.422 -17.797 -3.658 1 85.25 10 LYS B C 1
ATOM 2641 O O . LYS B 1 10 ? 8.625 -16.906 -3.35 1 85.25 10 LYS B O 1
ATOM 2646 N N . ALA B 1 11 ? 10.625 -17.656 -3.889 1 88.19 11 ALA B N 1
ATOM 2647 C CA . ALA B 1 11 ? 11.188 -16.312 -3.793 1 88.19 11 ALA B CA 1
ATOM 2648 C C . ALA B 1 11 ? 10.586 -15.383 -4.852 1 88.19 11 ALA B C 1
ATOM 2650 O O . ALA B 1 11 ? 10.328 -14.211 -4.586 1 88.19 11 ALA B O 1
ATOM 2651 N N . CYS B 1 12 ? 10.328 -15.938 -5.945 1 87.5 12 CYS B N 1
ATOM 2652 C CA . CYS B 1 12 ? 9.719 -15.156 -7.012 1 87.5 12 CYS B CA 1
ATOM 2653 C C . CYS B 1 12 ? 8.289 -14.773 -6.66 1 87.5 12 CYS B C 1
ATOM 2655 O O . CYS B 1 12 ? 7.859 -13.648 -6.926 1 87.5 12 CYS B O 1
ATOM 2657 N N . PHE B 1 13 ? 7.637 -15.664 -6.082 1 88 13 PHE B N 1
ATOM 2658 C CA . PHE B 1 13 ? 6.262 -15.398 -5.68 1 88 13 PHE B CA 1
ATOM 2659 C C . PHE B 1 13 ? 6.215 -14.367 -4.559 1 88 13 PHE B C 1
ATOM 2661 O O . PHE B 1 13 ? 5.422 -13.422 -4.605 1 88 13 PHE B O 1
ATOM 2668 N N . GLU B 1 14 ? 7.09 -14.555 -3.635 1 89.12 14 GLU B N 1
ATOM 2669 C CA . GLU B 1 14 ? 7.148 -13.602 -2.531 1 89.12 14 GLU B CA 1
ATOM 2670 C C . GLU B 1 14 ? 7.582 -12.219 -3.016 1 89.12 14 GLU B C 1
ATOM 2672 O O . GLU B 1 14 ? 7.133 -11.203 -2.49 1 89.12 14 GLU B O 1
ATOM 2677 N N . GLY B 1 15 ? 8.414 -12.227 -3.947 1 90.88 15 GLY B N 1
ATOM 2678 C CA . GLY B 1 15 ? 8.828 -10.961 -4.535 1 90.88 15 GLY B CA 1
ATOM 2679 C C . GLY B 1 15 ? 7.691 -10.211 -5.195 1 90.88 15 GLY B C 1
ATOM 2680 O O . GLY B 1 15 ? 7.605 -8.984 -5.09 1 90.88 15 GLY B O 1
ATOM 2681 N N . LEU B 1 16 ? 6.82 -10.93 -5.805 1 91.06 16 LEU B N 1
ATOM 2682 C CA . LEU B 1 16 ? 5.672 -10.305 -6.449 1 91.06 16 LEU B CA 1
ATOM 2683 C C . LEU B 1 16 ? 4.727 -9.703 -5.414 1 91.06 16 LEU B C 1
ATOM 2685 O O . LEU B 1 16 ? 4.211 -8.602 -5.602 1 91.06 16 LEU B O 1
ATOM 2689 N N . VAL B 1 17 ? 4.512 -10.406 -4.395 1 92.56 17 VAL B N 1
ATOM 2690 C CA . VAL B 1 17 ? 3.611 -9.93 -3.35 1 92.56 17 VAL B CA 1
ATOM 2691 C C . VAL B 1 17 ? 4.195 -8.68 -2.691 1 92.56 17 VAL B C 1
ATOM 2693 O O . VAL B 1 17 ? 3.473 -7.719 -2.416 1 92.56 17 VAL B O 1
ATOM 2696 N N . LEU B 1 18 ? 5.449 -8.703 -2.518 1 93.12 18 LEU B N 1
ATOM 2697 C CA . LEU B 1 18 ? 6.105 -7.539 -1.929 1 93.12 18 LEU B CA 1
ATOM 2698 C C . LEU B 1 18 ? 6.051 -6.344 -2.877 1 93.12 18 LEU B C 1
ATOM 2700 O O . LEU B 1 18 ? 5.938 -5.199 -2.434 1 93.12 18 LEU B O 1
ATOM 2704 N N . GLN B 1 19 ? 6.164 -6.633 -4.094 1 95.12 19 GLN B N 1
ATOM 2705 C CA . GLN B 1 19 ? 6.023 -5.582 -5.094 1 95.12 19 GLN B CA 1
ATOM 2706 C C . GLN B 1 19 ? 4.625 -4.973 -5.055 1 95.12 19 GLN B C 1
ATOM 2708 O O . GLN B 1 19 ? 4.469 -3.754 -5.164 1 95.12 19 GLN B O 1
ATOM 2713 N N . ALA B 1 20 ? 3.674 -5.809 -4.902 1 94.19 20 ALA B N 1
ATOM 2714 C CA . ALA B 1 20 ? 2.301 -5.324 -4.801 1 94.19 20 ALA B CA 1
ATOM 2715 C C . ALA B 1 20 ? 2.105 -4.492 -3.537 1 94.19 20 ALA B C 1
ATOM 2717 O O . ALA B 1 20 ? 1.43 -3.459 -3.564 1 94.19 20 ALA B O 1
ATOM 2718 N N . LEU B 1 21 ? 2.73 -4.953 -2.488 1 94 21 LEU B N 1
ATOM 2719 C CA . LEU B 1 21 ? 2.686 -4.207 -1.236 1 94 21 LEU B CA 1
ATOM 2720 C C . LEU B 1 21 ? 3.305 -2.824 -1.403 1 94 21 LEU B C 1
ATOM 2722 O O . LEU B 1 21 ? 2.729 -1.824 -0.97 1 94 21 LEU B O 1
ATOM 2726 N N . ALA B 1 22 ? 4.422 -2.82 -2.018 1 94.56 22 ALA B N 1
ATOM 2727 C CA . ALA B 1 22 ? 5.129 -1.559 -2.223 1 94.56 22 ALA B CA 1
ATOM 2728 C C . ALA B 1 22 ? 4.332 -0.625 -3.131 1 94.56 22 ALA B C 1
ATOM 2730 O O . ALA B 1 22 ? 4.285 0.585 -2.898 1 94.56 22 ALA B O 1
ATOM 2731 N N . TYR B 1 23 ? 3.734 -1.201 -4.133 1 94.94 23 TYR B N 1
ATOM 2732 C CA . TYR B 1 23 ? 2.916 -0.39 -5.027 1 94.94 23 TYR B CA 1
ATOM 2733 C C . TYR B 1 23 ? 1.7 0.169 -4.301 1 94.94 23 TYR B C 1
ATOM 2735 O O . TYR B 1 23 ? 1.295 1.309 -4.539 1 94.94 23 TYR B O 1
ATOM 2743 N N . GLY B 1 24 ? 1.086 -0.632 -3.438 1 92.56 24 GLY B N 1
ATOM 2744 C CA . GLY B 1 24 ? -0.011 -0.118 -2.633 1 92.56 24 GLY B CA 1
ATOM 2745 C C . GLY B 1 24 ? 0.388 1.059 -1.762 1 92.56 24 GLY B C 1
ATOM 2746 O O . GLY B 1 24 ? -0.349 2.043 -1.663 1 92.56 24 GLY B O 1
ATOM 2747 N N . ALA B 1 25 ? 1.493 0.934 -1.204 1 92 25 ALA B N 1
ATOM 2748 C CA . ALA B 1 25 ? 2.014 2.033 -0.397 1 92 25 ALA B CA 1
ATOM 2749 C C . ALA B 1 25 ? 2.281 3.266 -1.256 1 92 25 ALA B C 1
ATOM 2751 O O . ALA B 1 25 ? 2.045 4.395 -0.822 1 92 25 ALA B O 1
ATOM 2752 N N . LEU B 1 26 ? 2.748 3.014 -2.443 1 93.75 26 LEU B N 1
ATOM 2753 C CA . LEU B 1 26 ? 3.047 4.109 -3.363 1 93.75 26 LEU B CA 1
ATOM 2754 C C . LEU B 1 26 ? 1.771 4.84 -3.766 1 93.75 26 LEU B C 1
ATOM 2756 O O . LEU B 1 26 ? 1.768 6.07 -3.881 1 93.75 26 LEU B O 1
ATOM 2760 N N . VAL B 1 27 ? 0.754 4.078 -3.938 1 90.75 27 VAL B N 1
ATOM 2761 C CA . VAL B 1 27 ? -0.521 4.684 -4.309 1 90.75 27 VAL B CA 1
ATOM 2762 C C . VAL B 1 27 ? -1.002 5.598 -3.184 1 90.75 27 VAL B C 1
ATOM 2764 O O . VAL B 1 27 ? -1.43 6.727 -3.434 1 90.75 27 VAL B O 1
ATOM 2767 N N . MET B 1 28 ? -0.858 5.152 -1.999 1 89.19 28 MET B N 1
ATOM 2768 C CA . MET B 1 28 ? -1.281 5.957 -0.855 1 89.19 28 MET B CA 1
ATOM 2769 C C . MET B 1 28 ? -0.416 7.203 -0.717 1 89.19 28 MET B C 1
ATOM 2771 O O . MET B 1 28 ? -0.921 8.281 -0.401 1 89.19 28 MET B O 1
ATOM 2775 N N . LEU B 1 29 ? 0.796 7.059 -0.978 1 88.81 29 LEU B N 1
ATOM 2776 C CA . LEU B 1 29 ? 1.696 8.203 -0.884 1 88.81 29 LEU B CA 1
ATOM 2777 C C . LEU B 1 29 ? 1.381 9.227 -1.965 1 88.81 29 LEU B C 1
ATOM 2779 O O . LEU B 1 29 ? 1.435 10.438 -1.714 1 88.81 29 LEU B O 1
ATOM 2783 N N . TYR B 1 30 ? 1.076 8.758 -3.111 1 90.12 30 TYR B N 1
ATOM 2784 C CA . TYR B 1 30 ? 0.729 9.664 -4.199 1 90.12 30 TYR B CA 1
ATOM 2785 C C . TYR B 1 30 ? -0.538 10.445 -3.875 1 90.12 30 TYR B C 1
ATOM 2787 O O . TYR B 1 30 ? -0.63 11.641 -4.168 1 90.12 30 TYR B O 1
ATOM 2795 N N . ILE B 1 31 ? -1.452 9.758 -3.275 1 83.12 31 ILE B N 1
ATOM 2796 C CA . ILE B 1 31 ? -2.689 10.422 -2.893 1 83.12 31 ILE B CA 1
ATOM 2797 C C . ILE B 1 31 ? -2.396 11.484 -1.833 1 83.12 31 ILE B C 1
ATOM 2799 O O . ILE B 1 31 ? -2.934 12.594 -1.889 1 83.12 31 ILE B O 1
ATOM 2803 N N . GLN B 1 32 ? -1.561 11.195 -0.956 1 82.75 32 GLN B N 1
ATOM 2804 C CA . GLN B 1 32 ? -1.202 12.148 0.088 1 82.75 32 GLN B CA 1
ATOM 2805 C C . GLN B 1 32 ? -0.485 13.359 -0.498 1 82.75 32 GLN B C 1
ATOM 2807 O O . GLN B 1 32 ? -0.751 14.5 -0.102 1 82.75 32 GLN B O 1
ATOM 2812 N N . ILE B 1 33 ? 0.389 13.141 -1.363 1 85.25 33 ILE B N 1
ATOM 2813 C CA . ILE B 1 33 ? 1.132 14.227 -1.991 1 85.25 33 ILE B CA 1
ATOM 2814 C C . ILE B 1 33 ? 0.173 15.125 -2.766 1 85.25 33 ILE B C 1
ATOM 2816 O O . ILE B 1 33 ? 0.287 16.359 -2.715 1 85.25 33 ILE B O 1
ATOM 2820 N N . THR B 1 34 ? -0.739 14.5 -3.453 1 82.62 34 THR B N 1
ATOM 2821 C CA . THR B 1 34 ? -1.707 15.273 -4.23 1 82.62 34 THR B CA 1
ATOM 2822 C C . THR B 1 34 ? -2.598 16.109 -3.314 1 82.62 34 THR B C 1
ATOM 2824 O O . THR B 1 34 ? -2.939 17.234 -3.641 1 82.62 34 THR B O 1
ATOM 2827 N N . GLN B 1 35 ? -2.881 15.609 -2.186 1 76.12 35 GLN B N 1
ATOM 2828 C CA . GLN B 1 35 ? -3.699 16.344 -1.229 1 76.12 35 GLN B CA 1
ATOM 2829 C C . GLN B 1 35 ? -2.945 17.547 -0.678 1 76.12 35 GLN B C 1
ATOM 2831 O O . GLN B 1 35 ? -3.52 18.625 -0.517 1 76.12 35 GLN B O 1
ATOM 2836 N N . VAL B 1 36 ? -1.76 17.359 -0.401 1 76.69 36 VAL B N 1
ATOM 2837 C CA . VAL B 1 36 ? -0.953 18.453 0.148 1 76.69 36 VAL B CA 1
ATOM 2838 C C . VAL B 1 36 ? -0.713 19.5 -0.924 1 76.69 36 VAL B C 1
ATOM 2840 O O . VAL B 1 36 ? -0.744 20.703 -0.638 1 76.69 36 VAL B O 1
ATOM 2843 N N . LEU B 1 37 ? -0.528 19.062 -2.117 1 80.56 37 LEU B N 1
ATOM 2844 C CA . LEU B 1 37 ? -0.245 20 -3.207 1 80.56 37 LEU B CA 1
ATOM 2845 C C . LEU B 1 37 ? -1.485 20.797 -3.57 1 80.56 37 LEU B C 1
ATOM 2847 O O . LEU B 1 37 ? -1.382 21.984 -3.932 1 80.56 37 LEU B O 1
ATOM 2851 N N . VAL B 1 38 ? -2.59 20.172 -3.486 1 73.75 38 VAL B N 1
ATOM 2852 C CA 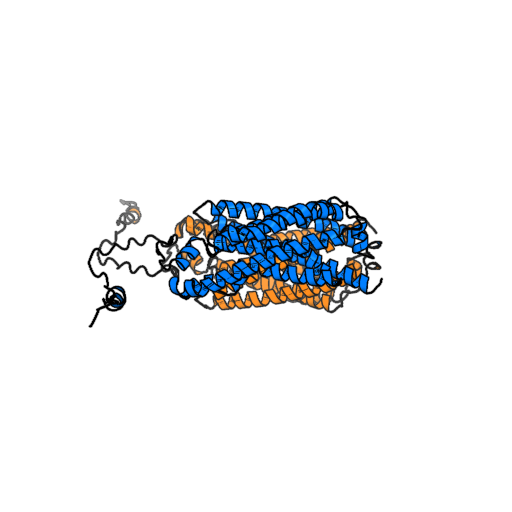. VAL B 1 38 ? -3.83 20.859 -3.822 1 73.75 38 VAL B CA 1
ATOM 2853 C C . VAL B 1 38 ? -4.152 21.891 -2.75 1 73.75 38 VAL B C 1
ATOM 2855 O O . VAL B 1 38 ? -4.738 22.938 -3.043 1 73.75 38 VAL B O 1
ATOM 2858 N N . ARG B 1 39 ? -3.74 21.734 -1.554 1 68.06 39 ARG B N 1
ATOM 2859 C CA . ARG B 1 39 ? -4.047 22.641 -0.445 1 68.06 39 ARG B CA 1
ATOM 2860 C C . ARG B 1 39 ? -3.01 23.75 -0.336 1 68.06 39 ARG B C 1
ATOM 2862 O O . ARG B 1 39 ? -3.201 24.719 0.41 1 68.06 39 ARG B O 1
ATOM 2869 N N . ARG B 1 40 ? -2.041 23.547 -1.069 1 69.44 40 ARG B N 1
ATOM 2870 C CA . ARG B 1 40 ? -0.987 24.547 -0.985 1 69.44 40 ARG B CA 1
ATOM 2871 C C . ARG B 1 40 ? -1.366 25.812 -1.764 1 69.44 40 ARG B C 1
ATOM 2873 O O . ARG B 1 40 ? -1.742 25.719 -2.936 1 69.44 40 ARG B O 1
ATOM 2880 N N . PRO B 1 41 ? -1.533 26.859 -1.05 1 62.34 41 PRO B N 1
ATOM 2881 C CA . PRO B 1 41 ? -1.935 28.109 -1.702 1 62.34 41 PRO B CA 1
ATOM 2882 C C . PRO B 1 41 ? -0.877 28.641 -2.67 1 62.34 41 PRO B C 1
ATOM 2884 O O . PRO B 1 41 ? -1.216 29.203 -3.713 1 62.34 41 PRO B O 1
ATOM 2887 N N . LYS B 1 42 ? 0.403 28.562 -2.314 1 64.25 42 LYS B N 1
ATOM 2888 C CA . LYS B 1 42 ? 1.437 29.188 -3.123 1 64.25 42 LYS B CA 1
ATOM 2889 C C . LYS B 1 42 ? 2.018 28.219 -4.145 1 64.25 42 LYS B C 1
ATOM 2891 O O . LYS B 1 42 ? 2.5 27.141 -3.777 1 64.25 42 LYS B O 1
ATOM 2896 N N . ARG B 1 43 ? 1.611 28.344 -5.434 1 68.62 43 ARG B N 1
ATOM 2897 C CA . ARG B 1 43 ? 2.102 27.5 -6.516 1 68.62 43 ARG B CA 1
ATOM 2898 C C . ARG B 1 43 ? 3.434 28.016 -7.051 1 68.62 43 ARG B C 1
ATOM 2900 O O . ARG B 1 43 ? 3.463 28.812 -7.988 1 68.62 43 ARG B O 1
ATOM 2907 N N . ASN B 1 44 ? 4.488 27.875 -6.27 1 72.69 44 ASN B N 1
ATOM 2908 C CA . ASN B 1 44 ? 5.828 28.297 -6.672 1 72.69 44 ASN B CA 1
ATOM 2909 C C . ASN B 1 44 ? 6.492 27.25 -7.574 1 72.69 44 ASN B C 1
ATOM 2911 O O . ASN B 1 44 ? 5.863 26.266 -7.957 1 72.69 44 ASN B O 1
ATOM 2915 N N . ARG B 1 45 ? 7.668 27.578 -8.133 1 73.38 45 ARG B N 1
ATOM 2916 C CA . ARG B 1 45 ? 8.445 26.719 -9.008 1 73.38 45 ARG B CA 1
ATOM 2917 C C . ARG B 1 45 ? 8.609 25.328 -8.406 1 73.38 45 ARG B C 1
ATOM 2919 O O . ARG B 1 45 ? 8.539 24.328 -9.117 1 73.38 45 ARG B O 1
ATOM 2926 N N . MET B 1 46 ? 8.766 25.328 -7.125 1 74.94 46 MET B N 1
ATOM 2927 C CA . MET B 1 46 ? 8.945 24.047 -6.441 1 74.94 46 MET B CA 1
ATOM 2928 C C . MET B 1 46 ? 7.676 23.203 -6.523 1 74.94 46 MET B C 1
ATOM 2930 O O . MET B 1 46 ? 7.746 21.984 -6.656 1 74.94 46 MET B O 1
ATOM 2934 N N . PHE B 1 47 ? 6.637 23.859 -6.633 1 77.25 47 PHE B N 1
ATOM 2935 C CA . PHE B 1 47 ? 5.348 23.188 -6.77 1 77.25 47 PHE B CA 1
ATOM 2936 C C . PHE B 1 47 ? 5.281 22.406 -8.078 1 77.25 47 PHE B C 1
ATOM 2938 O O . PHE B 1 47 ? 4.879 21.25 -8.094 1 77.25 47 PHE B O 1
ATOM 2945 N N . TRP B 1 48 ? 5.781 23 -9.062 1 79.88 48 TRP B N 1
ATOM 2946 C CA . TRP B 1 48 ? 5.691 22.391 -10.375 1 79.88 48 TRP B CA 1
ATOM 2947 C C . TRP B 1 48 ? 6.699 21.25 -10.516 1 79.88 48 TRP B C 1
ATOM 2949 O O . TRP B 1 48 ? 6.426 20.234 -11.164 1 79.88 48 TRP B O 1
ATOM 2959 N N . LEU B 1 49 ? 7.77 21.375 -9.906 1 79.69 49 LEU B N 1
ATOM 2960 C CA . LEU B 1 49 ? 8.766 20.312 -9.953 1 79.69 49 LEU B CA 1
ATOM 2961 C C . LEU B 1 49 ? 8.273 19.078 -9.219 1 79.69 49 LEU B C 1
ATOM 2963 O O . LEU B 1 49 ? 8.398 17.953 -9.719 1 79.69 49 LEU B O 1
ATOM 2967 N N . ILE B 1 50 ? 7.648 19.375 -8.094 1 82.56 50 ILE B N 1
ATOM 2968 C CA . ILE B 1 50 ? 7.141 18.266 -7.277 1 82.56 50 ILE B CA 1
ATOM 2969 C C . ILE B 1 50 ? 5.977 17.594 -8 1 82.56 50 ILE B C 1
ATOM 2971 O O . ILE B 1 50 ? 5.883 16.359 -8.016 1 82.56 50 ILE B O 1
ATOM 2975 N N . THR B 1 51 ? 5.191 18.406 -8.617 1 84.69 51 THR B N 1
ATOM 2976 C CA . THR B 1 51 ? 4.031 17.875 -9.32 1 84.69 51 THR B CA 1
ATOM 2977 C C . THR B 1 51 ? 4.469 17.078 -10.547 1 84.69 51 THR B C 1
ATOM 2979 O O . THR B 1 51 ? 3.951 15.984 -10.797 1 84.69 51 THR B O 1
ATOM 2982 N N . PHE B 1 52 ? 5.426 17.578 -11.211 1 84.06 52 PHE B N 1
ATOM 2983 C CA . PHE B 1 52 ? 5.918 16.906 -12.406 1 84.06 52 PHE B CA 1
ATOM 2984 C C . PHE B 1 52 ? 6.594 15.586 -12.039 1 84.06 52 PHE B C 1
ATOM 2986 O O . PHE B 1 52 ? 6.352 14.562 -12.672 1 84.06 52 PHE B O 1
ATOM 2993 N N . TYR B 1 53 ? 7.348 15.625 -11.086 1 87.81 53 TYR B N 1
ATOM 2994 C CA . TYR B 1 53 ? 8.07 14.43 -10.656 1 87.81 53 TYR B CA 1
ATOM 2995 C C . TYR B 1 53 ? 7.098 13.352 -10.18 1 87.81 53 TYR B C 1
ATOM 2997 O O . TYR B 1 53 ? 7.219 12.188 -10.578 1 87.81 53 TYR B O 1
ATOM 3005 N N . SER B 1 54 ? 6.16 13.75 -9.391 1 86.88 54 SER B N 1
ATOM 3006 C CA . SER B 1 54 ? 5.211 12.773 -8.852 1 86.88 54 SER B CA 1
ATOM 3007 C C . SER B 1 54 ? 4.312 12.219 -9.953 1 86.88 54 SER B C 1
ATOM 3009 O O . SER B 1 54 ? 3.994 11.031 -9.961 1 86.88 54 SER B O 1
ATOM 3011 N N . THR B 1 55 ? 3.943 13.023 -10.891 1 87.06 55 THR B N 1
ATOM 3012 C CA . THR B 1 55 ? 3.057 12.594 -11.961 1 87.06 55 THR B CA 1
ATOM 3013 C C . THR B 1 55 ? 3.818 11.773 -13 1 87.06 55 THR B C 1
ATOM 3015 O O . THR B 1 55 ? 3.217 11.008 -13.758 1 87.06 55 THR B O 1
ATOM 3018 N N . ALA B 1 56 ? 5.074 11.883 -13.008 1 89.31 56 ALA B N 1
ATOM 3019 C CA . ALA B 1 56 ? 5.871 11.055 -13.906 1 89.31 56 ALA B CA 1
ATOM 3020 C C . ALA B 1 56 ? 6.156 9.688 -13.297 1 89.31 56 ALA B C 1
ATOM 3022 O O . ALA B 1 56 ? 6.043 8.664 -13.977 1 89.31 56 ALA B O 1
ATOM 3023 N N . LEU B 1 57 ? 6.41 9.719 -12.07 1 91.38 57 LEU B N 1
ATOM 3024 C CA . LEU B 1 57 ? 6.828 8.492 -11.398 1 91.38 57 LEU B CA 1
ATOM 3025 C C . LEU B 1 57 ? 5.641 7.562 -11.164 1 91.38 57 LEU B C 1
ATOM 3027 O O . LEU B 1 57 ? 5.762 6.344 -11.289 1 91.38 57 LEU B O 1
ATOM 3031 N N . PHE B 1 58 ? 4.484 8.07 -10.922 1 91.81 58 PHE B N 1
ATOM 3032 C CA . PHE B 1 58 ? 3.344 7.25 -10.531 1 91.81 58 PHE B CA 1
ATOM 3033 C C . PHE B 1 58 ? 2.809 6.465 -11.719 1 91.81 58 PHE B C 1
ATOM 3035 O O . PHE B 1 58 ? 2.625 5.246 -11.633 1 91.81 58 PHE B O 1
ATOM 3042 N N . PRO B 1 59 ? 2.535 7.09 -12.82 1 92.06 59 PRO B N 1
ATOM 3043 C CA . PRO B 1 59 ? 2.072 6.301 -13.961 1 92.06 59 PRO B CA 1
ATOM 3044 C C . PRO B 1 59 ? 3.098 5.262 -14.414 1 92.06 59 PRO B C 1
ATOM 3046 O O . PRO B 1 59 ? 2.725 4.168 -14.844 1 92.06 59 PRO B O 1
ATOM 3049 N N . LEU B 1 60 ? 4.348 5.656 -14.375 1 93.94 60 LEU B N 1
ATOM 3050 C CA . LEU B 1 60 ? 5.383 4.699 -14.742 1 93.94 60 LEU B CA 1
ATOM 3051 C C . LEU B 1 60 ? 5.352 3.482 -13.828 1 93.94 60 LEU B C 1
ATOM 3053 O O . LEU B 1 60 ? 5.469 2.346 -14.289 1 93.94 60 LEU B O 1
ATOM 3057 N N . ALA B 1 61 ? 5.219 3.736 -12.555 1 94.25 61 ALA B N 1
ATOM 3058 C CA . ALA B 1 61 ? 5.145 2.643 -11.594 1 94.25 61 ALA B CA 1
ATOM 3059 C C . ALA B 1 61 ? 3.879 1.814 -11.805 1 94.25 61 ALA B C 1
ATOM 3061 O O . ALA B 1 61 ? 3.891 0.594 -11.625 1 94.25 61 ALA B O 1
ATOM 3062 N N . THR B 1 62 ? 2.834 2.455 -12.281 1 94.5 62 THR B N 1
ATOM 3063 C CA . THR B 1 62 ? 1.574 1.756 -12.516 1 94.5 62 THR B CA 1
ATOM 3064 C C . THR B 1 62 ? 1.682 0.841 -13.727 1 94.5 62 THR B C 1
ATOM 3066 O O . THR B 1 62 ? 1.256 -0.315 -13.688 1 94.5 62 THR B O 1
ATOM 3069 N N . PHE B 1 63 ? 2.293 1.362 -14.688 1 94.38 63 PHE B N 1
ATOM 3070 C CA . PHE B 1 63 ? 2.467 0.542 -15.883 1 94.38 63 PHE B CA 1
ATOM 3071 C C . PHE B 1 63 ? 3.424 -0.612 -15.609 1 94.38 63 PHE B C 1
ATOM 3073 O O . PHE B 1 63 ? 3.242 -1.713 -16.141 1 94.38 63 PHE B O 1
ATOM 3080 N N . ALA B 1 64 ? 4.375 -0.334 -14.891 1 95.12 64 ALA B N 1
ATOM 3081 C CA . ALA B 1 64 ? 5.309 -1.397 -14.531 1 95.12 64 ALA B CA 1
ATOM 3082 C C . ALA B 1 64 ? 4.605 -2.496 -13.734 1 95.12 64 ALA B C 1
ATOM 3084 O O . ALA B 1 64 ? 4.84 -3.684 -13.969 1 95.12 64 ALA B O 1
ATOM 3085 N N . PHE B 1 65 ? 3.729 -2.088 -12.867 1 95.25 65 PHE B N 1
ATOM 3086 C CA . PHE B 1 65 ? 3.035 -3.051 -12.016 1 95.25 65 PHE B CA 1
ATOM 3087 C C . PHE B 1 65 ? 2.029 -3.859 -12.828 1 95.25 65 PHE B C 1
ATOM 3089 O O . PHE B 1 65 ? 1.951 -5.082 -12.688 1 95.25 65 PHE B O 1
ATOM 3096 N N . ILE B 1 66 ? 1.293 -3.193 -13.672 1 93.31 66 ILE B N 1
ATOM 3097 C CA . ILE B 1 66 ? 0.283 -3.871 -14.477 1 93.31 66 ILE B CA 1
ATOM 3098 C C . ILE B 1 66 ? 0.958 -4.863 -15.422 1 93.31 66 ILE B C 1
ATOM 3100 O O . ILE B 1 66 ? 0.491 -5.996 -15.578 1 93.31 66 ILE B O 1
ATOM 3104 N N . GLY B 1 67 ? 2.016 -4.414 -16.047 1 92.19 67 GLY B N 1
ATOM 3105 C CA . GLY B 1 67 ? 2.742 -5.316 -16.922 1 92.19 67 GLY B CA 1
ATOM 3106 C C . GLY B 1 67 ? 3.277 -6.543 -16.219 1 92.19 67 GLY B C 1
ATOM 3107 O O . GLY B 1 67 ? 3.154 -7.664 -16.719 1 92.19 67 GLY B O 1
ATOM 3108 N N . LYS B 1 68 ? 3.793 -6.367 -15.055 1 92.56 68 LYS B N 1
ATOM 3109 C CA . LYS B 1 68 ? 4.332 -7.488 -14.289 1 92.56 68 LYS B CA 1
ATOM 3110 C C . LYS B 1 68 ? 3.219 -8.406 -13.797 1 92.56 68 LYS B C 1
ATOM 3112 O O . LYS B 1 68 ? 3.389 -9.625 -13.742 1 92.56 68 LYS B O 1
ATOM 3117 N N . LEU B 1 69 ? 2.156 -7.855 -13.43 1 91.25 69 LEU B N 1
ATOM 3118 C CA . LEU B 1 69 ? 1.027 -8.641 -12.953 1 91.25 69 LEU B CA 1
ATOM 3119 C C . LEU B 1 69 ? 0.499 -9.562 -14.047 1 91.25 69 LEU B C 1
ATOM 3121 O O . LEU B 1 69 ? 0.278 -10.75 -13.805 1 91.25 69 LEU B O 1
ATOM 3125 N N . ILE B 1 70 ? 0.358 -9 -15.242 1 90.44 70 ILE B N 1
ATOM 3126 C CA . ILE B 1 70 ? -0.162 -9.789 -16.359 1 90.44 70 ILE B CA 1
ATOM 3127 C C . ILE B 1 70 ? 0.823 -10.898 -16.703 1 90.44 70 ILE B C 1
ATOM 3129 O O . ILE B 1 70 ? 0.419 -12.031 -16.984 1 90.44 70 ILE B O 1
ATOM 3133 N N . PHE B 1 71 ? 2.025 -10.578 -16.609 1 88.06 71 PHE B N 1
ATOM 3134 C CA . PHE B 1 71 ? 3.057 -11.562 -16.922 1 88.06 71 PHE B CA 1
ATOM 3135 C C . PHE B 1 71 ? 3.088 -12.68 -15.891 1 88.06 71 PHE B C 1
ATOM 3137 O O . PHE B 1 71 ? 3.152 -13.859 -16.25 1 88.06 71 PHE B O 1
ATOM 3144 N N . MET B 1 72 ? 3.031 -12.344 -14.672 1 86.62 72 MET B N 1
ATOM 3145 C CA . MET B 1 72 ? 3.125 -13.344 -13.617 1 86.62 72 MET B CA 1
ATOM 3146 C C . MET B 1 72 ? 1.836 -14.156 -13.516 1 86.62 72 MET B C 1
ATOM 3148 O O . MET B 1 72 ? 1.861 -15.328 -13.133 1 86.62 72 MET B O 1
ATOM 3152 N N . GLU B 1 73 ? 0.786 -13.516 -13.844 1 85.5 73 GLU B N 1
ATOM 3153 C CA . GLU B 1 73 ? -0.473 -14.25 -13.891 1 85.5 73 GLU B CA 1
ATOM 3154 C C . GLU B 1 73 ? -0.427 -15.352 -14.945 1 85.5 73 GLU B C 1
ATOM 3156 O O . GLU B 1 73 ? -0.877 -16.469 -14.695 1 85.5 73 GLU B O 1
ATOM 3161 N N . LYS B 1 74 ? 0.115 -15.008 -16.078 1 84 74 LYS B N 1
ATOM 3162 C CA . LYS B 1 74 ? 0.248 -16 -17.141 1 84 74 LYS B CA 1
ATOM 3163 C C . LYS B 1 74 ? 1.217 -17.109 -16.734 1 84 74 LYS B C 1
ATOM 3165 O O . LYS B 1 74 ? 1.04 -18.266 -17.109 1 84 74 LYS B O 1
ATOM 3170 N N . MET B 1 75 ? 2.113 -16.781 -15.969 1 80.75 75 MET B N 1
ATOM 3171 C CA . MET B 1 75 ? 3.127 -17.734 -15.547 1 80.75 75 MET B CA 1
ATOM 3172 C C . MET B 1 75 ? 2.559 -18.719 -14.531 1 80.75 75 MET B C 1
ATOM 3174 O O . MET B 1 75 ? 2.73 -19.938 -14.664 1 80.75 75 MET B O 1
ATOM 3178 N N . TYR B 1 76 ? 1.882 -18.25 -13.531 1 78.75 76 TYR B N 1
ATOM 3179 C CA . TYR B 1 76 ? 1.451 -19.109 -12.438 1 78.75 76 TYR B CA 1
ATOM 3180 C C . TYR B 1 76 ? 0.106 -19.766 -12.742 1 78.75 76 TYR B C 1
ATOM 3182 O O . TYR B 1 76 ? -0.162 -20.891 -12.32 1 78.75 76 TYR B O 1
ATOM 3190 N N . VAL B 1 77 ? -0.763 -19.078 -13.445 1 77.19 77 VAL B N 1
ATOM 3191 C CA . VAL B 1 77 ? -2.107 -19.594 -13.672 1 77.19 77 VAL B CA 1
ATOM 3192 C C . VAL B 1 77 ? -2.211 -20.156 -15.086 1 77.19 77 VAL B C 1
ATOM 3194 O O . VAL B 1 77 ? -2.867 -21.188 -15.312 1 77.19 77 VAL B O 1
ATOM 3197 N N . GLY B 1 78 ? -1.664 -19.5 -16.062 1 72.69 78 GLY B N 1
ATOM 3198 C CA . GLY B 1 78 ? -1.829 -19.891 -17.453 1 72.69 78 GLY B CA 1
ATOM 3199 C C . GLY B 1 78 ? -1.103 -21.188 -17.797 1 72.69 78 GLY B C 1
ATOM 3200 O O . GLY B 1 78 ? -1.619 -22.016 -18.562 1 72.69 78 GLY B O 1
ATOM 3201 N N . SER B 1 79 ? 0.081 -21.297 -17.344 1 66.56 79 SER B N 1
ATOM 3202 C CA . SER B 1 79 ? 0.851 -22.469 -17.734 1 66.56 79 SER B CA 1
ATOM 3203 C C . SER B 1 79 ? 1.353 -23.25 -16.531 1 66.56 79 SER B C 1
ATOM 3205 O O . SER B 1 79 ? 2.557 -23.281 -16.266 1 66.56 79 SER B O 1
ATOM 3207 N N . PRO B 1 80 ? 0.329 -23.828 -15.789 1 61.78 80 PRO B N 1
ATOM 3208 C CA . PRO B 1 80 ? 0.77 -24.516 -14.57 1 61.78 80 PRO B CA 1
ATOM 3209 C C . PRO B 1 80 ? 1.794 -25.625 -14.852 1 61.78 80 PRO B C 1
ATOM 3211 O O . PRO B 1 80 ? 2.652 -25.891 -14.008 1 61.78 80 PRO B O 1
ATOM 3214 N N . GLY B 1 81 ? 1.678 -26.172 -15.914 1 59.62 81 GLY B N 1
ATOM 3215 C CA . GLY B 1 81 ? 2.586 -27.25 -16.25 1 59.62 81 GLY B CA 1
ATOM 3216 C C . GLY B 1 81 ? 4 -26.781 -16.531 1 59.62 81 GLY B C 1
ATOM 3217 O O . GLY B 1 81 ? 4.953 -27.547 -16.391 1 59.62 81 GLY B O 1
ATOM 3218 N N . GLU B 1 82 ? 4.023 -25.609 -17.016 1 56.44 82 GLU B N 1
ATOM 3219 C CA . GLU B 1 82 ? 5.344 -25.125 -17.406 1 56.44 82 GLU B CA 1
ATOM 3220 C C . GLU B 1 82 ? 6.07 -24.469 -16.234 1 56.44 82 GLU B C 1
ATOM 3222 O O . GLU B 1 82 ? 7.266 -24.172 -16.328 1 56.44 82 GLU B O 1
ATOM 3227 N N . ILE B 1 83 ? 5.301 -24.328 -15.125 1 59.28 83 ILE B N 1
ATOM 3228 C CA . ILE B 1 83 ? 5.828 -23.531 -14.016 1 59.28 83 ILE B CA 1
ATOM 3229 C C . ILE B 1 83 ? 6.949 -24.297 -13.328 1 59.28 83 ILE B C 1
ATOM 3231 O O . ILE B 1 83 ? 7.457 -23.875 -12.289 1 59.28 83 ILE B O 1
ATOM 3235 N N . ILE B 1 84 ? 7.445 -25.266 -13.844 1 57.75 84 ILE B N 1
ATOM 3236 C CA . ILE B 1 84 ? 8.461 -26 -13.086 1 57.75 84 ILE B CA 1
ATOM 3237 C C . ILE B 1 84 ? 9.602 -25.047 -12.719 1 57.75 84 ILE B C 1
ATOM 3239 O O . ILE B 1 84 ? 10.133 -25.109 -11.609 1 57.75 84 ILE B O 1
ATOM 3243 N N . ASP B 1 85 ? 9.883 -24.141 -13.594 1 65.5 85 ASP B N 1
ATOM 3244 C CA . ASP B 1 85 ? 11.031 -23.281 -13.289 1 65.5 85 ASP B CA 1
ATOM 3245 C C . ASP B 1 85 ? 10.773 -21.844 -13.703 1 65.5 85 ASP B C 1
ATOM 3247 O O . ASP B 1 85 ? 10.594 -21.547 -14.891 1 65.5 85 ASP B O 1
ATOM 3251 N N . SER B 1 86 ? 10.562 -20.984 -12.727 1 72.06 86 SER B N 1
ATOM 3252 C CA . SER B 1 86 ? 10.289 -19.562 -12.977 1 72.06 86 SER B CA 1
ATOM 3253 C C . SER B 1 86 ? 11.359 -18.953 -13.883 1 72.06 86 SER B C 1
ATOM 3255 O O . SER B 1 86 ? 11.047 -18.156 -14.758 1 72.06 86 SER B O 1
ATOM 3257 N N . LYS B 1 87 ? 12.602 -19.391 -13.758 1 72.75 87 LYS B N 1
ATOM 3258 C CA . LYS B 1 87 ? 13.688 -18.844 -14.562 1 72.75 87 LYS B CA 1
ATOM 3259 C C . LYS B 1 87 ? 13.578 -19.281 -16.016 1 72.75 87 LYS B C 1
ATOM 3261 O O . LYS B 1 87 ? 13.844 -18.5 -16.938 1 72.75 87 LYS B O 1
ATOM 3266 N N . ALA B 1 88 ? 13.148 -20.469 -16.156 1 74.88 88 ALA B N 1
ATOM 3267 C CA . ALA B 1 88 ? 12.992 -21 -17.5 1 74.88 88 ALA B CA 1
ATOM 3268 C C . ALA B 1 88 ? 11.812 -20.344 -18.219 1 74.88 88 ALA B C 1
ATOM 3270 O O . ALA B 1 88 ? 11.883 -20.062 -19.422 1 74.88 88 ALA B O 1
ATOM 3271 N N . TYR B 1 89 ? 10.852 -20.062 -17.438 1 76.94 89 TYR B N 1
ATOM 3272 C CA . TYR B 1 89 ? 9.688 -19.406 -18.031 1 76.94 89 TYR B CA 1
ATOM 3273 C C . TYR B 1 89 ? 10.031 -17.984 -18.484 1 76.94 89 TYR B C 1
ATOM 3275 O O . TYR B 1 89 ? 9.617 -17.562 -19.562 1 76.94 89 TYR B O 1
ATOM 3283 N N . TYR B 1 90 ? 10.844 -17.297 -17.703 1 76.75 90 TYR B N 1
ATOM 3284 C CA . TYR B 1 90 ? 11.25 -15.938 -18.062 1 76.75 90 TYR B CA 1
ATOM 3285 C C . TYR B 1 90 ? 12.109 -15.945 -19.328 1 76.75 90 TYR B C 1
ATOM 3287 O O . TYR B 1 90 ? 12.016 -15.039 -20.156 1 76.75 90 TYR B O 1
ATOM 3295 N N . GLY B 1 91 ? 12.875 -16.969 -19.469 1 75.88 91 GLY B N 1
ATOM 3296 C CA . GLY B 1 91 ? 13.734 -17.062 -20.641 1 75.88 91 GLY B CA 1
ATOM 3297 C C . GLY B 1 91 ? 12.969 -17.297 -21.922 1 75.88 91 GLY B C 1
ATOM 3298 O O . GLY B 1 91 ? 13.305 -16.734 -22.969 1 75.88 91 GLY B O 1
ATOM 3299 N N . VAL B 1 92 ? 11.844 -17.984 -21.812 1 77.88 92 VAL B N 1
ATOM 3300 C CA . VAL B 1 92 ? 11.094 -18.359 -23.016 1 77.88 92 VAL B CA 1
ATOM 3301 C C . VAL B 1 92 ? 10.086 -17.25 -23.344 1 77.88 92 VAL B C 1
ATOM 3303 O O . VAL B 1 92 ? 9.836 -16.969 -24.516 1 77.88 92 VAL B O 1
ATOM 3306 N N . HIS B 1 93 ? 9.609 -16.531 -22.359 1 80.88 93 HIS B N 1
ATOM 3307 C CA . HIS B 1 93 ? 8.539 -15.562 -22.578 1 80.88 93 HIS B CA 1
ATOM 3308 C C . HIS B 1 93 ? 9.008 -14.141 -22.328 1 80.88 93 HIS B C 1
ATOM 3310 O O . HIS B 1 93 ? 8.203 -13.258 -22 1 80.88 93 HIS B O 1
ATOM 3316 N N . CYS B 1 94 ? 10.258 -13.922 -22.438 1 80 94 CYS B N 1
ATOM 3317 C CA . CYS B 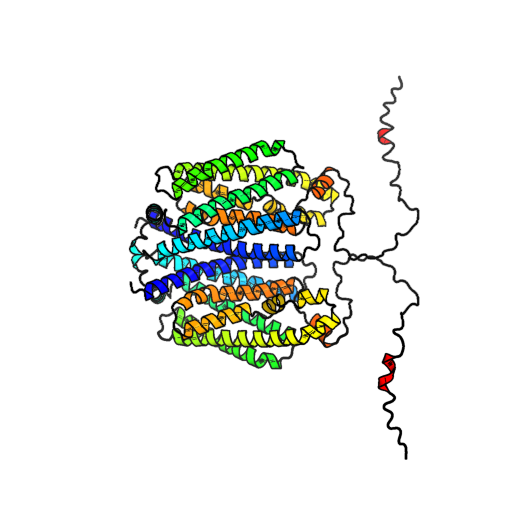1 94 ? 10.828 -12.609 -22.141 1 80 94 CYS B CA 1
ATOM 3318 C C . CYS B 1 94 ? 10.383 -11.57 -23.156 1 80 94 CYS B C 1
ATOM 3320 O O . CYS B 1 94 ? 10.328 -10.383 -22.859 1 80 94 CYS B O 1
ATOM 3322 N N . GLY B 1 95 ? 9.953 -12.008 -24.344 1 80.94 95 GLY B N 1
ATOM 3323 C CA . GLY B 1 95 ? 9.609 -11.078 -25.406 1 80.94 95 GLY B CA 1
ATOM 3324 C C . GLY B 1 95 ? 8.133 -10.734 -25.438 1 80.94 95 GLY B C 1
ATOM 3325 O O . GLY B 1 95 ? 7.676 -10.016 -26.328 1 80.94 95 GLY B O 1
ATOM 3326 N N . GLU B 1 96 ? 7.398 -11.125 -24.484 1 87 96 GLU B N 1
ATOM 3327 C CA . GLU B 1 96 ? 5.977 -10.797 -24.438 1 87 96 GLU B CA 1
ATOM 3328 C C . GLU B 1 96 ? 5.762 -9.32 -24.141 1 87 96 GLU B C 1
ATOM 3330 O O . GLU B 1 96 ? 6.559 -8.703 -23.438 1 87 96 GLU B O 1
ATOM 3335 N N . TRP B 1 97 ? 4.773 -8.711 -24.656 1 90 97 TRP B N 1
ATOM 3336 C CA . TRP B 1 97 ? 4.523 -7.281 -24.562 1 90 97 TRP B CA 1
ATOM 3337 C C . TRP B 1 97 ? 4.383 -6.855 -23.109 1 90 97 TRP B C 1
ATOM 3339 O O . TRP B 1 97 ? 4.848 -5.781 -22.719 1 90 97 TRP B O 1
ATOM 3349 N N . ALA B 1 98 ? 3.74 -7.691 -22.344 1 89.12 98 ALA B N 1
ATOM 3350 C CA . ALA B 1 98 ? 3.527 -7.332 -20.953 1 89.12 98 ALA B CA 1
ATOM 3351 C C . ALA B 1 98 ? 4.852 -7.246 -20.203 1 89.12 98 ALA B C 1
ATOM 3353 O O . ALA B 1 98 ? 5.051 -6.344 -19.375 1 89.12 98 ALA B O 1
ATOM 3354 N N . ASN B 1 99 ? 5.754 -8.102 -20.5 1 89.5 99 ASN B N 1
ATOM 3355 C CA . ASN B 1 99 ? 7.062 -8.094 -19.859 1 89.5 99 ASN B CA 1
ATOM 3356 C C . ASN B 1 99 ? 7.922 -6.938 -20.359 1 89.5 99 ASN B C 1
ATOM 3358 O O . ASN B 1 99 ? 8.648 -6.312 -19.594 1 89.5 99 ASN B O 1
ATOM 3362 N N . VAL B 1 100 ? 7.797 -6.629 -21.625 1 90.19 100 VAL B N 1
ATOM 3363 C CA . VAL B 1 100 ? 8.594 -5.562 -22.219 1 90.19 100 VAL B CA 1
ATOM 3364 C C . VAL B 1 100 ? 8.188 -4.219 -21.625 1 90.19 100 VAL B C 1
ATOM 3366 O O . VAL B 1 100 ? 9.047 -3.426 -21.219 1 90.19 100 VAL B O 1
ATOM 3369 N N . ILE B 1 101 ? 6.902 -4.004 -21.5 1 91.44 101 ILE B N 1
ATOM 3370 C CA . ILE B 1 101 ? 6.434 -2.738 -20.938 1 91.44 101 ILE B CA 1
ATOM 3371 C C . ILE B 1 101 ? 6.859 -2.625 -19.484 1 91.44 101 ILE B C 1
ATOM 3373 O O . ILE B 1 101 ? 7.277 -1.557 -19.031 1 91.44 101 ILE B O 1
ATOM 3377 N N . SER B 1 102 ? 6.73 -3.68 -18.828 1 92.56 102 SER B N 1
ATOM 3378 C CA . SER B 1 102 ? 7.094 -3.67 -17.422 1 92.56 102 SER B CA 1
ATOM 3379 C C . SER B 1 102 ? 8.586 -3.406 -17.234 1 92.56 102 SER B C 1
ATOM 3381 O O . SER B 1 102 ? 8.977 -2.588 -16.406 1 92.56 102 SER B O 1
ATOM 3383 N N . GLN B 1 103 ? 9.406 -4.004 -18.062 1 90.81 103 GLN B N 1
ATOM 3384 C CA . GLN B 1 103 ? 10.852 -3.854 -17.922 1 90.81 103 GLN B CA 1
ATOM 3385 C C . GLN B 1 103 ? 11.297 -2.447 -18.312 1 90.81 103 GLN B C 1
ATOM 3387 O O . GLN B 1 103 ? 12.188 -1.878 -17.688 1 90.81 103 GLN B O 1
ATOM 3392 N N . VAL B 1 104 ? 10.703 -1.927 -19.266 1 91.19 104 VAL B N 1
ATOM 3393 C CA . VAL B 1 104 ? 11.039 -0.572 -19.688 1 91.19 104 VAL B CA 1
ATOM 3394 C C . VAL B 1 104 ? 10.688 0.419 -18.578 1 91.19 104 VAL B C 1
ATOM 3396 O O . VAL B 1 104 ? 11.5 1.286 -18.234 1 91.19 104 VAL B O 1
ATOM 3399 N N . CYS B 1 105 ? 9.539 0.23 -18.016 1 92.62 105 CYS B N 1
ATOM 3400 C CA . CYS B 1 105 ? 9.102 1.143 -16.969 1 92.62 105 CYS B CA 1
ATOM 3401 C C . CYS B 1 105 ? 9.938 0.965 -15.711 1 92.62 105 CYS B C 1
ATOM 3403 O O . CYS B 1 105 ? 10.305 1.945 -15.062 1 92.62 105 CYS B O 1
ATOM 3405 N N . ILE B 1 106 ? 10.289 -0.228 -15.398 1 91.75 106 ILE B N 1
ATOM 3406 C CA . ILE B 1 106 ? 11.086 -0.522 -14.219 1 91.75 106 ILE B CA 1
ATOM 3407 C C . ILE B 1 106 ? 12.477 0.088 -14.367 1 91.75 106 ILE B C 1
ATOM 3409 O O . ILE B 1 106 ? 13.086 0.509 -13.375 1 91.75 106 ILE B O 1
ATOM 3413 N N . THR B 1 107 ? 12.891 0.186 -15.57 1 90.19 107 THR B N 1
ATOM 3414 C CA . THR B 1 107 ? 14.203 0.759 -15.828 1 90.19 107 THR B CA 1
ATOM 3415 C C . THR B 1 107 ? 14.141 2.283 -15.82 1 90.19 107 THR B C 1
ATOM 3417 O O . THR B 1 107 ? 15.109 2.947 -15.438 1 90.19 107 THR B O 1
ATOM 3420 N N . MET B 1 108 ? 13.016 2.828 -16.156 1 90.69 108 MET B N 1
ATOM 3421 C CA . MET B 1 108 ? 12.859 4.277 -16.234 1 90.69 108 MET B CA 1
ATOM 3422 C C . MET B 1 108 ? 12.664 4.875 -14.844 1 90.69 108 MET B C 1
ATOM 3424 O O . MET B 1 108 ? 13.047 6.023 -14.594 1 90.69 108 MET B O 1
ATOM 3428 N N . ILE B 1 109 ? 12.156 4.133 -13.93 1 91.88 109 ILE B N 1
ATOM 3429 C CA . ILE B 1 109 ? 11.844 4.629 -12.594 1 91.88 109 ILE B CA 1
ATOM 3430 C C . ILE B 1 109 ? 13.133 5.066 -11.898 1 91.88 109 ILE B C 1
ATOM 3432 O O . ILE B 1 109 ? 13.219 6.184 -11.391 1 91.88 109 ILE B O 1
ATOM 3436 N N . PRO B 1 110 ? 14.125 4.266 -11.906 1 89.88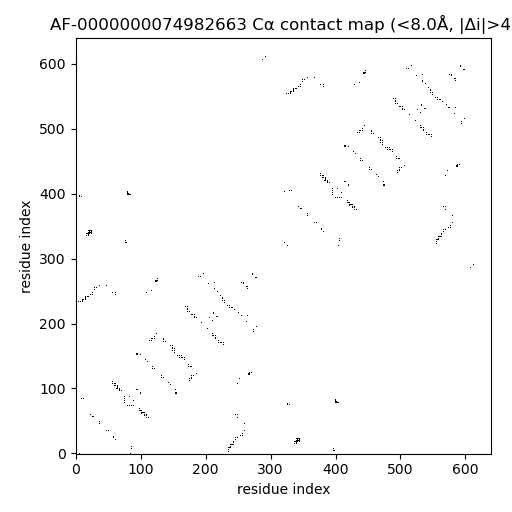 110 PRO B N 1
ATOM 3437 C CA . PRO B 1 110 ? 15.359 4.707 -11.258 1 89.88 110 PRO B CA 1
ATOM 3438 C C . PRO B 1 110 ? 16 5.906 -11.953 1 89.88 110 PRO B C 1
ATOM 3440 O O . PRO B 1 110 ? 16.656 6.719 -11.297 1 89.88 110 PRO B O 1
ATOM 3443 N N . TRP B 1 111 ? 15.773 6.051 -13.219 1 89.81 111 TRP B N 1
ATOM 3444 C CA . TRP B 1 111 ? 16.312 7.195 -13.938 1 89.81 111 TRP B CA 1
ATOM 3445 C C . TRP B 1 111 ? 15.719 8.5 -13.422 1 89.81 111 TRP B C 1
ATOM 3447 O O . TRP B 1 111 ? 16.438 9.461 -13.148 1 89.81 111 TRP B O 1
ATOM 3457 N N . ILE B 1 112 ? 14.516 8.414 -13.273 1 88.5 112 ILE B N 1
ATOM 3458 C CA . ILE B 1 112 ? 13.828 9.609 -12.789 1 88.5 112 ILE B CA 1
ATOM 3459 C C . ILE B 1 112 ? 14.094 9.781 -11.289 1 88.5 112 ILE B C 1
ATOM 3461 O O . ILE B 1 112 ? 14.305 10.898 -10.812 1 88.5 112 ILE B O 1
ATOM 3465 N N . GLY B 1 113 ? 14.102 8.688 -10.648 1 88.88 113 GLY B N 1
ATOM 3466 C CA . GLY B 1 113 ? 14.32 8.734 -9.211 1 88.88 113 GLY B CA 1
ATOM 3467 C C . GLY B 1 113 ? 15.688 9.281 -8.844 1 88.88 113 GLY B C 1
ATOM 3468 O O . GLY B 1 113 ? 15.82 10.039 -7.883 1 88.88 113 GLY B O 1
ATOM 3469 N N . ASP B 1 114 ? 16.672 8.938 -9.594 1 90.69 114 ASP B N 1
ATOM 3470 C CA . ASP B 1 114 ? 18.031 9.344 -9.281 1 90.69 114 ASP B CA 1
ATOM 3471 C C . ASP B 1 114 ? 18.234 10.836 -9.555 1 90.69 114 ASP B C 1
ATOM 3473 O O . ASP B 1 114 ? 19.094 11.469 -8.922 1 90.69 114 ASP B O 1
ATOM 3477 N N . LEU B 1 115 ? 17.453 11.375 -10.414 1 88.38 115 LEU B N 1
ATOM 3478 C CA . LEU B 1 115 ? 17.531 12.812 -10.672 1 88.38 115 LEU B CA 1
ATOM 3479 C C . LEU B 1 115 ? 17.141 13.609 -9.438 1 88.38 115 LEU B C 1
ATOM 3481 O O . LEU B 1 115 ? 17.734 14.656 -9.156 1 88.38 115 LEU B O 1
ATOM 3485 N N . LEU B 1 116 ? 16.203 13.109 -8.789 1 88.44 116 LEU B N 1
ATOM 3486 C CA . LEU B 1 116 ? 15.773 13.781 -7.566 1 88.44 116 LEU B CA 1
ATOM 3487 C C . LEU B 1 116 ? 16.875 13.734 -6.512 1 88.44 116 LEU B C 1
ATOM 3489 O O . LEU B 1 116 ? 17.078 14.703 -5.773 1 88.44 116 LEU B O 1
ATOM 3493 N N . MET B 1 117 ? 17.531 12.672 -6.484 1 89.69 117 MET B N 1
ATOM 3494 C CA . MET B 1 117 ? 18.594 12.531 -5.488 1 89.69 117 MET B CA 1
ATOM 3495 C C . MET B 1 117 ? 19.75 13.469 -5.797 1 89.69 117 MET B C 1
ATOM 3497 O O . MET B 1 117 ? 20.359 14.047 -4.887 1 89.69 117 MET B O 1
ATOM 3501 N N . LEU B 1 118 ? 20.031 13.602 -7.031 1 89.75 118 LEU B N 1
ATOM 3502 C CA . LEU B 1 118 ? 21.078 14.523 -7.43 1 89.75 118 LEU B CA 1
ATOM 3503 C C . LEU B 1 118 ? 20.688 15.961 -7.133 1 89.75 118 LEU B C 1
ATOM 3505 O O . LEU B 1 118 ? 21.516 16.766 -6.707 1 89.75 118 LEU B O 1
ATOM 3509 N N . TYR B 1 119 ? 19.453 16.25 -7.312 1 86.25 119 TYR B N 1
ATOM 3510 C CA . TYR B 1 119 ? 18.953 17.578 -6.996 1 86.25 119 TYR B CA 1
ATOM 3511 C C . TYR B 1 119 ? 19.031 17.844 -5.496 1 86.25 119 TYR B C 1
ATOM 3513 O O . TYR B 1 119 ? 19.438 18.938 -5.074 1 86.25 119 TYR B O 1
ATOM 3521 N N . ARG B 1 120 ? 18.641 16.891 -4.773 1 85.88 120 ARG B N 1
ATOM 3522 C CA . ARG B 1 120 ? 18.688 17.047 -3.324 1 85.88 120 ARG B CA 1
ATOM 3523 C C . ARG B 1 120 ? 20.109 17.234 -2.836 1 85.88 120 ARG B C 1
ATOM 3525 O O . ARG B 1 120 ? 20.359 18 -1.896 1 85.88 120 ARG B O 1
ATOM 3532 N N . LEU B 1 121 ? 20.984 16.547 -3.455 1 87.44 121 LEU B N 1
ATOM 3533 C CA . LEU B 1 121 ? 22.391 16.688 -3.105 1 87.44 121 LEU B CA 1
ATOM 3534 C C . LEU B 1 121 ? 22.875 18.109 -3.373 1 87.44 121 LEU B C 1
ATOM 3536 O O . LEU B 1 121 ? 23.609 18.688 -2.566 1 87.44 121 LEU B O 1
ATOM 3540 N N . MET B 1 122 ? 22.422 18.688 -4.426 1 86.25 122 MET B N 1
ATOM 3541 C CA . MET B 1 122 ? 22.812 20.047 -4.773 1 86.25 122 MET B CA 1
ATOM 3542 C C . MET B 1 122 ? 22.219 21.047 -3.787 1 86.25 122 MET B C 1
ATOM 3544 O O . MET B 1 122 ? 22.875 22.016 -3.398 1 86.25 122 MET B O 1
ATOM 3548 N N . VAL B 1 123 ? 21.047 20.734 -3.35 1 82 123 VAL B N 1
ATOM 3549 C CA . VAL B 1 123 ? 20.359 21.656 -2.443 1 82 123 VAL B CA 1
ATOM 3550 C C . VAL B 1 123 ? 20.984 21.562 -1.054 1 82 123 VAL B C 1
ATOM 3552 O O . VAL B 1 123 ? 21.188 22.594 -0.394 1 82 123 VAL B O 1
ATOM 3555 N N . VAL B 1 124 ? 21.281 20.406 -0.625 1 81.81 124 VAL B N 1
ATOM 3556 C CA . VAL B 1 124 ? 21.781 20.203 0.729 1 81.81 124 VAL B CA 1
ATOM 3557 C C . VAL B 1 124 ? 23.203 20.75 0.84 1 81.81 124 VAL B C 1
ATOM 3559 O O . VAL B 1 124 ? 23.594 21.281 1.887 1 81.81 124 VAL B O 1
ATOM 3562 N N . TRP B 1 125 ? 24 20.625 -0.251 1 83.12 125 TRP B N 1
ATOM 3563 C CA . TRP B 1 125 ? 25.375 21.109 -0.214 1 83.12 125 TRP B CA 1
ATOM 3564 C C . TRP B 1 125 ? 25.469 22.5 -0.844 1 83.12 125 TRP B C 1
ATOM 3566 O O . TRP B 1 125 ? 26.531 22.859 -1.381 1 83.12 125 TRP B O 1
ATOM 3576 N N . ASN B 1 126 ? 24.516 23.219 -0.729 1 79.44 126 ASN B N 1
ATOM 3577 C CA . ASN B 1 126 ? 24.5 24.625 -1.121 1 79.44 126 ASN B CA 1
ATOM 3578 C C . ASN B 1 126 ? 25.016 24.828 -2.539 1 79.44 126 ASN B C 1
ATOM 3580 O O . ASN B 1 126 ? 25.844 25.703 -2.783 1 79.44 126 ASN B O 1
ATOM 3584 N N . TYR B 1 127 ? 24.719 23.938 -3.51 1 79.69 127 TYR B N 1
ATOM 3585 C CA . TYR B 1 127 ? 24.953 24.047 -4.945 1 79.69 127 TYR B CA 1
ATOM 3586 C C . TYR B 1 127 ? 26.453 24.031 -5.258 1 79.69 127 TYR B C 1
ATOM 3588 O O . TYR B 1 127 ? 26.922 24.797 -6.098 1 79.69 127 TYR B O 1
ATOM 3596 N N . LYS B 1 128 ? 27.156 23.281 -4.445 1 80.5 128 LYS B N 1
ATOM 3597 C CA . LYS B 1 128 ? 28.531 23.016 -4.824 1 80.5 128 LYS B CA 1
ATOM 3598 C C . LYS B 1 128 ? 28.609 22.016 -5.969 1 80.5 128 LYS B C 1
ATOM 3600 O O . LYS B 1 128 ? 28.484 20.812 -5.75 1 80.5 128 LYS B O 1
ATOM 3605 N N . TRP B 1 129 ? 28.859 22.406 -7.156 1 83.94 129 TRP B N 1
ATOM 3606 C CA . TRP B 1 129 ? 28.781 21.625 -8.391 1 83.94 129 TRP B CA 1
ATOM 3607 C C . TRP B 1 129 ? 29.875 20.578 -8.438 1 83.94 129 TRP B C 1
ATOM 3609 O O . TRP B 1 129 ? 29.75 19.562 -9.125 1 83.94 129 TRP B O 1
ATOM 3619 N N . VAL B 1 130 ? 30.906 20.828 -7.656 1 85 130 VAL B N 1
ATOM 3620 C CA . VAL B 1 130 ? 32.031 19.922 -7.711 1 85 130 VAL B CA 1
ATOM 3621 C C . VAL B 1 130 ? 31.641 18.562 -7.117 1 85 130 VAL B C 1
ATOM 3623 O O . VAL B 1 130 ? 32.094 17.516 -7.578 1 85 130 VAL B O 1
ATOM 3626 N N . LEU B 1 131 ? 30.797 18.594 -6.203 1 86.62 131 LEU B N 1
ATOM 3627 C CA . LEU B 1 131 ? 30.391 17.359 -5.555 1 86.62 131 LEU B CA 1
ATOM 3628 C C . LEU B 1 131 ? 29.453 16.547 -6.449 1 86.62 131 LEU B C 1
ATOM 3630 O O . LEU B 1 131 ? 29.266 15.352 -6.242 1 86.62 131 LEU B O 1
ATOM 3634 N N . LEU B 1 132 ? 28.938 17.125 -7.508 1 88.44 132 LEU B N 1
ATOM 3635 C CA . LEU B 1 132 ? 28 16.484 -8.414 1 88.44 132 LEU B CA 1
ATOM 3636 C C . LEU B 1 132 ? 28.719 15.773 -9.555 1 88.44 132 LEU B C 1
ATOM 3638 O O . LEU B 1 132 ? 28.141 14.922 -10.234 1 88.44 132 LEU B O 1
ATOM 3642 N N . ILE B 1 133 ? 29.984 15.969 -9.656 1 88.56 133 ILE B N 1
ATOM 3643 C CA . ILE B 1 133 ? 30.734 15.453 -10.805 1 88.56 133 ILE B CA 1
ATOM 3644 C C . ILE B 1 133 ? 30.797 13.93 -10.742 1 88.56 133 ILE B C 1
ATOM 3646 O O . ILE B 1 133 ? 30.5 13.25 -11.727 1 88.56 133 ILE B O 1
ATOM 3650 N N . VAL B 1 134 ? 31.078 13.383 -9.617 1 89.94 134 VAL B N 1
ATOM 3651 C CA . VAL B 1 134 ? 31.234 11.938 -9.5 1 89.94 134 VAL B CA 1
ATOM 3652 C C . VAL B 1 134 ? 29.875 11.258 -9.57 1 89.94 134 VAL B C 1
ATOM 3654 O O . VAL B 1 134 ? 29.656 10.391 -10.422 1 89.94 134 VAL B O 1
ATOM 3657 N N . PRO B 1 135 ? 28.953 11.695 -8.734 1 90.88 135 PRO B N 1
ATOM 3658 C CA . PRO B 1 135 ? 27.625 11.07 -8.844 1 90.88 135 PRO B CA 1
ATOM 3659 C C . PRO B 1 135 ? 26.953 11.359 -10.188 1 90.88 135 PRO B C 1
ATOM 3661 O O . PRO B 1 135 ? 26.219 10.508 -10.703 1 90.88 135 PRO B O 1
ATOM 3664 N N . GLY B 1 136 ? 27.172 12.445 -10.742 1 91.25 136 GLY B N 1
ATOM 3665 C CA . GLY B 1 136 ? 26.641 12.758 -12.062 1 91.25 136 GLY B CA 1
ATOM 3666 C C . GLY B 1 136 ? 27.219 11.883 -13.156 1 91.25 136 GLY B C 1
ATOM 3667 O O . GLY B 1 136 ? 26.5 11.461 -14.062 1 91.25 136 GLY B O 1
ATOM 3668 N N . GLY B 1 137 ? 28.516 11.664 -13.055 1 92.44 137 GLY B N 1
ATOM 3669 C CA . GLY B 1 137 ? 29.141 10.758 -13.992 1 92.44 137 GLY B CA 1
ATOM 3670 C C . GLY B 1 137 ? 28.609 9.336 -13.906 1 92.44 137 GLY B C 1
ATOM 3671 O O . GLY B 1 137 ? 28.391 8.688 -14.93 1 92.44 137 GLY B O 1
ATOM 3672 N N . LEU B 1 138 ? 28.422 8.898 -12.695 1 93.62 138 LEU B N 1
ATOM 3673 C CA . LEU B 1 138 ? 27.859 7.566 -12.484 1 93.62 138 LEU B CA 1
ATOM 3674 C C . LEU B 1 138 ? 26.438 7.477 -13.047 1 93.62 138 LEU B C 1
ATOM 3676 O O . LEU B 1 138 ? 26.062 6.449 -13.609 1 93.62 138 LEU B O 1
ATOM 3680 N N . TYR B 1 139 ? 25.734 8.539 -12.906 1 93.31 139 TYR B N 1
ATOM 3681 C CA . TYR B 1 139 ? 24.375 8.594 -13.422 1 93.31 139 TYR B CA 1
ATOM 3682 C C . TYR B 1 139 ? 24.359 8.492 -14.945 1 93.31 139 TYR B C 1
ATOM 3684 O O . TYR B 1 139 ? 23.578 7.73 -15.516 1 93.31 139 TYR B O 1
ATOM 3692 N N . ILE B 1 140 ? 25.234 9.172 -15.617 1 93.06 140 ILE B N 1
ATOM 3693 C CA . ILE B 1 140 ? 25.297 9.164 -17.078 1 93.06 140 ILE B CA 1
ATOM 3694 C C . ILE B 1 140 ? 25.734 7.789 -17.562 1 93.06 140 ILE B C 1
ATOM 3696 O O . ILE B 1 140 ? 25.219 7.281 -18.562 1 93.06 140 ILE B O 1
ATOM 3700 N N . THR B 1 141 ? 26.672 7.223 -16.891 1 92.56 141 THR B N 1
ATOM 3701 C CA . THR B 1 141 ? 27.125 5.883 -17.25 1 92.56 141 THR B CA 1
ATOM 3702 C C . THR B 1 141 ? 26 4.867 -17.078 1 92.56 141 THR B C 1
ATOM 3704 O O . THR B 1 141 ? 25.828 3.979 -17.922 1 92.56 141 THR B O 1
ATOM 3707 N N . ARG B 1 142 ? 25.25 5.012 -16.062 1 91.88 142 ARG B N 1
ATOM 3708 C CA . ARG B 1 142 ? 24.125 4.109 -15.82 1 91.88 142 ARG B CA 1
ATOM 3709 C C . ARG B 1 142 ? 23.047 4.281 -16.891 1 91.88 142 ARG B C 1
ATOM 3711 O O . ARG B 1 142 ? 22.438 3.303 -17.312 1 91.88 142 ARG B O 1
ATOM 3718 N N . PHE B 1 143 ? 22.859 5.48 -17.281 1 90.25 143 PHE B N 1
ATOM 3719 C CA . PHE B 1 143 ? 21.891 5.758 -18.344 1 90.25 143 PHE B CA 1
ATOM 3720 C C . PHE B 1 143 ? 22.312 5.082 -19.641 1 90.25 143 PHE B C 1
ATOM 3722 O O . PHE B 1 143 ? 21.469 4.5 -20.344 1 90.25 143 PHE B O 1
ATOM 3729 N N . GLY B 1 144 ? 23.531 5.105 -19.906 1 88.88 144 GLY B N 1
ATOM 3730 C CA . GLY B 1 144 ? 24.047 4.449 -21.094 1 88.88 144 GLY B CA 1
ATOM 3731 C C . GLY B 1 144 ? 23.953 2.936 -21.031 1 88.88 144 GLY B C 1
ATOM 3732 O O . GLY B 1 144 ? 23.641 2.279 -22.016 1 88.88 144 GLY B O 1
ATOM 3733 N N . MET B 1 145 ? 24.125 2.406 -19.844 1 90.62 145 MET B N 1
ATOM 3734 C CA . MET B 1 145 ? 24.125 0.958 -19.656 1 90.62 145 MET B CA 1
ATOM 3735 C C . MET B 1 145 ? 22.703 0.425 -19.547 1 90.62 145 MET B C 1
ATOM 3737 O O . MET B 1 145 ? 22.484 -0.787 -19.594 1 90.62 145 MET B O 1
ATOM 3741 N N . ALA B 1 146 ? 21.734 1.277 -19.406 1 88.88 146 ALA B N 1
ATOM 3742 C CA . ALA B 1 146 ? 20.344 0.866 -19.281 1 88.88 146 ALA B CA 1
ATOM 3743 C C . ALA B 1 146 ? 19.828 0.275 -20.594 1 88.88 146 ALA B C 1
ATOM 3745 O O . ALA B 1 146 ? 19.016 -0.65 -20.594 1 88.88 146 ALA B O 1
ATOM 3746 N N . PHE B 1 147 ? 20.375 0.671 -21.688 1 87.62 147 PHE B N 1
ATOM 3747 C CA . PHE B 1 147 ? 19.906 0.217 -23 1 87.62 147 PHE B CA 1
ATOM 3748 C C . PHE B 1 147 ? 20.344 -1.221 -23.266 1 87.62 147 PHE B C 1
ATOM 3750 O O . PHE B 1 147 ? 19.5 -2.086 -23.531 1 87.62 147 PHE B O 1
ATOM 3757 N N . PRO B 1 148 ? 21.625 -1.495 -23.125 1 88.12 148 PRO B N 1
ATOM 3758 C CA . PRO B 1 148 ? 22.016 -2.898 -23.297 1 88.12 148 PRO B CA 1
ATOM 3759 C C . PRO B 1 148 ? 21.359 -3.82 -22.266 1 88.12 148 PRO B C 1
ATOM 3761 O O . PRO B 1 148 ? 21.047 -4.973 -22.578 1 88.12 148 PRO B O 1
ATOM 3764 N N . HIS B 1 149 ? 21.156 -3.334 -21.094 1 87.88 149 HIS B N 1
ATOM 3765 C CA . HIS B 1 149 ? 20.5 -4.125 -20.062 1 87.88 149 HIS B CA 1
ATOM 3766 C C . HIS B 1 149 ? 19.062 -4.457 -20.453 1 87.88 149 HIS B C 1
ATOM 3768 O O . HIS B 1 149 ? 18.625 -5.598 -20.312 1 87.88 149 HIS B O 1
ATOM 3774 N N . LEU B 1 150 ? 18.375 -3.496 -20.969 1 87.81 150 LEU B N 1
ATOM 3775 C CA . LEU B 1 150 ? 16.984 -3.701 -21.391 1 87.81 150 LEU B CA 1
ATOM 3776 C C . LEU B 1 150 ? 16.922 -4.668 -22.578 1 87.81 150 LEU B C 1
ATOM 3778 O O . LEU B 1 150 ? 16.031 -5.52 -22.625 1 87.81 150 LEU B O 1
ATOM 3782 N N . LEU B 1 151 ? 17.906 -4.551 -23.469 1 86.31 151 LEU B N 1
ATOM 3783 C CA . LEU B 1 151 ? 17.906 -5.41 -24.641 1 86.31 151 LEU B CA 1
ATOM 3784 C C . LEU B 1 151 ? 18.172 -6.863 -24.266 1 86.31 151 LEU B C 1
ATOM 3786 O O . LEU B 1 151 ? 17.594 -7.781 -24.844 1 86.31 151 LEU B O 1
ATOM 3790 N N . THR B 1 152 ? 18.922 -7.047 -23.25 1 84.94 152 THR B N 1
ATOM 3791 C CA . THR B 1 152 ? 19.219 -8.414 -22.828 1 84.94 152 THR B CA 1
ATOM 3792 C C . THR B 1 152 ? 18.047 -9.016 -22.062 1 84.94 152 THR B C 1
ATOM 3794 O O . THR B 1 152 ? 17.875 -10.234 -22.031 1 84.94 152 THR B O 1
ATOM 3797 N N . MET B 1 153 ? 17.266 -8.234 -21.469 1 82.38 153 MET B N 1
ATOM 3798 C CA . MET B 1 153 ? 16.109 -8.711 -20.703 1 82.38 153 MET B CA 1
ATOM 3799 C C . MET B 1 153 ? 14.961 -9.078 -21.641 1 82.38 153 MET B C 1
ATOM 3801 O O . MET B 1 153 ? 14.141 -9.945 -21.312 1 82.38 153 MET B O 1
ATOM 3805 N N . ILE B 1 154 ? 14.953 -8.414 -22.766 1 81.62 154 ILE B N 1
ATOM 3806 C CA . ILE B 1 154 ? 13.852 -8.641 -23.703 1 81.62 154 ILE B CA 1
ATOM 3807 C C . ILE B 1 154 ? 14.25 -9.711 -24.719 1 81.62 154 ILE B C 1
ATOM 3809 O O . ILE B 1 154 ? 13.391 -10.422 -25.234 1 81.62 154 ILE B O 1
ATOM 3813 N N . ARG B 1 155 ? 15.633 -9.758 -24.828 1 80.25 155 ARG B N 1
ATOM 3814 C CA . ARG B 1 155 ? 16.109 -10.773 -25.766 1 80.25 155 ARG B CA 1
ATOM 3815 C C . ARG B 1 155 ? 16.953 -11.828 -25.062 1 80.25 155 ARG B C 1
ATOM 3817 O O . ARG B 1 155 ? 17.656 -11.516 -24.109 1 80.25 155 ARG B O 1
ATOM 3824 N N . THR B 1 156 ? 16.578 -13.055 -25.125 1 71.56 156 THR B N 1
ATOM 3825 C CA . THR B 1 156 ? 17.297 -14.141 -24.469 1 71.56 156 THR B CA 1
ATOM 3826 C C . THR B 1 156 ? 18.781 -14.133 -24.859 1 71.56 156 THR B C 1
ATOM 3828 O O . THR B 1 156 ? 19.125 -14.531 -25.969 1 71.56 156 THR B O 1
ATOM 3831 N N . ASN B 1 157 ? 19.547 -13.211 -24.125 1 72.75 157 ASN B N 1
ATOM 3832 C CA . ASN B 1 157 ? 20.984 -13.172 -24.375 1 72.75 157 ASN B CA 1
ATOM 3833 C C . ASN B 1 157 ? 21.766 -13.75 -23.188 1 72.75 157 ASN B C 1
ATOM 3835 O O . ASN B 1 157 ? 21.328 -13.641 -22.047 1 72.75 157 ASN B O 1
ATOM 3839 N N . PRO B 1 158 ? 22.812 -14.492 -23.516 1 75.75 158 PRO B N 1
ATOM 3840 C CA . PRO B 1 158 ? 23.625 -15.109 -22.469 1 75.75 158 PRO B CA 1
ATOM 3841 C C . PRO B 1 158 ? 24.297 -14.086 -21.547 1 75.75 158 PRO B C 1
ATOM 3843 O O . PRO B 1 158 ? 24.641 -14.398 -20.406 1 75.75 158 PRO B O 1
ATOM 3846 N N . ASP B 1 159 ? 24.438 -12.859 -22 1 78.88 159 ASP B N 1
ATOM 3847 C CA . ASP B 1 159 ? 25.141 -11.875 -21.188 1 78.88 159 ASP B CA 1
ATOM 3848 C C . ASP B 1 159 ? 24.188 -11.117 -20.281 1 78.88 159 ASP B C 1
ATOM 3850 O O . ASP B 1 159 ? 24.5 -10.016 -19.828 1 78.88 159 ASP B O 1
ATOM 3854 N N . LYS B 1 160 ? 23.125 -11.656 -19.984 1 79.75 160 LYS B N 1
ATOM 3855 C CA . LYS B 1 160 ? 22.094 -11 -19.172 1 79.75 160 LYS B CA 1
ATOM 3856 C C . LYS B 1 160 ? 22.594 -10.773 -17.75 1 79.75 160 LYS B C 1
ATOM 3858 O O . LYS B 1 160 ? 22.359 -9.703 -17.172 1 79.75 160 LYS B O 1
ATOM 3863 N N . ASP B 1 161 ? 23.344 -11.664 -17.281 1 80.06 161 ASP B N 1
ATOM 3864 C CA . ASP B 1 161 ? 23.797 -11.57 -15.883 1 80.06 161 ASP B CA 1
ATOM 3865 C C . ASP B 1 161 ? 24.875 -10.516 -15.727 1 80.06 161 ASP B C 1
ATOM 3867 O O . ASP B 1 161 ? 24.891 -9.781 -14.734 1 80.06 161 ASP B O 1
ATOM 3871 N N . LEU B 1 162 ? 25.719 -10.414 -16.719 1 85.44 162 LEU B N 1
ATOM 3872 C CA . LEU B 1 162 ? 26.797 -9.438 -16.656 1 85.44 162 LEU B CA 1
ATOM 3873 C C . LEU B 1 162 ? 26.266 -8.016 -16.719 1 85.44 162 LEU B C 1
ATOM 3875 O O . LEU B 1 162 ? 26.609 -7.172 -15.898 1 85.44 162 LEU B O 1
ATOM 3879 N N . TYR B 1 163 ? 25.469 -7.742 -17.672 1 85.88 163 TYR B N 1
ATOM 3880 C CA . TYR B 1 163 ? 24.891 -6.41 -17.828 1 85.88 163 TYR B CA 1
ATOM 3881 C C . TYR B 1 163 ? 24 -6.051 -16.656 1 85.88 163 TYR B C 1
ATOM 3883 O O . TYR B 1 163 ? 23.953 -4.895 -16.234 1 85.88 163 TYR B O 1
ATOM 3891 N N . GLY B 1 164 ? 23.375 -7.078 -16.094 1 84.75 164 GLY B N 1
ATOM 3892 C CA . GLY B 1 164 ? 22.562 -6.836 -14.914 1 84.75 164 GLY B CA 1
ATOM 3893 C C . GLY B 1 164 ? 23.391 -6.469 -13.695 1 84.75 164 GLY B C 1
ATOM 3894 O O . GLY B 1 164 ? 23.031 -5.547 -12.953 1 84.75 164 GLY B O 1
ATOM 3895 N N . PHE B 1 165 ? 24.453 -7.078 -13.617 1 88.38 165 PHE B N 1
ATOM 3896 C CA . PHE B 1 165 ? 25.344 -6.82 -12.484 1 88.38 165 PHE B CA 1
ATOM 3897 C C . PHE B 1 165 ? 25.938 -5.426 -12.57 1 88.38 165 PHE B C 1
ATOM 3899 O O . PHE B 1 165 ? 26.047 -4.723 -11.562 1 88.38 165 PHE B O 1
ATOM 3906 N N . ILE B 1 166 ? 26.25 -5.031 -13.742 1 89.12 166 ILE B N 1
ATOM 3907 C CA . ILE B 1 166 ? 26.844 -3.717 -13.938 1 89.12 166 ILE B CA 1
ATOM 3908 C C . ILE B 1 166 ? 25.797 -2.633 -13.703 1 89.12 166 ILE B C 1
ATOM 3910 O O . ILE B 1 166 ? 26.062 -1.646 -13.008 1 89.12 166 ILE B O 1
ATOM 3914 N N . PHE B 1 167 ? 24.656 -2.84 -14.219 1 89.38 167 PHE B N 1
ATOM 3915 C CA . PHE B 1 167 ? 23.578 -1.855 -14.102 1 89.38 167 PHE B CA 1
ATOM 3916 C C . PHE B 1 167 ? 23.188 -1.659 -12.641 1 89.38 167 PHE B C 1
ATOM 3918 O O . PHE B 1 167 ? 23.094 -0.526 -12.172 1 89.38 167 PHE B O 1
ATOM 3925 N N . TYR B 1 168 ? 23.016 -2.709 -11.938 1 90.75 168 TYR B N 1
ATOM 3926 C CA . TYR B 1 168 ? 22.594 -2.611 -10.539 1 90.75 168 TYR B CA 1
ATOM 3927 C C . TYR B 1 168 ? 23.75 -2.207 -9.641 1 90.75 168 TYR B C 1
ATOM 3929 O O . TYR B 1 168 ? 23.562 -1.537 -8.625 1 90.75 168 TYR B O 1
ATOM 3937 N N . GLY B 1 169 ? 24.938 -2.6 -10.07 1 91.94 169 GLY B N 1
ATOM 3938 C CA . GLY B 1 169 ? 26.109 -2.156 -9.328 1 91.94 169 GLY B CA 1
ATOM 3939 C C . GLY B 1 169 ? 26.312 -0.654 -9.375 1 91.94 169 GLY B C 1
ATOM 3940 O O . GLY B 1 169 ? 26.625 -0.031 -8.359 1 91.94 169 GLY B O 1
ATOM 3941 N N . LEU B 1 170 ? 26.094 -0.095 -10.508 1 92.81 170 LEU B N 1
ATOM 3942 C CA . LEU B 1 170 ? 26.203 1.351 -10.664 1 92.81 170 LEU B CA 1
ATOM 3943 C C . LEU B 1 170 ? 25.109 2.07 -9.883 1 92.81 170 LEU B C 1
ATOM 3945 O O . LEU B 1 170 ? 25.359 3.137 -9.312 1 92.81 170 LEU B O 1
ATOM 3949 N N . CYS B 1 171 ? 23.969 1.497 -9.844 1 92.38 171 CYS B N 1
ATOM 3950 C CA . CYS B 1 171 ? 22.859 2.088 -9.102 1 92.38 171 CYS B CA 1
ATOM 3951 C C . CYS B 1 171 ? 23.141 2.105 -7.605 1 92.38 171 CYS B C 1
ATOM 3953 O O . CYS B 1 171 ? 22.938 3.121 -6.941 1 92.38 171 CYS B O 1
ATOM 3955 N N . VAL B 1 172 ? 23.641 1.015 -7.156 1 93.06 172 VAL B N 1
ATOM 3956 C CA . VAL B 1 172 ? 23.953 0.91 -5.734 1 93.06 172 VAL B CA 1
ATOM 3957 C C . VAL B 1 172 ? 25.094 1.866 -5.387 1 93.06 172 VAL B C 1
ATOM 3959 O O . VAL B 1 172 ? 25.062 2.541 -4.355 1 93.06 172 VAL B O 1
ATOM 3962 N N . GLY B 1 173 ? 26.047 1.893 -6.246 1 93.19 173 GLY B N 1
ATOM 3963 C CA . GLY B 1 173 ? 27.156 2.809 -6.02 1 93.19 173 GLY B CA 1
ATOM 3964 C C . GLY B 1 173 ? 26.734 4.262 -5.977 1 93.19 173 GLY B C 1
ATOM 3965 O O . GLY B 1 173 ? 27.141 5.016 -5.098 1 93.19 173 GLY B O 1
ATOM 3966 N N . LEU B 1 174 ? 25.906 4.664 -6.871 1 93.56 174 LEU B N 1
ATOM 3967 C CA . LEU B 1 174 ? 25.422 6.039 -6.941 1 93.56 174 LEU B CA 1
ATOM 3968 C C . LEU B 1 174 ? 24.578 6.379 -5.711 1 93.56 174 LEU B C 1
ATOM 3970 O O . LEU B 1 174 ? 24.812 7.395 -5.059 1 93.56 174 LEU B O 1
ATOM 3974 N N . ASN B 1 175 ? 23.688 5.562 -5.363 1 94 175 ASN B N 1
ATOM 3975 C CA . ASN B 1 175 ? 22.766 5.84 -4.262 1 94 175 ASN B CA 1
ATOM 3976 C C . ASN B 1 175 ? 23.469 5.773 -2.912 1 94 175 ASN B C 1
ATOM 3978 O O . ASN B 1 175 ? 23.188 6.57 -2.016 1 94 175 ASN B O 1
ATOM 3982 N N . THR B 1 176 ? 24.328 4.84 -2.828 1 93.38 176 THR B N 1
ATOM 3983 C CA . THR B 1 176 ? 25.078 4.746 -1.58 1 93.38 176 THR B CA 1
ATOM 3984 C C . THR B 1 176 ? 25.969 5.969 -1.388 1 93.38 176 THR B C 1
ATOM 3986 O O . THR B 1 176 ? 26.031 6.535 -0.293 1 93.38 176 THR B O 1
ATOM 3989 N N . MET B 1 177 ? 26.578 6.395 -2.41 1 93.5 177 MET B N 1
ATOM 3990 C CA . MET B 1 177 ? 27.438 7.566 -2.348 1 93.5 177 MET B CA 1
ATOM 3991 C C . MET B 1 177 ? 26.641 8.82 -2.012 1 93.5 177 MET B C 1
ATOM 3993 O O . MET B 1 177 ? 27.016 9.586 -1.121 1 93.5 177 MET B O 1
ATOM 3997 N N . VAL B 1 178 ? 25.562 8.969 -2.689 1 92.56 178 VAL B N 1
ATOM 3998 C CA . VAL B 1 178 ? 24.734 10.148 -2.479 1 92.56 178 VAL B CA 1
ATOM 3999 C C . VAL B 1 178 ? 24.141 10.117 -1.073 1 92.56 178 VAL B C 1
ATOM 4001 O O . VAL B 1 178 ? 24.094 11.141 -0.391 1 92.56 178 VAL B O 1
ATOM 4004 N N . THR B 1 179 ? 23.719 8.953 -0.681 1 92.31 179 THR B N 1
ATOM 4005 C CA . THR B 1 179 ? 23.141 8.805 0.651 1 92.31 179 THR B CA 1
ATOM 4006 C C . THR B 1 179 ? 24.172 9.172 1.725 1 92.31 179 THR B C 1
ATOM 4008 O O . THR B 1 179 ? 23.844 9.898 2.668 1 92.31 179 THR B O 1
ATOM 4011 N N . ILE B 1 180 ? 25.328 8.703 1.558 1 90.56 180 ILE B N 1
ATOM 4012 C CA . ILE B 1 180 ? 26.391 8.977 2.533 1 90.56 180 ILE B CA 1
ATOM 4013 C C . ILE B 1 180 ? 26.703 10.469 2.543 1 90.56 180 ILE B C 1
ATOM 4015 O O . ILE B 1 180 ? 26.828 11.078 3.609 1 90.56 180 ILE B O 1
ATOM 4019 N N . MET B 1 181 ? 26.797 11.117 1.442 1 91.06 181 MET B N 1
ATOM 4020 C CA . MET B 1 181 ? 27.125 12.539 1.34 1 91.06 181 MET B CA 1
ATOM 4021 C C . MET B 1 181 ? 26.016 13.391 1.969 1 91.06 181 MET B C 1
ATOM 4023 O O . MET B 1 181 ? 26.312 14.375 2.656 1 91.06 181 MET B O 1
ATOM 4027 N N . ILE B 1 182 ? 24.797 12.992 1.757 1 88.5 182 ILE B N 1
ATOM 4028 C CA . ILE B 1 182 ? 23.688 13.742 2.324 1 88.5 182 ILE B CA 1
ATOM 4029 C C . ILE B 1 182 ? 23.641 13.547 3.836 1 88.5 182 ILE B C 1
ATOM 4031 O O . ILE B 1 182 ? 23.453 14.5 4.59 1 88.5 182 ILE B O 1
ATOM 4035 N N . CYS B 1 183 ? 23.906 12.352 4.25 1 86.19 183 CYS B N 1
ATOM 4036 C CA . CYS B 1 183 ? 23.859 12.047 5.676 1 86.19 183 CYS B CA 1
ATOM 4037 C C . CYS B 1 183 ? 24.969 12.797 6.422 1 86.19 183 CYS B C 1
ATOM 4039 O O . CYS B 1 183 ? 24.734 13.32 7.508 1 86.19 183 CYS B O 1
ATOM 4041 N N . VAL B 1 184 ? 26.094 12.789 5.898 1 84.38 184 VAL B N 1
ATOM 4042 C CA . VAL B 1 184 ? 27.234 13.445 6.535 1 84.38 184 VAL B CA 1
ATOM 4043 C C . VAL B 1 184 ? 26.953 14.945 6.66 1 84.38 184 VAL B C 1
ATOM 4045 O O . VAL B 1 184 ? 27.203 15.539 7.711 1 84.38 184 VAL B O 1
ATOM 4048 N N . ARG B 1 185 ? 26.375 15.547 5.691 1 84.06 185 ARG B N 1
ATOM 4049 C CA . ARG B 1 185 ? 26.078 16.969 5.719 1 84.06 185 ARG B CA 1
ATOM 4050 C C . ARG B 1 185 ? 24.984 17.281 6.73 1 84.06 185 ARG B C 1
ATOM 4052 O O . ARG B 1 185 ? 25.062 18.281 7.461 1 84.06 185 ARG B O 1
ATOM 4059 N N . LEU B 1 186 ? 24.016 16.516 6.691 1 80.94 186 LEU B N 1
ATOM 4060 C CA . LEU B 1 186 ? 22.922 16.75 7.621 1 80.94 186 LEU B CA 1
ATOM 4061 C C . LEU B 1 186 ? 23.375 16.562 9.062 1 80.94 186 LEU B C 1
ATOM 4063 O O . LEU B 1 186 ? 22.922 17.266 9.961 1 80.94 186 LEU B O 1
ATOM 4067 N N . PHE B 1 187 ? 24.312 15.57 9.195 1 77.56 187 PHE B N 1
ATOM 4068 C CA . PHE B 1 187 ? 24.844 15.336 10.531 1 77.56 187 PHE B CA 1
ATOM 4069 C C . PHE B 1 187 ? 25.734 16.5 10.969 1 77.56 187 PHE B C 1
ATOM 4071 O O . PHE B 1 187 ? 25.719 16.891 12.141 1 77.56 187 PHE B O 1
ATOM 4078 N N . MET B 1 188 ? 26.375 17.062 10.125 1 77.56 188 MET B N 1
ATOM 4079 C CA . MET B 1 188 ? 27.234 18.203 10.43 1 77.56 188 MET B CA 1
ATOM 4080 C C . MET B 1 188 ? 26.422 19.453 10.734 1 77.56 188 MET B C 1
ATOM 4082 O O . MET B 1 188 ? 26.812 20.266 11.57 1 77.56 188 MET B O 1
ATOM 4086 N N . MET B 1 189 ? 25.297 19.516 10.133 1 75.56 189 MET B N 1
ATOM 4087 C CA . MET B 1 189 ? 24.453 20.703 10.289 1 75.56 189 MET B CA 1
ATOM 4088 C C . MET B 1 189 ? 23.516 20.562 11.477 1 75.56 189 MET B C 1
ATOM 4090 O O . MET B 1 189 ? 22.922 21.547 11.93 1 75.56 189 MET B O 1
ATOM 4094 N N . ARG B 1 190 ? 23.281 19.359 11.875 1 72.56 190 ARG B N 1
ATOM 4095 C CA . ARG B 1 190 ? 22.359 19.125 12.984 1 72.56 190 ARG B CA 1
ATOM 4096 C C . ARG B 1 190 ? 22.734 19.953 14.203 1 72.56 190 ARG B C 1
ATOM 4098 O O . ARG B 1 190 ? 21.859 20.562 14.828 1 72.56 190 ARG B O 1
ATOM 4105 N N . HIS B 1 191 ? 23.953 19.984 14.547 1 67.25 191 HIS B N 1
ATOM 4106 C CA . HIS B 1 191 ? 24.391 20.719 15.727 1 67.25 191 HIS B CA 1
ATOM 4107 C C . HIS B 1 191 ? 24.25 22.234 15.523 1 67.25 191 HIS B C 1
ATOM 4109 O O . HIS B 1 191 ? 23.859 22.953 16.438 1 67.25 191 HIS B O 1
ATOM 4115 N N . LYS B 1 192 ? 24.406 22.594 14.344 1 65.12 192 LYS B N 1
ATOM 4116 C CA . LYS B 1 192 ? 24.297 24.016 14.062 1 65.12 192 LYS B CA 1
ATOM 4117 C C . LYS B 1 192 ? 22.844 24.469 14.008 1 65.12 192 LYS B C 1
ATOM 4119 O O . LYS B 1 192 ? 22.516 25.562 14.445 1 65.12 192 LYS B O 1
ATOM 4124 N N . ALA B 1 193 ? 22.062 23.578 13.469 1 64.62 193 ALA B N 1
ATOM 4125 C CA . ALA B 1 193 ? 20.641 23.891 13.344 1 64.62 193 ALA B CA 1
ATOM 4126 C C . ALA B 1 193 ? 19.969 23.938 14.711 1 64.62 193 ALA B C 1
ATOM 4128 O O . ALA B 1 193 ? 19.062 24.75 14.938 1 64.62 193 ALA B O 1
ATOM 4129 N N . GLU B 1 194 ? 20.344 23.031 15.531 1 63.53 194 GLU B N 1
ATOM 4130 C CA . GLU B 1 194 ? 19.797 23.031 16.891 1 63.53 194 GLU B CA 1
ATOM 4131 C C . GLU B 1 194 ? 20.141 24.344 17.609 1 63.53 194 GLU B C 1
ATOM 4133 O O . GLU B 1 194 ? 19.328 24.844 18.391 1 63.53 194 GLU B O 1
ATOM 4138 N N . MET B 1 195 ? 21.203 24.875 17.312 1 60 195 MET B N 1
ATOM 4139 C CA . MET B 1 195 ? 21.625 26.125 17.953 1 60 195 MET B CA 1
ATOM 4140 C C . MET B 1 195 ? 20.844 27.312 17.406 1 60 195 MET B C 1
ATOM 4142 O O . MET B 1 195 ? 20.484 28.234 18.141 1 60 195 MET B O 1
ATOM 4146 N N . VAL B 1 196 ? 20.5 27.141 16.156 1 57.25 196 VAL B N 1
ATOM 4147 C CA . VAL B 1 196 ? 19.891 28.297 15.508 1 57.25 196 VAL B CA 1
ATOM 4148 C C . VAL B 1 196 ? 18.375 28.188 15.609 1 57.25 196 VAL B C 1
ATOM 4150 O O . VAL B 1 196 ? 17.688 29.188 15.875 1 57.25 196 VAL B O 1
ATOM 4153 N N . LEU B 1 197 ? 17.734 27.047 15.234 1 58.53 197 LEU B N 1
ATOM 4154 C CA . LEU B 1 197 ? 16.281 26.922 15.109 1 58.53 197 LEU B CA 1
ATOM 4155 C C . LEU B 1 197 ? 15.656 26.578 16.453 1 58.53 197 LEU B C 1
ATOM 4157 O O . LEU B 1 197 ? 14.477 26.875 16.688 1 58.53 197 LEU B O 1
ATOM 4161 N N . GLY B 1 198 ? 16.297 26.453 17.438 1 54.19 198 GLY B N 1
ATOM 4162 C CA . GLY B 1 198 ? 15.742 26 18.703 1 54.19 198 GLY B CA 1
ATOM 4163 C C . GLY B 1 198 ? 15.43 24.516 18.719 1 54.19 198 GLY B C 1
ATOM 4164 O O . GLY B 1 198 ? 15.289 23.891 17.656 1 54.19 198 GLY B O 1
ATOM 4165 N N . ASN B 1 199 ? 15.398 23.875 19.797 1 51.22 199 ASN B N 1
ATOM 4166 C CA . ASN B 1 199 ? 15.336 22.438 20.031 1 51.22 199 ASN B CA 1
ATOM 4167 C C . ASN B 1 199 ? 14.07 21.828 19.422 1 51.22 199 ASN B C 1
ATOM 4169 O O . ASN B 1 199 ? 14.109 20.703 18.891 1 51.22 199 ASN B O 1
ATOM 4173 N N . LEU B 1 200 ? 13.016 22.547 19.578 1 48.84 200 LEU B N 1
ATOM 4174 C CA . LEU B 1 200 ? 11.742 21.906 19.266 1 48.84 200 LEU B CA 1
ATOM 4175 C C . LEU B 1 200 ? 11.539 21.797 17.75 1 48.84 200 LEU B C 1
ATOM 4177 O O . LEU B 1 200 ? 11.125 20.766 17.25 1 48.84 200 LEU B O 1
ATOM 4181 N N . GLN B 1 201 ? 11.766 23.016 17.109 1 50.25 201 GLN B N 1
ATOM 4182 C CA . GLN B 1 201 ? 11.562 23.016 15.664 1 50.25 201 GLN B CA 1
ATOM 4183 C C . GLN B 1 201 ? 12.641 22.219 14.945 1 50.25 201 GLN B C 1
ATOM 4185 O O . GLN B 1 201 ? 12.383 21.578 13.922 1 50.25 201 GLN B O 1
ATOM 4190 N N . ALA B 1 202 ? 13.734 22.109 15.617 1 52.22 202 ALA B N 1
ATOM 4191 C CA . ALA B 1 202 ? 14.875 21.375 15.078 1 52.22 202 ALA B CA 1
ATOM 4192 C C . ALA B 1 202 ? 14.641 19.875 15.117 1 52.22 202 ALA B C 1
ATOM 4194 O O . ALA B 1 202 ? 15.156 19.141 14.281 1 52.22 202 ALA B O 1
ATOM 4195 N N . SER B 1 203 ? 13.844 19.5 16.109 1 52.84 203 SER B N 1
ATOM 4196 C CA . SER B 1 203 ? 13.602 18.062 16.25 1 52.84 203 SER B CA 1
ATOM 4197 C C . SER B 1 203 ? 12.805 17.516 15.062 1 52.84 203 SER B C 1
ATOM 4199 O O . SER B 1 203 ? 12.961 16.359 14.695 1 52.84 203 SER B O 1
ATOM 4201 N N . LEU B 1 204 ? 12.023 18.359 14.461 1 55.28 204 LEU B N 1
ATOM 4202 C CA . LEU B 1 204 ? 11.234 17.938 13.312 1 55.28 204 LEU B CA 1
ATOM 4203 C C . LEU B 1 204 ? 12.125 17.703 12.094 1 55.28 204 LEU B C 1
ATOM 4205 O O . LEU B 1 204 ? 11.852 16.828 11.281 1 55.28 204 LEU B O 1
ATOM 4209 N N . TYR B 1 205 ? 13.18 18.531 12.156 1 53.31 205 TYR B N 1
ATOM 4210 C CA . TYR B 1 205 ? 14.102 18.469 11.023 1 53.31 205 TYR B CA 1
ATOM 4211 C C . TYR B 1 205 ? 15.25 17.5 11.32 1 53.31 205 TYR B C 1
ATOM 4213 O O . TYR B 1 205 ? 15.812 16.906 10.398 1 53.31 205 TYR B O 1
ATOM 4221 N N . ASN B 1 206 ? 15.414 17.297 12.641 1 57.91 206 ASN B N 1
ATOM 4222 C CA . ASN B 1 206 ? 16.656 16.609 12.992 1 57.91 206 ASN B CA 1
ATOM 4223 C C . ASN B 1 206 ? 16.375 15.211 13.531 1 57.91 206 ASN B C 1
ATOM 4225 O O . ASN B 1 206 ? 17.297 14.508 13.93 1 57.91 206 ASN B O 1
ATOM 4229 N N . SER B 1 207 ? 15.227 14.836 13.398 1 67.31 207 SER B N 1
ATOM 4230 C CA . SER B 1 207 ? 15.016 13.484 13.906 1 67.31 207 SER B CA 1
ATOM 4231 C C . SER B 1 207 ? 15.719 12.453 13.031 1 67.31 207 SER B C 1
ATOM 4233 O O . SER B 1 207 ? 15.922 12.68 11.836 1 67.31 207 SER B O 1
ATOM 4235 N N . CYS B 1 208 ? 16.328 11.453 13.68 1 71.19 208 CYS B N 1
ATOM 4236 C CA . CYS B 1 208 ? 17.016 10.367 13 1 71.19 208 CYS B CA 1
ATOM 4237 C C . CYS B 1 208 ? 16.156 9.789 11.883 1 71.19 208 CYS B C 1
ATOM 4239 O O . CYS B 1 208 ? 16.656 9.445 10.82 1 71.19 208 CYS B O 1
ATOM 4241 N N . ILE B 1 209 ? 14.891 9.93 12.094 1 71.62 209 ILE B N 1
ATOM 4242 C CA . ILE B 1 209 ? 13.984 9.367 11.102 1 71.62 209 ILE B CA 1
ATOM 4243 C C . ILE B 1 209 ? 13.898 10.297 9.898 1 71.62 209 ILE B C 1
ATOM 4245 O O . ILE B 1 209 ? 13.82 9.844 8.758 1 71.62 209 ILE B O 1
ATOM 4249 N N . SER B 1 210 ? 14.039 11.531 10.219 1 76 210 SER B N 1
ATOM 4250 C CA . SER B 1 210 ? 13.977 12.492 9.125 1 76 210 SER B CA 1
ATOM 4251 C C . SER B 1 210 ? 15.227 12.422 8.25 1 76 210 SER B C 1
ATOM 4253 O O . SER B 1 210 ? 15.133 12.477 7.023 1 76 210 SER B O 1
ATOM 4255 N N . ILE B 1 211 ? 16.312 12.203 8.922 1 78.75 211 ILE B N 1
ATOM 4256 C CA . ILE B 1 211 ? 17.562 12.094 8.172 1 78.75 211 ILE B CA 1
ATOM 4257 C C . ILE B 1 211 ? 17.562 10.812 7.352 1 78.75 211 ILE B C 1
ATOM 4259 O O . ILE B 1 211 ? 18.016 10.805 6.199 1 78.75 211 ILE B O 1
ATOM 4263 N N . PHE B 1 212 ? 17.031 9.82 7.949 1 83.38 212 PHE B N 1
ATOM 4264 C CA . PHE B 1 212 ? 16.953 8.523 7.285 1 83.38 212 PHE B CA 1
ATOM 4265 C C . PHE B 1 212 ? 16.078 8.602 6.043 1 83.38 212 PHE B C 1
ATOM 4267 O O . PHE B 1 212 ? 16.422 8.062 4.992 1 83.38 212 PHE B O 1
ATOM 4274 N N . VAL B 1 213 ? 15.062 9.297 6.113 1 81.81 213 VAL B N 1
ATOM 4275 C CA . VAL B 1 213 ? 14.125 9.406 5.004 1 81.81 213 VAL B CA 1
ATOM 4276 C C . VAL B 1 213 ? 14.664 10.383 3.961 1 81.81 213 VAL B C 1
ATOM 4278 O O . VAL B 1 213 ? 14.609 10.109 2.76 1 81.81 213 VAL B O 1
ATOM 4281 N N . GLU B 1 214 ? 15.289 11.453 4.426 1 82.06 214 GLU B N 1
ATOM 4282 C CA . GLU B 1 214 ? 15.742 12.5 3.512 1 82.06 214 GLU B CA 1
ATOM 4283 C C . GLU B 1 214 ? 16.984 12.07 2.746 1 82.06 214 GLU B C 1
ATOM 4285 O O . GLU B 1 214 ? 17.234 12.555 1.642 1 82.06 214 GLU B O 1
ATOM 4290 N N . SER B 1 215 ? 17.703 11.203 3.318 1 86.31 215 SER B N 1
ATOM 4291 C CA . SER B 1 215 ? 18.906 10.742 2.635 1 86.31 215 SER B CA 1
ATOM 4292 C C . SER B 1 215 ? 18.594 9.594 1.682 1 86.31 215 SER B C 1
ATOM 4294 O O . SER B 1 215 ? 19.438 9.219 0.862 1 86.31 215 SER B O 1
ATOM 4296 N N . GLY B 1 216 ? 17.406 9.039 1.739 1 87.75 216 GLY B N 1
ATOM 4297 C CA . GLY B 1 216 ? 17.109 7.871 0.926 1 87.75 216 GLY B CA 1
ATOM 4298 C C . GLY B 1 216 ? 17.844 6.621 1.372 1 87.75 216 GLY B C 1
ATOM 4299 O O . GLY B 1 216 ? 18.141 5.742 0.558 1 87.75 216 GLY B O 1
ATOM 4300 N N . ALA B 1 217 ? 18.156 6.559 2.615 1 89.94 217 ALA B N 1
ATOM 4301 C CA . ALA B 1 217 ? 18.938 5.453 3.162 1 89.94 217 ALA B CA 1
ATOM 4302 C C . ALA B 1 217 ? 18.188 4.133 3.047 1 89.94 217 ALA B C 1
ATOM 4304 O O . ALA B 1 217 ? 18.797 3.072 2.887 1 89.94 217 ALA B O 1
ATOM 4305 N N . PHE B 1 218 ? 16.969 4.254 3.072 1 90.12 218 PHE B N 1
ATOM 4306 C CA . PHE B 1 218 ? 16.172 3.037 3.002 1 90.12 218 PHE B CA 1
ATOM 4307 C C . PHE B 1 218 ? 16.438 2.289 1.701 1 90.12 218 PHE B C 1
ATOM 4309 O O . PHE B 1 218 ? 16.703 1.085 1.714 1 90.12 218 PHE B O 1
ATOM 4316 N N . PHE B 1 219 ? 16.391 3.002 0.619 1 94.06 219 PHE B N 1
ATOM 4317 C CA . PHE B 1 219 ? 16.625 2.355 -0.667 1 94.06 219 PHE B CA 1
ATOM 4318 C C . PHE B 1 219 ? 18.078 1.919 -0.797 1 94.06 219 PHE B C 1
ATOM 4320 O O . PHE B 1 219 ? 18.375 0.868 -1.374 1 94.06 219 PHE B O 1
ATOM 4327 N N . SER B 1 220 ? 18.969 2.725 -0.312 1 94 220 SER B N 1
ATOM 4328 C CA . SER B 1 220 ? 20.375 2.361 -0.399 1 94 220 SER B CA 1
ATOM 4329 C C . SER B 1 220 ? 20.672 1.062 0.346 1 94 220 SER B C 1
ATOM 4331 O O . SER B 1 220 ? 21.406 0.21 -0.143 1 94 220 SER B O 1
ATOM 4333 N N . LEU B 1 221 ? 20.031 0.94 1.486 1 92.75 221 LEU B N 1
ATOM 4334 C CA . LEU B 1 221 ? 20.203 -0.3 2.238 1 92.75 221 LEU B CA 1
ATOM 4335 C C . LEU B 1 221 ? 19.562 -1.472 1.496 1 92.75 221 LEU B C 1
ATOM 4337 O O . LEU B 1 221 ? 20.141 -2.561 1.438 1 92.75 221 LEU B O 1
ATOM 4341 N N . TRP B 1 222 ? 18.391 -1.25 0.94 1 94.19 222 TRP B N 1
ATOM 4342 C CA . TRP B 1 222 ? 17.703 -2.279 0.171 1 94.19 222 TRP B CA 1
ATOM 4343 C C . TRP B 1 222 ? 18.531 -2.729 -1.019 1 94.19 222 TRP B C 1
ATOM 4345 O O . TRP B 1 222 ? 18.672 -3.928 -1.274 1 94.19 222 TRP B O 1
ATOM 4355 N N . SER B 1 223 ? 19.094 -1.753 -1.696 1 94.62 223 SER B N 1
ATOM 4356 C CA . SER B 1 223 ? 19.875 -2.049 -2.895 1 94.62 223 SER B CA 1
ATOM 4357 C C . SER B 1 223 ? 21.172 -2.758 -2.545 1 94.62 223 SER B C 1
ATOM 4359 O O . SER B 1 223 ? 21.625 -3.635 -3.283 1 94.62 223 SER B O 1
ATOM 4361 N N . LEU B 1 224 ? 21.719 -2.441 -1.422 1 93.94 224 LEU B N 1
ATOM 4362 C CA . LEU B 1 224 ? 22.938 -3.1 -0.985 1 93.94 224 LEU B CA 1
ATOM 4363 C C . LEU B 1 224 ? 22.688 -4.559 -0.629 1 93.94 224 LEU B C 1
ATOM 4365 O O . LEU B 1 224 ? 23.484 -5.438 -0.964 1 93.94 224 LEU B O 1
ATOM 4369 N N . VAL B 1 225 ? 21.578 -4.793 0.018 1 93.06 225 VAL B N 1
ATOM 4370 C CA . VAL B 1 225 ? 21.203 -6.16 0.372 1 93.06 225 VAL B CA 1
ATOM 4371 C C . VAL B 1 225 ? 20.953 -6.973 -0.896 1 93.06 225 VAL B C 1
ATOM 4373 O O . VAL B 1 225 ? 21.406 -8.117 -1.006 1 93.06 225 VAL B O 1
ATOM 4376 N N . TYR B 1 226 ? 20.312 -6.398 -1.833 1 94.5 226 TYR B N 1
ATOM 4377 C CA . TYR B 1 226 ? 20.047 -7.086 -3.092 1 94.5 226 TYR B CA 1
ATOM 4378 C C . TYR B 1 226 ? 21.344 -7.434 -3.812 1 94.5 226 TYR B C 1
ATOM 4380 O O . TYR B 1 226 ? 21.516 -8.57 -4.262 1 94.5 226 TYR B O 1
ATOM 4388 N N . LEU B 1 227 ? 22.234 -6.449 -3.914 1 93.56 227 LEU B N 1
ATOM 4389 C CA . LEU B 1 227 ? 23.484 -6.676 -4.629 1 93.56 227 LEU B CA 1
ATOM 4390 C C . LEU B 1 227 ? 24.328 -7.734 -3.93 1 93.56 227 LEU B C 1
ATOM 4392 O O . LEU B 1 227 ? 24.984 -8.555 -4.586 1 93.56 227 LEU B O 1
ATOM 4396 N N . SER B 1 228 ? 24.297 -7.703 -2.59 1 93.31 228 SER B N 1
ATOM 4397 C CA . SER B 1 228 ? 25.031 -8.711 -1.835 1 93.31 228 SER B CA 1
ATOM 4398 C C . SER B 1 228 ? 24.453 -10.102 -2.066 1 93.31 228 SER B C 1
ATOM 4400 O O . SER B 1 228 ? 25.203 -11.07 -2.229 1 93.31 228 SER B O 1
ATOM 4402 N N . LEU B 1 229 ? 23.172 -10.211 -2.166 1 92.56 229 LEU B N 1
ATOM 4403 C CA . LEU B 1 229 ? 22.531 -11.5 -2.4 1 92.56 229 LEU B CA 1
ATOM 4404 C C . LEU B 1 229 ? 22.75 -11.961 -3.836 1 92.56 229 LEU B C 1
ATOM 4406 O O . LEU B 1 229 ? 22.938 -13.156 -4.082 1 92.56 229 LEU B O 1
ATOM 4410 N N . ARG B 1 230 ? 22.719 -11.055 -4.715 1 90.69 230 ARG B N 1
ATOM 4411 C CA . ARG B 1 230 ? 22.953 -11.391 -6.117 1 90.69 230 ARG B CA 1
ATOM 4412 C C . ARG B 1 230 ? 24.391 -11.859 -6.332 1 90.69 230 ARG B C 1
ATOM 4414 O O . ARG B 1 230 ? 24.641 -12.797 -7.094 1 90.69 230 ARG B O 1
ATOM 4421 N N . ALA B 1 231 ? 25.312 -11.242 -5.695 1 90.38 231 ALA B N 1
ATOM 4422 C CA . ALA B 1 231 ? 26.719 -11.617 -5.812 1 90.38 231 ALA B CA 1
ATOM 4423 C C . ALA B 1 231 ? 26.969 -13.023 -5.266 1 90.38 231 ALA B C 1
ATOM 4425 O O . ALA B 1 231 ? 27.828 -13.75 -5.773 1 90.38 231 ALA B O 1
ATOM 4426 N N . LYS B 1 232 ? 26.125 -13.484 -4.332 1 91.38 232 LYS B N 1
ATOM 4427 C CA . LYS B 1 232 ? 26.25 -14.805 -3.738 1 91.38 232 LYS B CA 1
ATOM 4428 C C . LYS B 1 232 ? 25.359 -15.82 -4.441 1 91.38 232 LYS B C 1
ATOM 4430 O O . LYS B 1 232 ? 25.312 -16.984 -4.059 1 91.38 232 LYS B O 1
ATOM 4435 N N . ASN B 1 233 ? 24.703 -15.422 -5.395 1 86.88 233 ASN B N 1
ATOM 4436 C CA . ASN B 1 233 ? 23.781 -16.266 -6.148 1 86.88 233 ASN B CA 1
ATOM 4437 C C . ASN B 1 233 ? 22.766 -16.953 -5.234 1 86.88 233 ASN B C 1
ATOM 4439 O O . ASN B 1 233 ? 22.531 -18.156 -5.359 1 86.88 233 ASN B O 1
ATOM 4443 N N . SER B 1 234 ? 22.297 -16.172 -4.344 1 89.19 234 SER B N 1
ATOM 4444 C CA . SER B 1 234 ? 21.328 -16.719 -3.408 1 89.19 234 SER B CA 1
ATOM 4445 C C . SER B 1 234 ? 19.922 -16.719 -4.008 1 89.19 234 SER B C 1
ATOM 4447 O O . SER B 1 234 ? 19.609 -15.883 -4.852 1 89.19 234 SER B O 1
ATOM 4449 N N . TRP B 1 235 ? 19.156 -17.688 -3.633 1 85.5 235 TRP B N 1
ATOM 4450 C CA . TRP B 1 235 ? 17.781 -17.797 -4.105 1 85.5 235 TRP B CA 1
ATOM 4451 C C . TRP B 1 235 ? 16.938 -16.625 -3.609 1 85.5 235 TRP B C 1
ATOM 4453 O O . TRP B 1 235 ? 15.914 -16.297 -4.211 1 85.5 235 TRP B O 1
ATOM 4463 N N . ALA B 1 236 ? 17.375 -15.945 -2.539 1 87.06 236 ALA B N 1
ATOM 4464 C CA . ALA B 1 236 ? 16.594 -14.875 -1.909 1 87.06 236 ALA B CA 1
ATOM 4465 C C . ALA B 1 236 ? 16.719 -13.57 -2.688 1 87.06 236 ALA B C 1
ATOM 4467 O O . ALA B 1 236 ? 16.062 -12.578 -2.361 1 87.06 236 ALA B O 1
ATOM 4468 N N . GLN B 1 237 ? 17.484 -13.57 -3.742 1 88.94 237 GLN B N 1
ATOM 4469 C CA . GLN B 1 237 ? 17.703 -12.344 -4.492 1 88.94 237 GLN B CA 1
ATOM 4470 C C . GLN B 1 237 ? 16.422 -11.859 -5.16 1 88.94 237 GLN B C 1
ATOM 4472 O O . GLN B 1 237 ? 16.203 -10.656 -5.305 1 88.94 237 GLN B O 1
ATOM 4477 N N . ASP B 1 238 ? 15.477 -12.797 -5.508 1 87.94 238 ASP B N 1
ATOM 4478 C CA . ASP B 1 238 ? 14.266 -12.422 -6.234 1 87.94 238 ASP B CA 1
ATOM 4479 C C . ASP B 1 238 ? 13.266 -11.727 -5.312 1 87.94 238 ASP B C 1
ATOM 4481 O O . ASP B 1 238 ? 12.43 -10.953 -5.77 1 87.94 238 ASP B O 1
ATOM 4485 N N . ILE B 1 239 ? 13.414 -11.938 -4.074 1 90.62 239 ILE B N 1
ATOM 4486 C CA . ILE B 1 239 ? 12.539 -11.281 -3.111 1 90.62 239 ILE B CA 1
ATOM 4487 C C . ILE B 1 239 ? 12.82 -9.781 -3.09 1 90.62 239 ILE B C 1
ATOM 4489 O O . ILE B 1 239 ? 11.906 -8.977 -2.93 1 90.62 239 ILE B O 1
ATOM 4493 N N . PHE B 1 240 ? 14.055 -9.516 -3.295 1 91.69 240 PHE B N 1
ATOM 4494 C CA . PHE B 1 240 ? 14.453 -8.117 -3.213 1 91.69 240 PHE B CA 1
ATOM 4495 C C . PHE B 1 240 ? 14.5 -7.488 -4.598 1 91.69 240 PHE B C 1
ATOM 4497 O O . PHE B 1 240 ? 14.453 -6.262 -4.73 1 91.69 240 PHE B O 1
ATOM 4504 N N . PHE B 1 241 ? 14.562 -8.266 -5.59 1 90.38 241 PHE B N 1
ATOM 4505 C CA . PHE B 1 241 ? 14.703 -7.77 -6.957 1 90.38 241 PHE B CA 1
ATOM 4506 C C . PHE B 1 241 ? 13.375 -7.223 -7.473 1 90.38 241 PHE B C 1
ATOM 4508 O O . PHE B 1 241 ? 13.328 -6.121 -8.023 1 90.38 241 PHE B O 1
ATOM 4515 N N . GLN B 1 242 ? 12.328 -7.891 -7.215 1 90.5 242 GLN B N 1
ATOM 4516 C CA . GLN B 1 242 ? 11.039 -7.539 -7.816 1 90.5 242 GLN B CA 1
ATOM 4517 C C . GLN B 1 242 ? 10.523 -6.211 -7.273 1 90.5 242 GLN B C 1
ATOM 4519 O O . GLN B 1 242 ? 10.094 -5.348 -8.039 1 90.5 242 GLN B O 1
ATOM 4524 N N . PRO B 1 243 ? 10.617 -6.027 -6 1 93.06 243 PRO B N 1
ATOM 4525 C CA . PRO B 1 243 ? 10.133 -4.742 -5.496 1 93.06 243 PRO B CA 1
ATOM 4526 C C . PRO B 1 243 ? 11.188 -3.645 -5.562 1 93.06 243 PRO B C 1
ATOM 4528 O O . PRO B 1 243 ? 10.969 -2.533 -5.074 1 93.06 243 PRO B O 1
ATOM 4531 N N . TYR B 1 244 ? 12.32 -3.836 -6.211 1 93.19 244 TYR B N 1
ATOM 4532 C CA . TYR B 1 244 ? 13.469 -2.943 -6.227 1 93.19 244 TYR B CA 1
ATOM 4533 C C . TYR B 1 244 ? 13.078 -1.553 -6.711 1 93.19 244 TYR B C 1
ATOM 4535 O O . TYR B 1 244 ? 13.297 -0.561 -6.012 1 93.19 244 TYR B O 1
ATOM 4543 N N . SER B 1 245 ? 12.461 -1.496 -7.84 1 92.62 245 SER B N 1
ATOM 4544 C CA . SER B 1 245 ? 12.117 -0.212 -8.445 1 92.62 245 SER B CA 1
ATOM 4545 C C . SER B 1 245 ? 10.992 0.471 -7.676 1 92.62 245 SER B C 1
ATOM 4547 O O . SER B 1 245 ? 10.93 1.701 -7.613 1 92.62 245 SER B O 1
ATOM 4549 N N . PHE B 1 246 ? 10.141 -0.275 -7.047 1 94.5 246 PHE B N 1
ATOM 4550 C CA . PHE B 1 246 ? 9.016 0.297 -6.312 1 94.5 246 PHE B CA 1
ATOM 4551 C C . PHE B 1 246 ? 9.477 0.854 -4.973 1 94.5 246 PHE B C 1
ATOM 4553 O O . PHE B 1 246 ? 8.969 1.876 -4.508 1 94.5 246 PHE B O 1
ATOM 4560 N N . ILE B 1 247 ? 10.438 0.159 -4.41 1 93.88 247 ILE B N 1
ATOM 4561 C CA . ILE B 1 247 ? 11 0.664 -3.162 1 93.88 247 ILE B CA 1
ATOM 4562 C C . ILE B 1 247 ? 11.75 1.964 -3.426 1 93.88 247 ILE B C 1
ATOM 4564 O O . ILE B 1 247 ? 11.711 2.891 -2.611 1 93.88 247 ILE B O 1
ATOM 4568 N N . LEU B 1 248 ? 12.422 1.979 -4.539 1 94.44 248 LEU B N 1
ATOM 4569 C CA . LEU B 1 248 ? 13.086 3.217 -4.93 1 94.44 248 LEU B CA 1
ATOM 4570 C C . LEU B 1 248 ? 12.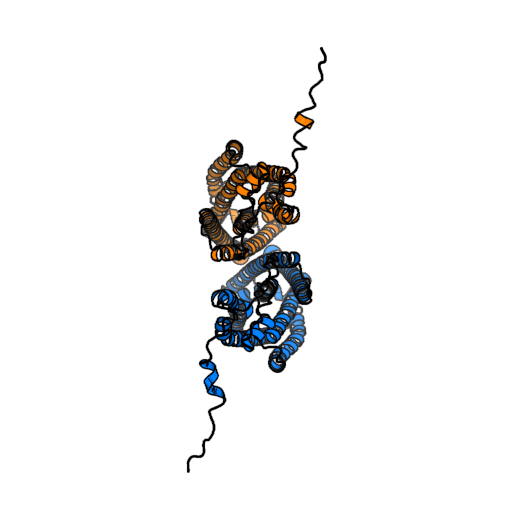078 4.352 -5.086 1 94.44 248 LEU B C 1
ATOM 4572 O O . LEU B 1 248 ? 12.289 5.449 -4.57 1 94.44 248 LEU B O 1
ATOM 4576 N N . ALA B 1 249 ? 11.023 4.039 -5.793 1 93.38 249 ALA B N 1
ATOM 4577 C CA . ALA B 1 249 ? 9.984 5.047 -6.008 1 93.38 249 ALA B CA 1
ATOM 4578 C C . ALA B 1 249 ? 9.367 5.484 -4.684 1 93.38 249 ALA B C 1
ATOM 4580 O O . ALA B 1 249 ? 9.078 6.668 -4.488 1 93.38 249 ALA B O 1
ATOM 4581 N N . LEU B 1 250 ? 9.195 4.547 -3.846 1 92.25 250 LEU B N 1
ATOM 4582 C CA . LEU B 1 250 ? 8.625 4.832 -2.535 1 92.25 250 LEU B CA 1
ATOM 4583 C C . LEU B 1 250 ? 9.516 5.781 -1.747 1 92.25 250 LEU B C 1
ATOM 4585 O O . LEU B 1 250 ? 9.031 6.758 -1.17 1 92.25 250 LEU B O 1
ATOM 4589 N N . THR B 1 251 ? 10.766 5.516 -1.746 1 91.75 251 THR B N 1
ATOM 4590 C CA . THR B 1 251 ? 11.719 6.328 -0.998 1 91.75 251 THR B CA 1
ATOM 4591 C C . THR B 1 251 ? 11.789 7.742 -1.568 1 91.75 251 THR B C 1
ATOM 4593 O O . THR B 1 251 ? 11.82 8.719 -0.817 1 91.75 251 THR B O 1
ATOM 4596 N N . ARG B 1 252 ? 11.727 7.832 -2.812 1 92.38 252 ARG B N 1
ATOM 4597 C CA . ARG B 1 252 ? 11.781 9.141 -3.449 1 92.38 252 ARG B CA 1
ATOM 4598 C C . ARG B 1 252 ? 10.492 9.922 -3.209 1 92.38 252 ARG B C 1
ATOM 4600 O O . ARG B 1 252 ? 10.531 11.141 -3.006 1 92.38 252 ARG B O 1
ATOM 4607 N N . MET B 1 253 ? 9.438 9.219 -3.229 1 90.5 253 MET B N 1
ATOM 4608 C CA . MET B 1 253 ? 8.164 9.883 -2.984 1 90.5 253 MET B CA 1
ATOM 4609 C C . MET B 1 253 ? 8.062 10.359 -1.539 1 90.5 253 MET B C 1
ATOM 4611 O O . MET B 1 253 ? 7.43 11.375 -1.26 1 90.5 253 MET B O 1
ATOM 4615 N N . LEU B 1 254 ? 8.641 9.664 -0.699 1 88.25 254 LEU B N 1
ATOM 4616 C CA . LEU B 1 254 ? 8.672 10.094 0.694 1 88.25 254 LEU B CA 1
ATOM 4617 C C . LEU B 1 254 ? 9.43 11.406 0.843 1 88.25 254 LEU B C 1
ATOM 4619 O O . LEU B 1 254 ? 9.039 12.281 1.62 1 88.25 254 LEU B O 1
ATOM 4623 N N . ILE B 1 255 ? 10.484 11.492 0.119 1 87.44 255 ILE B N 1
ATOM 4624 C CA . ILE B 1 255 ? 11.266 12.727 0.134 1 87.44 255 ILE B CA 1
ATOM 4625 C C . ILE B 1 255 ? 10.43 13.875 -0.416 1 87.44 255 ILE B C 1
ATOM 4627 O O . ILE B 1 255 ? 10.414 14.969 0.152 1 87.44 255 ILE B O 1
ATOM 4631 N N . ILE B 1 256 ? 9.719 13.609 -1.457 1 87.69 256 ILE B N 1
ATOM 4632 C CA . ILE B 1 256 ? 8.883 14.617 -2.096 1 87.69 256 ILE B CA 1
ATOM 4633 C C . ILE B 1 256 ? 7.77 15.047 -1.142 1 87.69 256 ILE B C 1
ATOM 4635 O O . ILE B 1 256 ? 7.395 16.219 -1.101 1 87.69 256 ILE B O 1
ATOM 4639 N N . LEU B 1 257 ? 7.27 14.156 -0.447 1 84.94 257 LEU B N 1
ATOM 4640 C CA . LEU B 1 257 ? 6.219 14.484 0.512 1 84.94 257 LEU B CA 1
ATOM 4641 C C . LEU B 1 257 ? 6.738 15.438 1.583 1 84.94 257 LEU B C 1
ATOM 4643 O O . LEU B 1 257 ? 6.047 16.391 1.961 1 84.94 257 LEU B O 1
ATOM 4647 N N . ARG B 1 258 ? 7.895 15.234 1.977 1 81.62 258 ARG B N 1
ATOM 4648 C CA . ARG B 1 258 ? 8.477 16.109 2.986 1 81.62 258 ARG B CA 1
ATOM 4649 C C . ARG B 1 258 ? 8.766 17.484 2.41 1 81.62 258 ARG B C 1
ATOM 4651 O O . ARG B 1 258 ? 8.609 18.5 3.096 1 81.62 258 ARG B O 1
ATOM 4658 N N . MET B 1 259 ? 9.195 17.484 1.255 1 82.5 259 MET B N 1
ATOM 4659 C CA . MET B 1 259 ? 9.43 18.766 0.585 1 82.5 259 MET B CA 1
ATOM 4660 C C . MET B 1 259 ? 8.125 19.547 0.414 1 82.5 259 MET B C 1
ATOM 4662 O O . MET B 1 259 ? 8.102 20.766 0.56 1 82.5 259 MET B 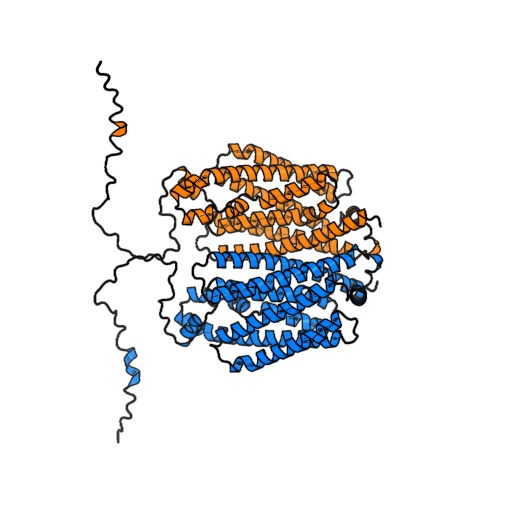O 1
ATOM 4666 N N . ALA B 1 260 ? 7.152 18.781 0.073 1 77 260 ALA B N 1
ATOM 4667 C CA . ALA B 1 260 ? 5.852 19.406 -0.139 1 77 260 ALA B CA 1
ATOM 4668 C C . ALA B 1 260 ? 5.289 19.953 1.169 1 77 260 ALA B C 1
ATOM 4670 O O . ALA B 1 260 ? 4.559 20.953 1.169 1 77 260 ALA B O 1
ATOM 4671 N N . GLN B 1 261 ? 5.586 19.328 2.262 1 75.19 261 GLN B N 1
ATOM 4672 C CA . GLN B 1 261 ? 5.117 19.781 3.568 1 75.19 261 GLN B CA 1
ATOM 4673 C C . GLN B 1 261 ? 6.051 20.828 4.16 1 75.19 261 GLN B C 1
ATOM 4675 O O . GLN B 1 261 ? 5.844 21.297 5.285 1 75.19 261 GLN B O 1
ATOM 4680 N N . ASP B 1 262 ? 7.023 21.219 3.408 1 66.38 262 ASP B N 1
ATOM 4681 C CA . ASP B 1 262 ? 8 22.234 3.809 1 66.38 262 ASP B CA 1
ATOM 4682 C C . ASP B 1 262 ? 8.766 21.797 5.051 1 66.38 262 ASP B C 1
ATOM 4684 O O . ASP B 1 262 ? 9.039 22.609 5.941 1 66.38 262 ASP B O 1
ATOM 4688 N N . ARG B 1 263 ? 8.914 20.531 5.125 1 66.38 263 ARG B N 1
ATOM 4689 C CA . ARG B 1 263 ? 9.641 20 6.27 1 66.38 263 ARG B CA 1
ATOM 4690 C C . ARG B 1 263 ? 11.023 19.5 5.855 1 66.38 263 ARG B C 1
ATOM 4692 O O . ARG B 1 263 ? 11.805 19.047 6.699 1 66.38 263 ARG B O 1
ATOM 4699 N N . ALA B 1 264 ? 11.156 19.656 4.578 1 67.56 264 ALA B N 1
ATOM 4700 C CA . ALA B 1 264 ? 12.461 19.234 4.078 1 67.56 264 ALA B CA 1
ATOM 4701 C C . ALA B 1 264 ? 13.477 20.359 4.164 1 67.56 264 ALA B C 1
ATOM 4703 O O . ALA B 1 264 ? 13.102 21.531 4.285 1 67.56 264 ALA B O 1
ATOM 4704 N N . TRP B 1 265 ? 14.672 19.984 4.266 1 64.5 265 TRP B N 1
ATOM 4705 C CA . TRP B 1 265 ? 15.742 20.969 4.305 1 64.5 265 TRP B CA 1
ATOM 4706 C C . TRP B 1 265 ? 15.773 21.797 3.016 1 64.5 265 TRP B C 1
ATOM 4708 O O . TRP B 1 265 ? 15.805 21.234 1.918 1 64.5 265 TRP B O 1
ATOM 4718 N N . THR B 1 266 ? 15.398 22.984 3.207 1 62.28 266 THR B N 1
ATOM 4719 C CA . THR B 1 266 ? 15.461 23.891 2.059 1 62.28 266 THR B CA 1
ATOM 4720 C C . THR B 1 266 ? 16.766 24.688 2.068 1 62.28 266 THR B C 1
ATOM 4722 O O . THR B 1 266 ? 17.516 24.656 3.049 1 62.28 266 THR B O 1
ATOM 4725 N N . ARG B 1 267 ? 17.078 25.281 0.942 1 66.06 267 ARG B N 1
ATOM 4726 C CA . ARG B 1 267 ? 18.297 26.094 0.814 1 66.06 267 ARG B CA 1
ATOM 4727 C C . ARG B 1 267 ? 18.328 27.188 1.867 1 66.06 267 ARG B C 1
ATOM 4729 O O . ARG B 1 267 ? 19.391 27.5 2.418 1 66.06 267 ARG B O 1
ATOM 4736 N N . GLU B 1 268 ? 17.156 27.578 2.15 1 62.53 268 GLU B N 1
ATOM 4737 C CA . GLU B 1 268 ? 17.078 28.703 3.078 1 62.53 268 GLU B CA 1
ATOM 4738 C C . GLU B 1 268 ? 17.438 28.281 4.496 1 62.53 268 GLU B C 1
ATOM 4740 O O . GLU B 1 268 ? 18.125 29 5.211 1 62.53 268 GLU B O 1
ATOM 4745 N N . ILE B 1 269 ? 17.016 27.078 4.762 1 64.25 269 ILE B N 1
ATOM 4746 C CA . ILE B 1 269 ? 17.266 26.578 6.109 1 64.25 269 ILE B CA 1
ATOM 4747 C C . ILE B 1 269 ? 18.75 26.25 6.258 1 64.25 269 ILE B C 1
ATOM 4749 O O . ILE B 1 269 ? 19.359 26.516 7.297 1 64.25 269 ILE B O 1
ATOM 4753 N N . ILE B 1 270 ? 19.281 25.812 5.176 1 65.5 270 ILE B N 1
ATOM 4754 C CA . ILE B 1 270 ? 20.688 25.422 5.211 1 65.5 270 ILE B CA 1
ATOM 4755 C C . ILE B 1 270 ? 21.562 26.672 5.262 1 65.5 270 ILE B C 1
ATOM 4757 O O . ILE B 1 270 ? 22.547 26.719 6.012 1 65.5 270 ILE B O 1
ATOM 4761 N N . THR B 1 271 ? 21.219 27.625 4.465 1 66.12 271 THR B N 1
ATOM 4762 C CA . THR B 1 271 ? 21.984 28.859 4.461 1 66.12 271 THR B CA 1
ATOM 4763 C C . THR B 1 271 ? 21.875 29.562 5.812 1 66.12 271 THR B C 1
ATOM 4765 O O . THR B 1 271 ? 22.844 30.156 6.285 1 66.12 271 THR B O 1
ATOM 4768 N N . ALA B 1 272 ? 20.672 29.469 6.352 1 64.56 272 ALA B N 1
ATOM 4769 C CA . ALA B 1 272 ? 20.484 30.062 7.668 1 64.56 272 ALA B CA 1
ATOM 4770 C C . ALA B 1 272 ? 21.312 29.344 8.727 1 64.56 272 ALA B C 1
ATOM 4772 O O . ALA B 1 272 ? 21.891 29.984 9.617 1 64.56 272 ALA B O 1
ATOM 4773 N N . ALA B 1 273 ? 21.297 28.172 8.602 1 63.62 273 ALA B N 1
ATOM 4774 C CA . ALA B 1 273 ? 22.047 27.359 9.555 1 63.62 273 ALA B CA 1
ATOM 4775 C C . ALA B 1 273 ? 23.547 27.578 9.383 1 63.62 273 ALA B C 1
ATOM 4777 O O . ALA B 1 273 ? 24.297 27.578 10.367 1 63.62 273 ALA B O 1
ATOM 4778 N N . ASP B 1 274 ? 23.859 27.688 8.086 1 64 274 ASP B N 1
ATOM 4779 C CA . ASP B 1 274 ? 25.281 27.922 7.816 1 64 274 ASP B CA 1
ATOM 4780 C C . ASP B 1 274 ? 25.719 29.297 8.281 1 64 274 ASP B C 1
ATOM 4782 O O . ASP B 1 274 ? 26.812 29.469 8.812 1 64 274 ASP B O 1
ATOM 4786 N N . ASN B 1 275 ? 24.75 30.312 7.949 1 59.12 275 ASN B N 1
ATOM 4787 C CA . ASN B 1 275 ? 25.109 31.703 8.273 1 59.12 275 ASN B CA 1
ATOM 4788 C C . ASN B 1 275 ? 24.703 32.062 9.695 1 59.12 275 ASN B C 1
ATOM 4790 O O . ASN B 1 275 ? 25.156 33.062 10.234 1 59.12 275 ASN B O 1
ATOM 4794 N N . GLY B 1 276 ? 24.188 31.297 10.586 1 50.38 276 GLY B N 1
ATOM 4795 C CA . GLY B 1 276 ? 23.781 31.594 11.953 1 50.38 276 GLY B CA 1
ATOM 4796 C C . GLY B 1 276 ? 22.625 32.562 12.031 1 50.38 276 GLY B C 1
ATOM 4797 O O . GLY B 1 276 ? 22.219 32.969 13.125 1 50.38 276 GLY B O 1
ATOM 4798 N N . ILE B 1 277 ? 22.234 33.5 11.031 1 44.62 277 ILE B N 1
ATOM 4799 C CA . ILE B 1 277 ? 21.266 34.594 11.125 1 44.62 277 ILE B CA 1
ATOM 4800 C C . ILE B 1 277 ? 19.891 34.094 10.703 1 44.62 277 ILE B C 1
ATOM 4802 O O . ILE B 1 277 ? 19.688 33.656 9.57 1 44.62 277 ILE B O 1
ATOM 4806 N N . LEU B 1 278 ? 19.141 33.594 11.422 1 44.25 278 LEU B N 1
ATOM 4807 C CA . LEU B 1 278 ? 17.797 33.188 11 1 44.25 278 LEU B CA 1
ATOM 4808 C C . LEU B 1 278 ? 16.922 34.406 10.766 1 44.25 278 LEU B C 1
ATOM 4810 O O . LEU B 1 278 ? 16.688 35.188 11.688 1 44.25 278 LEU B O 1
ATOM 4814 N N . ASP B 1 279 ? 16.969 35.25 9.68 1 35.03 279 ASP B N 1
ATOM 4815 C CA . ASP B 1 279 ? 15.883 36.188 9.5 1 35.03 279 ASP B CA 1
ATOM 4816 C C . ASP B 1 279 ? 14.523 35.5 9.633 1 35.03 279 ASP B C 1
ATOM 4818 O O . ASP B 1 279 ? 14.25 34.531 8.93 1 35.03 279 ASP B O 1
ATOM 4822 N N . TRP B 1 280 ? 13.953 35.438 10.742 1 36.88 280 TRP B N 1
ATOM 4823 C CA . TRP B 1 280 ? 12.641 34.969 11.164 1 36.88 280 TRP B CA 1
ATOM 4824 C C . TRP B 1 280 ? 11.57 35.312 10.133 1 36.88 280 TRP B C 1
ATOM 4826 O O . TRP B 1 280 ? 10.375 35.125 10.383 1 36.88 280 TRP B O 1
ATOM 4836 N N . GLU B 1 281 ? 11.727 36.281 9.25 1 32.84 281 GLU B N 1
ATOM 4837 C CA . GLU B 1 281 ? 10.531 36.5 8.43 1 32.84 281 GLU B CA 1
ATOM 4838 C C . GLU B 1 281 ? 10.062 35.188 7.797 1 32.84 281 GLU B C 1
ATOM 4840 O O . GLU B 1 281 ? 10.195 35 6.586 1 32.84 281 GLU B O 1
ATOM 4845 N N . VAL B 1 282 ? 10.742 34.312 8.062 1 34.62 282 VAL B N 1
ATOM 4846 C CA . VAL B 1 282 ? 10.312 33.094 7.379 1 34.62 282 VAL B CA 1
ATOM 4847 C C . VAL B 1 282 ? 8.797 32.938 7.469 1 34.62 282 VAL B C 1
ATOM 4849 O O . VAL B 1 282 ? 8.195 33.25 8.5 1 34.62 282 VAL B O 1
ATOM 4852 N N . SER B 1 283 ? 8.078 32.75 6.312 1 31.22 283 SER B N 1
ATOM 4853 C CA . SER B 1 283 ? 6.652 32.844 6.02 1 31.22 283 SER B CA 1
ATOM 4854 C C . SER B 1 283 ? 5.816 32.188 7.129 1 31.22 283 SER B C 1
ATOM 4856 O O . SER B 1 283 ? 5.941 31 7.402 1 31.22 283 SER B O 1
ATOM 4858 N N . SER B 1 284 ? 5.621 32.875 8.242 1 30.83 284 SER B N 1
ATOM 4859 C CA . SER B 1 284 ? 4.438 32.812 9.094 1 30.83 284 SER B CA 1
ATOM 4860 C C . SER B 1 284 ? 3.184 32.531 8.273 1 30.83 284 SER B C 1
ATOM 4862 O O . SER B 1 284 ? 2.354 33.406 8.078 1 30.83 284 SER B O 1
ATOM 4864 N N . VAL B 1 285 ? 3.264 32.156 7.098 1 30.59 285 VAL B N 1
ATOM 4865 C CA . VAL B 1 285 ? 2.01 32 6.367 1 30.59 285 VAL B CA 1
ATOM 4866 C C . VAL B 1 285 ? 0.934 31.438 7.285 1 30.59 285 VAL B C 1
ATOM 4868 O O . VAL B 1 285 ? -0.23 31.828 7.215 1 30.59 285 VAL B O 1
ATOM 4871 N N . ASN B 1 286 ? 1.022 30.359 7.906 1 28.3 286 ASN B N 1
ATOM 4872 C CA . ASN B 1 286 ? -0.242 30.078 8.578 1 28.3 286 ASN B CA 1
ATOM 4873 C C . ASN B 1 286 ? -0.409 30.906 9.844 1 28.3 286 ASN B C 1
ATOM 4875 O O . ASN B 1 286 ? -1.193 30.547 10.727 1 28.3 286 ASN B O 1
ATOM 4879 N N . SER B 1 287 ? 0.516 31.812 10.266 1 27.28 287 SER B N 1
ATOM 4880 C CA . SER B 1 287 ? 0.055 32.594 11.406 1 27.28 287 SER B CA 1
ATOM 4881 C C . SER B 1 287 ? -1.031 33.594 10.992 1 27.28 287 SER B C 1
ATOM 4883 O O . SER B 1 287 ? -0.911 34.25 9.961 1 27.28 287 SER B O 1
ATOM 4885 N N . LEU B 1 288 ? -2.238 33.5 11.328 1 28.3 288 LEU B N 1
ATOM 4886 C CA . LEU B 1 288 ? -3.229 34.562 11.312 1 28.3 288 LEU B CA 1
ATOM 4887 C C . LEU B 1 288 ? -2.588 35.906 11.672 1 28.3 288 LEU B C 1
ATOM 4889 O O . LEU B 1 288 ? -1.73 35.969 12.555 1 28.3 288 LEU B O 1
ATOM 4893 N N . PRO B 1 289 ? -2.641 36.938 10.828 1 28.84 289 PRO B N 1
ATOM 4894 C CA . PRO B 1 289 ? -2.26 38.312 11.102 1 28.84 289 PRO B CA 1
ATOM 4895 C C . PRO B 1 289 ? -2.725 38.812 12.477 1 28.84 289 PRO B C 1
ATOM 4897 O O . PRO B 1 289 ? -3.93 38.938 12.711 1 28.84 289 PRO B O 1
ATOM 4900 N N . THR B 1 290 ? -2.391 38.219 13.656 1 28.05 290 THR B N 1
ATOM 4901 C CA . THR B 1 290 ? -2.686 39.094 14.805 1 28.05 290 THR B CA 1
ATOM 4902 C C . THR B 1 290 ? -2.082 40.469 14.617 1 28.05 290 THR B C 1
ATOM 4904 O O . THR B 1 290 ? -0.873 40.594 14.422 1 28.05 290 THR B O 1
ATOM 4907 N N . ASN B 1 291 ? -2.812 41.438 14.148 1 26.98 291 ASN B N 1
ATOM 4908 C CA . ASN B 1 291 ? -2.559 42.875 14.203 1 26.98 291 ASN B CA 1
ATOM 4909 C C . ASN B 1 291 ? -1.963 43.281 15.547 1 26.98 291 ASN B C 1
ATOM 4911 O O . ASN B 1 291 ? -2.693 43.656 16.469 1 26.98 291 ASN B O 1
ATOM 4915 N N . VAL B 1 292 ? -1.034 42.5 16.203 1 29.52 292 VAL B N 1
ATOM 4916 C CA . VAL B 1 292 ? -0.421 43.188 17.328 1 29.52 292 VAL B CA 1
ATOM 4917 C C . VAL B 1 292 ? 0.265 44.469 16.844 1 29.52 292 VAL B C 1
ATOM 4919 O O . VAL B 1 292 ? 1.099 44.438 15.938 1 29.52 292 VAL B O 1
ATOM 4922 N N . SER B 1 293 ? -0.273 45.594 17.047 1 28.91 293 SER B N 1
ATOM 4923 C CA . SER B 1 293 ? 0.302 46.938 16.938 1 28.91 293 SER B CA 1
ATOM 4924 C C . SER B 1 293 ? 1.739 46.969 17.438 1 28.91 293 SER B C 1
ATOM 4926 O O . SER B 1 293 ? 2.029 46.438 18.531 1 28.91 293 SER B O 1
ATOM 4928 N N . LYS B 1 294 ? 2.676 47.062 16.531 1 34.16 294 LYS B N 1
ATOM 4929 C CA . LYS B 1 294 ? 4.07 47.406 16.797 1 34.16 294 LYS B CA 1
ATOM 4930 C C . LYS B 1 294 ? 4.195 48.344 18 1 34.16 294 LYS B C 1
ATOM 4932 O O . LYS B 1 294 ? 3.615 49.438 18 1 34.16 294 LYS B O 1
ATOM 4937 N N . PRO B 1 295 ? 4.355 47.875 19.266 1 29.06 295 PRO B N 1
ATOM 4938 C CA . PRO B 1 295 ? 4.684 49.031 20.094 1 29.06 295 PRO B CA 1
ATOM 4939 C C . PRO B 1 295 ? 5.703 49.969 19.438 1 29.06 295 PRO B C 1
ATOM 4941 O O . PRO B 1 295 ? 6.5 49.531 18.609 1 29.06 295 PRO B O 1
ATOM 4944 N N . THR B 1 296 ? 5.562 51.188 19.188 1 26.66 296 THR B N 1
ATOM 4945 C CA . THR B 1 296 ? 6.438 52.25 18.734 1 26.66 296 THR B CA 1
ATOM 4946 C C . THR B 1 296 ? 7.793 52.188 19.422 1 26.66 296 THR B C 1
ATOM 4948 O O . THR B 1 296 ? 8.805 52.625 18.875 1 26.66 296 THR B O 1
ATOM 4951 N N . ASP B 1 297 ? 7.812 52.344 20.797 1 23.78 297 ASP B N 1
ATOM 4952 C CA . ASP B 1 297 ? 8.992 52.969 21.375 1 23.78 297 ASP B CA 1
ATOM 4953 C C . ASP B 1 297 ? 10.25 52.156 21.078 1 23.78 297 ASP B C 1
ATOM 4955 O O . ASP B 1 297 ? 10.164 51 20.734 1 23.78 297 ASP B O 1
ATOM 4959 N N . GLU B 1 298 ? 11.508 52.531 21.922 1 26.52 298 GLU B N 1
ATOM 4960 C CA . GLU B 1 298 ? 12.883 52.781 22.344 1 26.52 298 GLU B CA 1
ATOM 4961 C C . GLU B 1 298 ? 13.57 51.5 22.797 1 26.52 298 GLU B C 1
ATOM 4963 O O . GLU B 1 298 ? 14.805 51.406 22.766 1 26.52 298 GLU B O 1
ATOM 4968 N N . MET B 1 299 ? 12.898 50.594 23.562 1 26 299 MET B N 1
ATOM 4969 C CA . MET B 1 299 ? 13.844 49.844 24.375 1 26 299 MET B CA 1
ATOM 4970 C C . MET B 1 299 ? 14.539 48.75 23.547 1 26 299 MET B C 1
ATOM 4972 O O . MET B 1 299 ? 13.938 47.719 23.234 1 26 299 MET B O 1
ATOM 4976 N N . THR B 1 300 ? 15.281 49.094 22.375 1 28.91 300 THR B N 1
ATOM 4977 C CA . THR B 1 300 ? 16.406 48.375 21.766 1 28.91 300 THR B CA 1
ATOM 4978 C C . THR B 1 300 ? 17.219 47.656 22.812 1 28.91 300 THR B C 1
ATOM 4980 O O . THR B 1 300 ? 17.906 48.281 23.625 1 28.91 300 THR B O 1
ATOM 4983 N N . GLN B 1 301 ? 16.609 46.75 23.609 1 27.22 301 GLN B N 1
ATOM 4984 C CA . GLN B 1 301 ? 17.547 46.25 24.594 1 27.22 301 GLN B CA 1
ATOM 4985 C C . GLN B 1 301 ? 18.906 45.969 23.953 1 27.22 301 GLN B C 1
ATOM 4987 O O . GLN B 1 301 ? 19.031 45.125 23.062 1 27.22 301 GLN B O 1
ATOM 4992 N N . LYS B 1 302 ? 19.812 47.062 23.844 1 30.08 302 LYS B N 1
ATOM 4993 C CA . LYS B 1 302 ? 21.25 47.156 23.641 1 30.08 302 LYS B CA 1
ATOM 4994 C C . LYS B 1 302 ? 22 46.031 24.344 1 30.08 302 LYS B C 1
ATOM 4996 O O . LYS B 1 302 ? 21.953 45.906 25.562 1 30.08 302 LYS B O 1
ATOM 5001 N N . LEU B 1 303 ? 22 44.812 23.812 1 26.61 303 LEU B N 1
ATOM 5002 C CA . LEU B 1 303 ? 23 43.906 24.406 1 26.61 303 LEU B CA 1
ATOM 5003 C C . LEU B 1 303 ? 24.25 44.688 24.797 1 26.61 303 LEU B C 1
ATOM 5005 O O . LEU B 1 303 ? 24.688 45.562 24.062 1 26.61 303 LEU B O 1
ATOM 5009 N N . PRO B 1 304 ? 24.641 44.844 26.047 1 24.36 304 PRO B N 1
ATOM 5010 C CA . PRO B 1 304 ? 25.734 45.656 26.562 1 24.36 304 PRO B CA 1
ATOM 5011 C C . PRO B 1 304 ? 27.047 45.469 25.797 1 24.36 304 PRO B C 1
ATOM 5013 O O . PRO B 1 304 ? 27.219 44.469 25.125 1 24.36 304 PRO B O 1
ATOM 5016 N N . ASN B 1 305 ? 27.953 46.5 25.562 1 24.78 305 ASN B N 1
ATOM 5017 C CA . ASN B 1 305 ? 29.25 46.719 24.938 1 24.78 305 ASN B CA 1
ATOM 5018 C C . ASN B 1 305 ? 30.266 45.656 25.359 1 24.78 305 ASN B C 1
ATOM 5020 O O . ASN B 1 305 ? 31.375 45.594 24.828 1 24.78 305 ASN B O 1
ATOM 5024 N N . LYS B 1 306 ? 30.109 44.938 26.531 1 28.88 306 LYS B N 1
ATOM 5025 C CA . LYS B 1 306 ? 31.266 44.281 27.156 1 28.88 306 LYS B CA 1
ATOM 5026 C C . LYS B 1 306 ? 31.766 43.125 26.312 1 28.88 306 LYS B C 1
ATOM 5028 O O . LYS B 1 306 ? 32.75 42.438 26.688 1 28.88 306 LYS B O 1
ATOM 5033 N N . PHE B 1 307 ? 31.266 42.562 25.266 1 28.53 307 PHE B N 1
ATOM 5034 C CA . PHE B 1 307 ? 32.219 41.812 24.453 1 28.53 307 PHE B CA 1
ATOM 5035 C C . PHE B 1 307 ? 33.125 42.75 23.672 1 28.53 307 PHE B C 1
ATOM 5037 O O . PHE B 1 307 ? 33.812 42.344 22.734 1 28.53 307 PHE B O 1
ATOM 5044 N N . ARG B 1 308 ? 33 44.125 23.797 1 26.62 308 ARG B N 1
ATOM 5045 C CA . ARG B 1 308 ? 33.938 45.094 23.25 1 26.62 308 ARG B CA 1
ATOM 5046 C C . ARG B 1 308 ? 35.344 44.812 23.766 1 26.62 308 ARG B C 1
ATOM 5048 O O . ARG B 1 308 ? 36.312 44.938 23.016 1 26.62 308 ARG B O 1
ATOM 5055 N N . GLU B 1 309 ? 35.656 44.719 25.109 1 26.58 309 GLU B N 1
ATOM 5056 C CA . GLU B 1 309 ? 37 44.812 25.688 1 26.58 309 GLU B CA 1
ATOM 5057 C C . GLU B 1 309 ? 37.75 43.469 25.562 1 26.58 309 GLU B C 1
ATOM 5059 O O . GLU B 1 309 ? 38.969 43.406 25.641 1 26.58 309 GLU B O 1
ATOM 5064 N N . ASP B 1 310 ? 37.438 42.281 25.562 1 27.02 310 ASP B N 1
ATOM 5065 C CA . ASP B 1 310 ? 38.625 41.406 25.438 1 27.02 310 ASP B CA 1
ATOM 5066 C C . ASP B 1 310 ? 39.188 41.469 24.031 1 27.02 310 ASP B C 1
ATOM 5068 O O . ASP B 1 310 ? 40.156 40.75 23.719 1 27.02 310 ASP B O 1
ATOM 5072 N N . SER B 1 311 ? 38.625 42.031 22.938 1 26.14 311 SER B N 1
ATOM 5073 C CA . SER B 1 311 ? 39.531 42.406 21.844 1 26.14 311 SER B CA 1
ATOM 5074 C C . SER B 1 311 ? 40.438 43.531 22.266 1 26.14 311 SER B C 1
ATOM 5076 O O . SER B 1 311 ? 41.25 44.031 21.469 1 26.14 311 SER B O 1
ATOM 5078 N N . LEU B 1 312 ? 40 44.406 23.25 1 25.2 312 LEU B N 1
ATOM 5079 C CA . LEU B 1 312 ? 40.969 45.438 23.641 1 25.2 312 LEU B CA 1
ATOM 5080 C C . LEU B 1 312 ? 42.188 44.812 24.281 1 25.2 312 LEU B C 1
ATOM 5082 O O . LEU B 1 312 ? 43.312 45.25 24.047 1 25.2 312 LEU B O 1
ATOM 5086 N N . SER B 1 313 ? 42 44.25 25.562 1 24.41 313 SER B N 1
ATOM 5087 C CA . SER B 1 313 ? 43.188 44.188 26.422 1 24.41 313 SER B CA 1
ATOM 5088 C C . SER B 1 313 ? 44.094 43.062 26.047 1 24.41 313 SER B C 1
ATOM 5090 O O . SER B 1 313 ? 44.219 42.062 26.781 1 24.41 313 SER B O 1
ATOM 5092 N N . SER B 1 314 ? 44 42.375 24.828 1 24.64 314 SER B N 1
ATOM 5093 C CA . SER B 1 314 ? 45.25 41.656 24.609 1 24.64 314 SER B CA 1
ATOM 5094 C C . SER B 1 314 ? 46.438 42.594 24.594 1 24.64 314 SER B C 1
ATOM 5096 O O . SER B 1 314 ? 47.438 42.312 23.938 1 24.64 314 SER B O 1
ATOM 5098 N N . ARG B 1 315 ? 46.094 43.906 24.703 1 25.48 315 ARG B N 1
ATOM 5099 C CA . ARG B 1 315 ? 47.344 44.594 24.453 1 25.48 315 ARG B CA 1
ATOM 5100 C C . ARG B 1 315 ? 48.438 44.125 25.406 1 25.48 315 ARG B C 1
ATOM 5102 O O . ARG B 1 315 ? 48.281 44.188 26.625 1 25.48 315 ARG B O 1
ATOM 5109 N N . SER B 1 316 ? 49.25 43 24.969 1 24.88 316 SER B N 1
ATOM 5110 C CA . SER B 1 316 ? 50.594 42.844 25.562 1 24.88 316 SER B CA 1
ATOM 5111 C C . SER B 1 316 ? 51.219 44.219 25.859 1 24.88 316 SER B C 1
ATOM 5113 O O . SER B 1 316 ? 51.312 45.062 24.969 1 24.88 316 SER B O 1
ATOM 5115 N N . THR B 1 317 ? 50.719 44.938 26.922 1 21.62 317 THR B N 1
ATOM 5116 C CA . THR B 1 317 ? 51.656 45.938 27.453 1 21.62 317 THR B CA 1
ATOM 5117 C C . THR B 1 317 ? 53.094 45.5 27.266 1 21.62 317 THR B C 1
ATOM 5119 O O . THR B 1 317 ? 53.562 44.562 27.953 1 21.62 317 THR B O 1
ATOM 5122 N N . ILE B 1 318 ? 53.594 45.406 26.031 1 22.81 318 ILE B N 1
ATOM 5123 C CA . ILE B 1 318 ? 54.938 45.719 25.547 1 22.81 318 ILE B CA 1
ATOM 5124 C C . ILE B 1 318 ? 55.406 47.062 26.141 1 22.81 318 ILE B C 1
ATOM 5126 O O . ILE B 1 318 ? 54.906 48.125 25.75 1 22.81 318 ILE B O 1
ATOM 5130 N N . SER B 1 319 ? 54.969 47.375 27.391 1 20.06 319 SER B N 1
ATOM 5131 C CA . SER B 1 319 ? 56.094 48.031 28 1 20.06 319 SER B CA 1
ATOM 5132 C C . SER B 1 319 ? 57.406 47.281 27.734 1 20.06 319 SER B C 1
ATOM 5134 O O . SER B 1 319 ? 57.469 46.062 27.922 1 20.06 319 SER B O 1
ATOM 5136 N N . PRO B 1 320 ? 58.344 48.125 27.188 1 27.98 320 PRO B N 1
ATOM 5137 C CA . PRO B 1 320 ? 59.188 48.281 26.016 1 27.98 320 PRO B CA 1
ATOM 5138 C C . PRO B 1 320 ? 60.281 47.219 25.922 1 27.98 320 PRO B C 1
ATOM 5140 O O . PRO B 1 320 ? 60.688 46.656 26.938 1 27.98 320 PRO B O 1
#

Sequence (640 aa):
MSSSTIRANKACFEGLVLQALAYGALVMLYIQITQVLVRRPKRNRMFWLITFYSTALFPLATFAFIGKLIFMEKMYVGSPGEIIDSKAYYGVHCGEWANVISQVCITMIPWIGDLLMLYRLMVVWNYKWVLLIVPGGLYITRFGMAFPHLLTMIRTNPDKDLYGFIFYGLCVGLNTMVTIMICVRLFMMRHKAEMVLGNLQASLYNSCISIFVESGAFFSLWSLVYLSLRAKNSWAQDIFFQPYSFILALTRMLIILRMAQDRAWTREIITAADNGILDWEVSSVNSLPTNVSKPTDEMTQKLPNKFREDSLSSRSTISPMSSSTIRANKACFEGLVLQALAYGALVMLYIQITQVLVRRPKRNRMFWLITFYSTALFPLATFAFIGKLIFMEKMYVGSPGEIIDSKAYYGVHCGEWANVISQVCITMIPWIGDLLMLYRLMVVWNYKWVLLIVPGGLYITRFGMAFPHLLTMIRTNPDKDLYGFIFYGLCVGLNTMVTIMICVRLFMMRHKAEMVLGNLQASLYNSCISIFVESGAFFSLWSLVYLSLRAKNSWAQDIFFQPYSFILALTRMLIILRMAQDRAWTREIITAADNGILDWEVSSVNSLPTNVSKPTDEMTQKLPNKFREDSLSSRSTISP

Radius of gyration: 30.56 Å; Cα contacts (8 Å, |Δi|>4): 667; chains: 2; bounding box: 124×84×54 Å

Solvent-accessible surface area (backbone atoms only — not comparable to full-atom values): 34014 Å² total; per-residue (Å²): 129,57,71,64,44,50,47,35,38,44,19,45,52,51,3,49,45,47,26,29,19,37,46,20,28,38,52,50,48,50,52,50,42,51,53,53,56,68,66,44,80,76,80,47,74,66,45,53,52,53,50,49,51,53,62,52,49,49,56,37,52,48,47,19,48,52,17,44,48,55,42,50,46,43,43,64,54,68,34,41,83,61,47,71,34,60,68,57,48,47,56,74,52,21,68,38,66,40,42,44,50,14,51,53,28,46,58,46,43,52,56,56,48,49,50,52,52,54,49,49,49,31,46,74,54,72,61,48,66,74,73,42,51,61,52,48,50,45,48,52,53,41,58,62,43,46,54,62,34,51,50,27,59,40,35,88,43,91,61,37,64,59,42,45,49,51,44,52,46,44,50,37,52,40,42,41,51,50,20,50,54,42,43,52,50,50,58,64,40,42,64,40,30,37,70,60,63,34,64,72,66,25,46,66,55,55,29,71,64,40,48,40,46,66,30,36,42,63,38,34,53,52,42,45,53,30,52,55,28,50,76,65,67,42,56,64,25,38,39,47,52,60,21,41,46,40,44,42,50,39,36,50,48,52,38,49,42,32,49,72,68,68,57,40,91,41,57,65,55,49,49,24,36,73,65,64,57,68,75,70,79,54,82,60,64,86,53,73,82,70,81,60,72,72,76,78,84,74,85,70,82,70,74,78,70,74,83,62,65,67,74,73,78,73,63,83,79,72,80,131,130,57,72,66,43,50,48,35,36,43,20,45,53,51,2,50,46,47,27,28,18,38,46,20,29,39,52,49,49,50,52,52,42,51,53,54,58,69,68,45,81,76,80,49,74,67,47,53,52,53,48,50,50,52,62,53,50,50,56,36,52,48,46,19,48,52,16,45,48,57,42,50,44,43,43,64,55,67,34,41,82,61,45,71,35,60,69,60,45,47,56,73,52,22,66,38,66,40,42,42,50,12,51,53,28,46,57,46,43,54,56,58,48,49,50,53,52,54,51,49,49,32,45,75,55,71,61,49,66,73,71,41,50,62,54,48,50,44,50,54,51,41,57,62,42,46,54,63,34,51,49,27,61,40,34,88,42,92,59,36,62,58,41,45,50,52,44,51,47,44,48,37,52,38,42,41,50,50,20,51,57,42,43,53,51,52,58,64,42,42,66,42,29,37,71,60,63,34,64,73,66,25,44,68,55,54,30,71,65,40,48,40,46,66,29,36,41,63,38,33,51,51,43,46,52,32,51,55,28,51,76,64,68,43,55,64,24,38,40,45,51,58,21,41,48,41,45,42,50,40,36,50,47,52,38,49,42,32,48,72,67,67,56,40,89,42,56,65,56,48,48,23,38,73,65,64,59,69,75,71,81,53,84,58,65,86,52,74,83,72,81,62,74,72,78,79,84,76,84,66,79,68,76,74,68,73,82,57,47,74,78,52,73,63,59,72,75,70,72,126

Secondary structure (DSSP, 8-state):
--HHHHHHHHHHHHHHHHHHHHHHHHHHHHHHHHHHHHH-S---HHHHHHHHHHHHHHHHHHHHHHHHHHHHHIIIII-GGGTT-HHHHHHHSTTSHHHHHHHHHHHHHHHHHHHHHHHHHHHHTTT-GGGGHHHHHHHHHHHHHHHHHHHHHHTT-TTHHHHHHHHHHHHHHHHHHHHHHHHHHHHHHHHHHHHHH-HHHHHHHH-HHHHHHHTTHHHHHHHHHHHHHHHTT-TTHHHHHTTHHHHHHHHHHHHHHHHHTT-S--HHHHHHHHHS---S-S---SS---------S-------GGGGTTSS--------/--HHHHHHHHHHHHHHHHHHHHHHHHHHHHHHHHHHHHH-S---HHHHHHHHHHHHHHHHHHHHHHHHHHHHHIIIII-GGGTT-HHHHHHHSTTSHHHHHHHHHHHHHHHHHHHHHHHHHHHHTTT-GGGGHHHHHHHHHHHHHHHHHHHHHHTT-TTHHHHHHHHHHHHHHHHHHHHHHHHHHHHHHHHHHHHHH-HHHHHHHH-HHHHHHHTTHHHHHHHHHHHHHHHTT-TTHHHHHTTHHHHHHHHHHHHHHHHHTT-S--HHHHHHHHHS---S-S---SS---------S-------GGGSGGGTTT------

Foldseek 3Di:
DPPLQVLLLVLQVLQLVVLVVLLVLLVVLLVLLVVLLVPDPDCDPLSVVLVVLSVVQNVLSVLLNQLVVVLVCCQVPVCVPVVSGPVVSQLVCLQPPSNLSNLVSLLVLLLSLLVLLLVLLCFLVVNPCVLSVVLVVLSVVLVVLSVVQSVCSNHVDPCNLVSVLSNLVSSLVSLVSSLVSLLVSLVVLLVLLCVQVPPPLSCLLNPPVNSCLQSLVVLSVLSVVLSVCVVVVHSNNSNSPSNNSSSSSSSSSSNSSCVSVVSYDGSLSSVCSVVSDPPPVPPPVVPDPPPPPDPPDDPPVPPDCVVVPPDPPVPPPPDD/DPPLQVLLLVLQVLQLVVLVVLLVLLVVLLVLLVVLLVPDPDCDPLSVVLVVLSVVQNVLSVLLNQLVVVLVCCQVPVCVPVVSGPVVSQLVCLQPPSNLSNLVSLLVLLLSLLVLLLVLLCFLVVNPCVLSVVLVVLSVVLVVLSVVQSVCSNHVDPCNLVSVLSNLVSSLVSLVSSLVSQLVSLVVLLVLLCVQVPPPLSCLLNPPVNSCLQSLVVLSVLSVVLSVCVVVVHSNNSNSVSNNSSSSSSSSSSNSSCVSVVSYDGSLSSVCSVVSPNPPVPPPVVPDPPPPPDPPDDPPVPPDCVVVPVVPPVPPPPPD

pLDDT: mean 75.24, std 21.42, range [20.06, 95.31]